Protein AF-A0A838QTW6-F1 (afdb_monomer_lite)

Radius of gyration: 23.63 Å; chains: 1; bounding box: 62×64×72 Å

Foldseek 3Di:
DVVLVVCVVVLVVCVVVVLDDPVLSVLLSLLVVLLVLLLVLVQVLLVPDPVVVPPPDDSPSVVVSVCCCVVVVVCCVVCVVVQLVPQLSVLVCLQNHVVLLVVVSVVSHSQVSWRFFQLDTHRSSPRNSVSSNVSSVLSVCLVVVCVVPVQAFSDALQRLLVVLLVVLLRLLRSLQNVLVVVQAQLLSLLVSLVVLLVSLLVSLNRLQTFQVSLLVLLVVLVPDDDDPVCCQRPNSHDQLSSLQSSLVSNLVSNVVRHQVVCVVPPDPSRDHDPPVSSVLSSLLSSLSSSLLSLQLNLQRNVDRPCSNVVSVVVLVCQQPVQLVVLVVVVVDPDDDDNLVSLLSNCSHSVSLSVVQSVQPPHPRSRCVVNSVVSNVSSVVSVVSSVVSSVVSSVVSVVVCVVVVND

Sequence (406 aa):
YFLMIASMPLAAICWGFGAASGSVIFWLYVNLTTFTLMWAAIGLINSLTPPTQAAGRSKSGGGAGVVIMFAVVPQMLIHGRNSLDTPGIGDVVQMLTPIGSLVHLWQDNAWNSRVSFWGVSVPSLLLAPLVQLSVAAWIVAAMSRRLKNPLDPLASKRCSYYTLAVVDLVIAGICYAQWLQGYDAAKLVYGYGLAHIVICLIMTFAAVPRRPAILAWIWRRDASSPRLGETLSADRAEMSGAAVAYGLIGLGVLAIGLVGPMALTATADRVMTPPRDLAEIGLATFVIVVALTLLQQLLVASSSRGGSLMFILFVVLANLLPPICAAALRASSTPVTEGFTESIAALSPVALFASNMQRVGSPNASAGLLIVAYAALAVICFALLRRVLRREGATVRGKLQAMAVT

pLDDT: mean 84.73, std 13.15, range [43.22, 98.06]

Structure (mmCIF, N/CA/C/O backbone):
data_AF-A0A838QTW6-F1
#
_entry.id   AF-A0A838QTW6-F1
#
loop_
_atom_site.group_PDB
_atom_site.id
_atom_site.type_symbol
_atom_site.label_atom_id
_atom_site.label_alt_id
_atom_site.label_comp_id
_atom_site.label_asym_id
_atom_site.label_entity_id
_atom_site.label_seq_id
_atom_site.pdbx_PDB_ins_code
_atom_site.Cartn_x
_atom_site.Cartn_y
_atom_site.Cartn_z
_atom_site.occupancy
_atom_site.B_iso_or_equiv
_atom_site.auth_seq_id
_atom_site.auth_comp_id
_atom_site.auth_asym_id
_atom_site.auth_atom_id
_atom_site.pdbx_PDB_model_num
ATOM 1 N N . TYR A 1 1 ? 8.933 -22.666 14.417 1.00 49.06 1 TYR A N 1
ATOM 2 C CA . TYR A 1 1 ? 9.105 -24.096 14.746 1.00 49.06 1 TYR A CA 1
ATOM 3 C C . TYR A 1 1 ? 9.398 -24.288 16.232 1.00 49.06 1 TYR A C 1
ATOM 5 O O . TYR A 1 1 ? 8.488 -24.686 16.941 1.00 49.06 1 TYR A O 1
ATOM 13 N N . PHE A 1 2 ? 10.574 -23.900 16.748 1.00 55.09 2 PHE A N 1
ATOM 14 C CA . PHE A 1 2 ? 10.900 -24.047 18.181 1.00 55.09 2 PHE A CA 1
ATOM 15 C C . PHE A 1 2 ? 9.894 -23.382 19.134 1.00 55.09 2 PHE A C 1
ATOM 17 O O . PHE A 1 2 ? 9.529 -23.973 20.138 1.00 55.09 2 PHE A O 1
ATOM 24 N N . LEU A 1 3 ? 9.369 -22.207 18.774 1.00 57.41 3 LEU A N 1
ATOM 25 C CA . LEU A 1 3 ? 8.370 -21.483 19.573 1.00 57.41 3 LEU A CA 1
ATOM 26 C C . LEU A 1 3 ? 7.009 -22.214 19.663 1.00 57.41 3 LEU A C 1
ATOM 28 O O . LEU A 1 3 ? 6.304 -22.116 20.662 1.00 57.41 3 LEU A O 1
ATOM 32 N N . MET A 1 4 ? 6.658 -23.003 18.642 1.00 61.56 4 MET A N 1
ATOM 33 C CA . MET A 1 4 ? 5.455 -23.844 18.653 1.00 61.56 4 MET A CA 1
ATOM 34 C C . MET A 1 4 ? 5.651 -25.084 19.531 1.00 61.56 4 MET A C 1
ATOM 36 O O . MET A 1 4 ? 4.779 -25.424 20.320 1.00 61.56 4 MET A O 1
ATOM 40 N N . ILE A 1 5 ? 6.813 -25.733 19.436 1.00 67.38 5 ILE A N 1
ATOM 41 C CA . ILE A 1 5 ? 7.136 -26.897 20.275 1.00 67.38 5 ILE A CA 1
ATOM 42 C C . ILE A 1 5 ? 7.213 -26.482 21.747 1.00 67.38 5 ILE A C 1
ATOM 44 O O . ILE A 1 5 ? 6.640 -27.143 22.607 1.00 67.38 5 ILE A O 1
ATOM 48 N N . ALA A 1 6 ? 7.851 -25.345 22.031 1.00 65.06 6 ALA A N 1
ATOM 49 C CA . ALA A 1 6 ? 7.993 -24.821 23.386 1.00 65.06 6 ALA A CA 1
ATOM 50 C C . ALA A 1 6 ? 6.659 -24.394 24.022 1.00 65.06 6 ALA A C 1
ATOM 52 O O . ALA A 1 6 ? 6.558 -24.365 25.244 1.00 65.06 6 ALA A O 1
ATOM 53 N N . SER A 1 7 ? 5.629 -24.084 23.225 1.00 68.50 7 SER A N 1
ATOM 54 C CA . SER A 1 7 ? 4.317 -23.700 23.761 1.00 68.50 7 SER A CA 1
ATOM 55 C C . SER A 1 7 ? 3.421 -24.897 24.097 1.00 68.50 7 SER A C 1
ATOM 57 O O . SER A 1 7 ? 2.490 -24.714 24.875 1.00 68.50 7 SER A O 1
ATOM 59 N N . MET A 1 8 ? 3.677 -26.108 23.568 1.00 69.94 8 MET A N 1
ATOM 60 C CA . MET A 1 8 ? 2.833 -27.305 23.811 1.00 69.94 8 MET A CA 1
ATOM 61 C C . MET A 1 8 ? 2.631 -27.660 25.288 1.00 69.94 8 MET A C 1
ATOM 63 O O . MET A 1 8 ? 1.480 -27.855 25.686 1.00 69.94 8 MET A O 1
ATOM 67 N N . PRO A 1 9 ? 3.678 -27.684 26.132 1.00 70.44 9 PRO A N 1
ATOM 68 C CA . PRO A 1 9 ? 3.502 -27.936 27.560 1.00 70.44 9 PRO A CA 1
ATOM 69 C C . PRO A 1 9 ? 2.653 -26.859 28.243 1.00 70.44 9 PRO A C 1
ATOM 71 O O . PRO A 1 9 ? 1.786 -27.181 29.049 1.00 70.44 9 PRO A O 1
ATOM 74 N N . LEU A 1 10 ? 2.852 -25.586 27.880 1.00 67.62 10 LEU A N 1
ATOM 75 C CA . LEU A 1 10 ? 2.088 -24.467 28.432 1.00 67.62 10 LEU A CA 1
ATOM 76 C C . LEU A 1 10 ? 0.599 -24.589 28.087 1.00 67.62 10 LEU A C 1
ATOM 78 O O . LEU A 1 10 ? -0.250 -24.420 28.955 1.00 67.62 10 LEU A O 1
ATOM 82 N N . ALA A 1 11 ? 0.276 -24.945 26.845 1.00 70.94 11 ALA A N 1
ATOM 83 C CA . ALA A 1 11 ? -1.107 -25.131 26.429 1.00 70.94 11 ALA A CA 1
ATOM 84 C C . ALA A 1 11 ? -1.782 -26.329 27.113 1.00 70.94 11 ALA A C 1
ATOM 86 O O . ALA A 1 11 ? -2.937 -26.219 27.518 1.00 70.94 11 ALA A O 1
ATOM 87 N N . ALA A 1 12 ? -1.069 -27.447 27.292 1.00 70.88 12 ALA A N 1
ATOM 88 C CA . ALA A 1 12 ? -1.579 -28.596 28.042 1.00 70.88 12 ALA A CA 1
ATOM 89 C C . ALA A 1 12 ? -1.866 -28.236 29.510 1.00 70.88 12 ALA A C 1
ATOM 91 O O . ALA A 1 12 ? -2.889 -28.644 30.057 1.00 70.88 12 ALA A O 1
ATOM 92 N N . ILE A 1 13 ? -1.008 -27.415 30.122 1.00 72.88 13 ILE A N 1
ATOM 93 C CA . ILE A 1 13 ? -1.203 -26.887 31.477 1.00 72.88 13 ILE A CA 1
ATOM 94 C C . ILE A 1 13 ? -2.430 -25.962 31.534 1.00 72.88 13 ILE A C 1
ATOM 96 O O . ILE A 1 13 ? -3.291 -26.143 32.394 1.00 72.88 13 ILE A O 1
ATOM 100 N N . CYS A 1 14 ? -2.565 -25.015 30.599 1.00 73.75 14 CYS A N 1
ATOM 101 C CA . CYS A 1 14 ? -3.736 -24.133 30.521 1.00 73.75 14 CYS A CA 1
ATOM 102 C C . CYS A 1 14 ? -5.043 -24.916 30.328 1.00 73.75 14 CYS A C 1
ATOM 104 O O . CYS A 1 14 ? -6.069 -24.543 30.895 1.00 73.75 14 CYS A O 1
ATOM 106 N N . TRP A 1 15 ? -5.011 -26.009 29.562 1.00 77.75 15 TRP A N 1
ATOM 107 C CA . TRP A 1 15 ? -6.162 -26.895 29.410 1.00 77.75 15 TRP A CA 1
ATOM 108 C C . TRP A 1 15 ? -6.499 -27.633 30.706 1.00 77.75 15 TRP A C 1
ATOM 110 O O . TRP A 1 15 ? -7.654 -27.635 31.125 1.00 77.75 15 TRP A O 1
ATOM 120 N N . GLY A 1 16 ? -5.492 -28.237 31.346 1.00 77.56 16 GLY A N 1
ATOM 121 C CA . GLY A 1 16 ? -5.661 -29.028 32.566 1.00 77.56 16 GLY A CA 1
ATOM 122 C C . GLY A 1 16 ? -6.200 -28.213 33.741 1.00 77.56 16 GLY A C 1
ATOM 123 O O . GLY A 1 16 ? -6.980 -28.729 34.534 1.00 77.56 16 GLY A O 1
ATOM 124 N N . PHE A 1 17 ? -5.857 -26.924 33.811 1.00 83.44 17 PHE A N 1
ATOM 125 C CA . PHE A 1 17 ? -6.407 -25.990 34.798 1.00 83.44 17 PHE A CA 1
ATOM 126 C C . PHE A 1 17 ? -7.763 -25.383 34.406 1.00 83.44 17 PHE A C 1
ATOM 128 O O . PHE A 1 17 ? -8.281 -24.538 35.130 1.00 83.44 17 PHE A O 1
ATOM 135 N N . GLY A 1 18 ? -8.344 -25.775 33.267 1.00 80.06 18 GLY A N 1
ATOM 136 C CA . GLY A 1 18 ? -9.614 -25.227 32.781 1.00 80.06 18 GLY A CA 1
ATOM 137 C C . GLY A 1 18 ? -9.539 -23.764 32.329 1.00 80.06 18 GLY A C 1
ATOM 138 O O . GLY A 1 18 ? -10.574 -23.169 32.044 1.00 80.06 18 GLY A O 1
ATOM 139 N N . ALA A 1 19 ? -8.337 -23.188 32.221 1.00 78.44 19 ALA A N 1
ATOM 140 C CA . ALA A 1 19 ? -8.126 -21.796 31.817 1.00 78.44 19 ALA A CA 1
ATOM 141 C C . ALA A 1 19 ? -8.436 -21.556 30.328 1.00 78.44 19 ALA A C 1
ATOM 143 O O . ALA A 1 19 ? -8.654 -20.424 29.906 1.00 78.44 19 ALA A O 1
ATOM 144 N N . ALA A 1 20 ? -8.449 -22.613 29.510 1.00 83.88 20 ALA A N 1
ATOM 145 C CA . ALA A 1 20 ? -8.811 -22.538 28.101 1.00 83.88 20 ALA A CA 1
ATOM 146 C C . ALA A 1 20 ? -9.536 -23.807 27.642 1.00 83.88 20 ALA A C 1
ATOM 148 O O . ALA A 1 20 ? -9.147 -24.925 27.982 1.00 83.88 20 ALA A O 1
ATOM 149 N N . SER A 1 21 ? -10.560 -23.646 26.801 1.00 89.56 21 SER A N 1
ATOM 150 C CA . SER A 1 21 ? -11.193 -24.788 26.133 1.00 89.56 21 SER A CA 1
ATOM 151 C C . SER A 1 21 ? -10.239 -25.437 25.122 1.00 89.56 21 SER A C 1
ATOM 153 O O . SER A 1 21 ? -9.439 -24.755 24.474 1.00 89.56 21 SER A O 1
ATOM 155 N N . GLY A 1 22 ? -10.366 -26.752 24.913 1.00 87.56 22 GLY A N 1
ATOM 156 C CA . GLY A 1 22 ? -9.555 -27.480 23.927 1.00 87.56 22 GLY A CA 1
ATOM 157 C C . GLY A 1 22 ? -9.664 -26.902 22.507 1.00 87.56 22 GLY A C 1
ATOM 158 O O . GLY A 1 22 ? -8.672 -26.852 21.782 1.00 87.56 22 GLY A O 1
ATOM 159 N N . SER A 1 23 ? -10.832 -26.365 22.133 1.00 91.31 23 SER A N 1
ATOM 160 C CA . SER A 1 23 ? -11.030 -25.670 20.854 1.00 91.31 23 SER A CA 1
ATOM 161 C C . SER A 1 23 ? -10.203 -24.390 20.728 1.00 91.31 23 SER A C 1
ATOM 163 O O . SER A 1 23 ? -9.648 -24.134 19.662 1.00 91.31 23 SER A O 1
ATOM 165 N N . VAL A 1 24 ? -10.095 -23.594 21.798 1.00 90.44 24 VAL A N 1
ATOM 166 C CA . VAL A 1 24 ? -9.276 -22.368 21.795 1.00 90.44 24 VAL A CA 1
ATOM 167 C C . VAL A 1 24 ? -7.812 -22.725 21.601 1.00 90.44 24 VAL A C 1
ATOM 169 O O . VAL A 1 24 ? -7.137 -22.121 20.772 1.00 90.44 24 VAL A O 1
ATOM 172 N N . ILE A 1 25 ? -7.340 -23.743 22.320 1.00 89.00 25 ILE A N 1
ATOM 173 C CA . ILE A 1 25 ? -5.959 -24.213 22.225 1.00 89.00 25 ILE A CA 1
ATOM 174 C C . ILE A 1 25 ? -5.651 -24.698 20.810 1.00 89.00 25 ILE A C 1
ATOM 176 O O . ILE A 1 25 ? -4.660 -24.266 20.223 1.00 89.00 25 ILE A O 1
ATOM 180 N N . PHE A 1 26 ? -6.515 -25.538 20.236 1.00 91.19 26 PHE A N 1
ATOM 181 C CA . PHE A 1 26 ? -6.358 -26.024 18.866 1.00 91.19 26 PHE A CA 1
ATOM 182 C C . PHE A 1 26 ? -6.220 -24.870 17.863 1.00 91.19 26 PHE A C 1
ATOM 184 O O . PHE A 1 26 ? -5.240 -24.812 17.118 1.00 91.19 26 PHE A O 1
ATOM 191 N N . TRP A 1 27 ? -7.151 -23.911 17.876 1.00 92.94 27 TRP A N 1
ATOM 192 C CA . TRP A 1 27 ? -7.116 -22.778 16.946 1.00 92.94 27 TRP A CA 1
ATOM 193 C C . TRP A 1 27 ? -5.931 -21.841 17.186 1.00 92.94 27 TRP A C 1
ATOM 195 O O . TRP A 1 27 ? -5.365 -21.313 16.228 1.00 92.94 27 TRP A O 1
ATOM 205 N N . LEU A 1 28 ? -5.493 -21.681 18.434 1.00 89.25 28 LEU A N 1
ATOM 206 C CA . LEU A 1 28 ? -4.287 -20.925 18.755 1.00 89.25 28 LEU A CA 1
ATOM 207 C C . LEU A 1 28 ? -3.033 -21.579 18.150 1.00 89.25 28 LEU A C 1
ATOM 209 O O . LEU A 1 28 ? -2.189 -20.876 17.592 1.00 89.25 28 LEU A O 1
ATOM 213 N N . TYR A 1 29 ? -2.928 -22.912 18.183 1.00 88.81 29 TYR A N 1
ATOM 214 C CA . TYR A 1 29 ? -1.846 -23.641 17.508 1.00 88.81 29 TYR A CA 1
ATOM 215 C C . TYR A 1 29 ? -1.886 -23.494 16.000 1.00 88.81 29 TYR A C 1
ATOM 217 O O . TYR A 1 29 ? -0.840 -23.282 15.380 1.00 88.81 29 TYR A O 1
ATOM 225 N N . VAL A 1 30 ? -3.077 -23.592 15.408 1.00 92.06 30 VAL A N 1
ATOM 226 C CA . VAL A 1 30 ? -3.256 -23.353 13.974 1.00 92.06 30 VAL A CA 1
ATOM 227 C C . VAL A 1 30 ? -2.742 -21.953 13.631 1.00 92.06 30 VAL A C 1
ATOM 229 O O . VAL A 1 30 ? -1.882 -21.835 12.764 1.00 92.06 30 VAL A O 1
ATOM 232 N N . ASN A 1 31 ? -3.146 -20.928 14.384 1.00 90.81 31 ASN A N 1
ATOM 233 C CA . ASN A 1 31 ? -2.719 -19.539 14.189 1.00 90.81 31 ASN A CA 1
ATOM 234 C C . ASN A 1 31 ? -1.193 -19.359 14.346 1.00 90.81 31 ASN A C 1
ATOM 236 O O . ASN A 1 31 ? -0.535 -18.775 13.488 1.00 90.81 31 ASN A O 1
ATOM 240 N N . LEU A 1 32 ? -0.575 -19.944 15.378 1.00 87.38 32 LEU A N 1
ATOM 241 C CA . LEU A 1 32 ? 0.888 -19.930 15.542 1.00 87.38 32 LEU A CA 1
ATOM 242 C C . LEU A 1 32 ? 1.619 -20.639 14.387 1.00 87.38 32 LEU A C 1
ATOM 244 O O . LEU A 1 32 ? 2.701 -20.205 13.969 1.00 87.38 32 LEU A O 1
ATOM 248 N N . THR A 1 33 ? 1.039 -21.719 13.859 1.00 89.00 33 THR A N 1
ATOM 249 C CA . THR A 1 33 ? 1.569 -22.469 12.710 1.00 89.00 33 THR A CA 1
ATOM 250 C C . THR A 1 33 ? 1.544 -21.625 11.452 1.00 89.00 33 THR A C 1
ATOM 252 O O . THR A 1 33 ? 2.582 -21.433 10.816 1.00 89.00 33 THR A O 1
ATOM 255 N N . THR A 1 34 ? 0.379 -21.089 11.107 1.00 92.62 34 THR A N 1
ATOM 256 C CA . THR A 1 34 ? 0.177 -20.285 9.902 1.00 92.62 34 THR A CA 1
ATOM 257 C C . THR A 1 34 ? 0.973 -18.986 9.961 1.00 92.62 34 THR A C 1
ATOM 259 O O . THR A 1 34 ? 1.596 -18.614 8.967 1.00 92.62 34 THR A O 1
ATOM 262 N N . PHE A 1 35 ? 1.090 -18.368 11.137 1.00 89.81 35 PHE A N 1
ATOM 263 C CA . PHE A 1 35 ? 1.955 -17.213 11.367 1.00 89.81 35 PHE A CA 1
ATOM 264 C C . PHE A 1 35 ? 3.429 -17.554 11.125 1.00 89.81 35 PHE A C 1
ATOM 266 O O . PHE A 1 35 ? 4.129 -16.842 10.404 1.00 89.81 35 PHE A O 1
ATOM 273 N N . THR A 1 36 ? 3.903 -18.681 11.667 1.00 86.56 36 THR A N 1
ATOM 274 C CA . THR A 1 36 ? 5.274 -19.163 11.433 1.00 86.56 36 THR A CA 1
ATOM 275 C C . THR A 1 36 ? 5.526 -19.420 9.946 1.00 86.56 36 THR A C 1
ATOM 277 O O . THR A 1 36 ? 6.583 -19.047 9.439 1.00 86.56 36 THR A O 1
ATOM 280 N N . LEU A 1 37 ? 4.573 -20.037 9.239 1.00 88.50 37 LEU A N 1
ATOM 281 C CA . LEU A 1 37 ? 4.668 -20.301 7.799 1.00 88.50 37 LEU A CA 1
ATOM 282 C C . LEU A 1 37 ? 4.715 -19.006 6.984 1.00 88.50 37 LEU A C 1
ATOM 284 O O . LEU A 1 37 ? 5.547 -18.885 6.085 1.00 88.50 37 LEU A O 1
ATOM 288 N N . MET A 1 38 ? 3.880 -18.023 7.323 1.00 90.56 38 MET A N 1
ATOM 289 C CA . MET A 1 38 ? 3.894 -16.700 6.700 1.00 90.56 38 MET A CA 1
ATOM 290 C C . MET A 1 38 ? 5.262 -16.028 6.859 1.00 90.56 38 MET A C 1
ATOM 292 O O . MET A 1 38 ? 5.852 -15.597 5.870 1.00 90.56 38 MET A O 1
ATOM 296 N N . TRP A 1 39 ? 5.821 -16.000 8.071 1.00 85.62 39 TRP A N 1
ATOM 297 C CA . TRP A 1 39 ? 7.152 -15.427 8.306 1.00 85.62 39 TRP A CA 1
ATOM 298 C C . TRP A 1 39 ? 8.278 -16.213 7.639 1.00 85.62 39 TRP A C 1
ATOM 300 O O . TRP A 1 39 ? 9.219 -15.607 7.123 1.00 85.62 39 TRP A O 1
ATOM 310 N N . ALA A 1 40 ? 8.180 -17.542 7.596 1.00 83.69 40 ALA A N 1
ATOM 311 C CA . ALA A 1 40 ? 9.115 -18.365 6.839 1.00 83.69 40 ALA A CA 1
ATOM 312 C C . ALA A 1 40 ? 9.081 -17.992 5.348 1.00 83.69 40 ALA A C 1
ATOM 314 O O . ALA A 1 40 ? 10.136 -17.771 4.754 1.00 83.69 40 ALA A O 1
ATOM 315 N N . ALA A 1 41 ? 7.888 -17.824 4.767 1.00 87.44 41 ALA A N 1
ATOM 316 C CA . ALA A 1 41 ? 7.727 -17.370 3.389 1.00 87.44 41 ALA A CA 1
ATOM 317 C C . ALA A 1 41 ? 8.341 -15.974 3.170 1.00 87.44 41 ALA A C 1
ATOM 319 O O . ALA A 1 41 ? 9.100 -15.789 2.218 1.00 87.44 41 ALA A O 1
ATOM 320 N N . ILE A 1 42 ? 8.105 -15.015 4.077 1.00 83.31 42 ILE A N 1
ATOM 321 C CA . ILE A 1 42 ? 8.735 -13.679 4.035 1.00 83.31 42 ILE A CA 1
ATOM 322 C C . ILE A 1 42 ? 10.267 -13.799 4.032 1.00 83.31 42 ILE A C 1
ATOM 324 O O . ILE A 1 42 ? 10.939 -13.170 3.212 1.00 83.31 42 ILE A O 1
ATOM 328 N N . GLY A 1 43 ? 10.832 -14.633 4.911 1.00 75.75 43 GLY A N 1
ATOM 329 C CA . GLY A 1 43 ? 12.277 -14.859 4.995 1.00 75.75 43 GLY A CA 1
ATOM 330 C C . GLY A 1 43 ? 12.879 -15.415 3.701 1.00 75.75 43 GLY A C 1
ATOM 331 O O . GLY A 1 43 ? 13.998 -15.052 3.322 1.00 75.75 43 GLY A O 1
ATOM 332 N N . LEU A 1 44 ? 12.122 -16.237 2.973 1.00 78.62 44 LEU A N 1
ATOM 333 C CA . LEU A 1 44 ? 12.569 -16.837 1.721 1.00 78.62 44 LEU A CA 1
ATOM 334 C C . LEU A 1 44 ? 12.677 -15.836 0.553 1.00 78.62 44 LEU A C 1
ATOM 336 O O . LEU A 1 44 ? 13.514 -16.044 -0.332 1.00 78.62 44 LEU A O 1
ATOM 340 N N . ILE A 1 45 ? 11.932 -14.721 0.564 1.00 74.56 45 ILE A N 1
ATOM 341 C CA . ILE A 1 45 ? 12.011 -13.668 -0.477 1.00 74.56 45 ILE A CA 1
ATOM 342 C C . ILE A 1 45 ? 13.458 -13.172 -0.657 1.00 74.56 45 ILE A C 1
ATOM 344 O O . ILE A 1 45 ? 13.898 -12.883 -1.778 1.00 74.56 45 ILE A O 1
ATOM 348 N N . ASN A 1 46 ? 14.221 -13.129 0.438 1.00 62.16 46 ASN A N 1
ATOM 349 C CA . ASN A 1 46 ? 15.591 -12.620 0.476 1.00 62.16 46 ASN A CA 1
ATOM 350 C C . ASN A 1 46 ? 16.663 -13.666 0.111 1.00 62.16 46 ASN A C 1
ATOM 352 O O . ASN A 1 46 ? 17.812 -13.293 -0.124 1.00 62.16 46 ASN A O 1
ATOM 356 N N . SER A 1 47 ? 16.312 -14.956 0.042 1.00 54.06 47 SER A N 1
ATOM 357 C CA . SER A 1 47 ? 17.272 -16.066 -0.102 1.00 54.06 47 SER A CA 1
ATOM 358 C C . SER A 1 47 ? 17.625 -16.416 -1.560 1.00 54.06 47 SER A C 1
ATOM 360 O O . SER A 1 47 ? 18.676 -16.993 -1.827 1.00 54.06 47 SER A O 1
ATOM 362 N N . LEU A 1 48 ? 16.810 -16.007 -2.539 1.00 56.38 48 LEU A N 1
ATOM 363 C CA . LEU A 1 48 ? 16.902 -16.461 -3.941 1.00 56.38 48 LEU A CA 1
ATOM 364 C C . LEU A 1 48 ? 18.027 -15.829 -4.796 1.00 56.38 48 LEU A C 1
ATOM 366 O O . LEU A 1 48 ? 17.870 -15.650 -6.005 1.00 56.38 48 LEU A O 1
ATOM 370 N N . THR A 1 49 ? 19.165 -15.453 -4.215 1.00 55.06 49 THR A N 1
ATOM 371 C CA . THR A 1 49 ? 20.363 -15.123 -5.012 1.00 55.06 49 THR A CA 1
ATOM 372 C C . THR A 1 49 ? 21.096 -16.410 -5.400 1.00 55.06 49 THR A C 1
ATOM 374 O O . THR A 1 49 ? 21.525 -17.127 -4.497 1.00 55.06 49 THR A O 1
ATOM 377 N N . PRO A 1 50 ? 21.269 -16.717 -6.703 1.00 52.72 50 PRO A N 1
ATOM 378 C CA . PRO A 1 50 ? 21.939 -17.942 -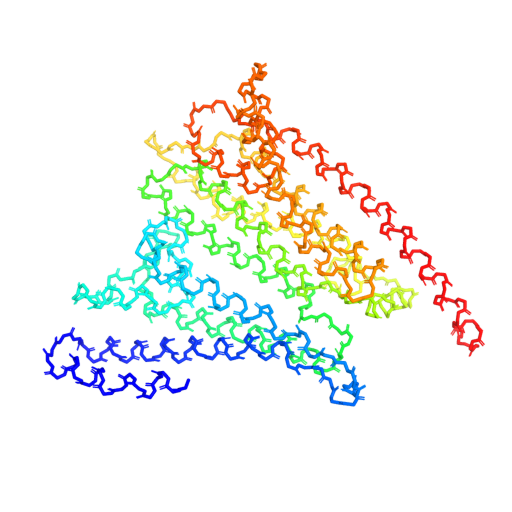7.126 1.00 52.72 50 PRO A CA 1
ATOM 379 C C . PRO A 1 50 ? 23.386 -17.977 -6.599 1.00 52.72 50 PRO A C 1
ATOM 381 O O . PRO A 1 50 ? 24.100 -16.974 -6.720 1.00 52.72 50 PRO A O 1
ATOM 384 N N . PRO A 1 51 ? 23.840 -19.111 -6.031 1.00 50.34 51 PRO A N 1
ATOM 385 C CA . PRO A 1 51 ? 25.149 -19.224 -5.382 1.00 50.34 51 PRO A CA 1
ATOM 386 C C . PRO A 1 51 ? 26.325 -18.956 -6.334 1.00 50.34 51 PRO A C 1
ATOM 388 O O . PRO A 1 51 ? 27.361 -18.458 -5.904 1.00 50.34 51 PRO A O 1
ATOM 391 N N . THR A 1 52 ? 26.149 -19.165 -7.639 1.00 50.50 52 THR A N 1
ATOM 392 C CA . THR A 1 52 ? 27.169 -18.895 -8.665 1.00 50.50 52 THR A CA 1
ATOM 393 C C . THR A 1 52 ? 27.438 -17.405 -8.910 1.00 50.50 52 THR A C 1
ATOM 395 O O . THR A 1 52 ? 28.475 -17.061 -9.464 1.00 50.50 52 THR A O 1
ATOM 398 N N . GLN A 1 53 ? 26.565 -16.492 -8.460 1.00 51.19 53 GLN A N 1
ATOM 399 C CA . GLN A 1 53 ? 26.801 -15.038 -8.521 1.00 51.19 53 GLN A CA 1
ATOM 400 C C . GLN A 1 53 ? 27.364 -14.450 -7.211 1.00 51.19 53 GLN A C 1
ATOM 402 O O . GLN A 1 53 ? 27.496 -13.226 -7.096 1.00 51.19 53 GLN A O 1
ATOM 407 N N . ALA A 1 54 ? 27.667 -15.297 -6.218 1.00 47.47 54 ALA A N 1
ATOM 408 C CA . ALA A 1 54 ? 27.964 -14.898 -4.841 1.00 47.47 54 ALA A CA 1
ATOM 409 C C . ALA A 1 54 ? 29.443 -15.023 -4.425 1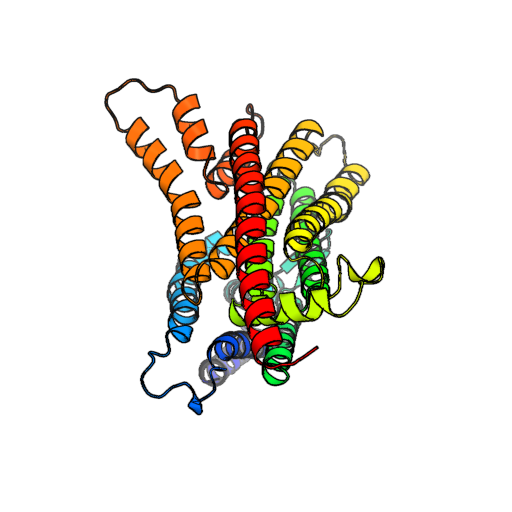.00 47.47 54 ALA A C 1
ATOM 411 O O . ALA A 1 54 ? 29.746 -14.846 -3.246 1.00 47.47 54 ALA A O 1
ATOM 412 N N . ALA A 1 55 ? 30.377 -15.267 -5.350 1.00 44.34 55 ALA A N 1
ATOM 413 C CA . ALA A 1 55 ? 31.802 -15.142 -5.042 1.00 44.34 55 ALA A CA 1
ATOM 414 C C . ALA A 1 55 ? 32.144 -13.650 -4.832 1.00 44.34 55 ALA A C 1
ATOM 416 O O . ALA A 1 55 ? 32.333 -12.898 -5.785 1.00 44.34 55 ALA A O 1
ATOM 417 N N . GLY A 1 56 ? 32.130 -13.193 -3.576 1.00 53.38 56 GLY A N 1
ATOM 418 C CA . GLY A 1 56 ? 32.634 -11.874 -3.170 1.00 53.38 56 GLY A CA 1
ATOM 419 C C . GLY A 1 56 ? 31.603 -10.761 -2.944 1.00 53.38 56 GLY A C 1
ATOM 420 O O . GLY A 1 56 ? 31.997 -9.612 -2.759 1.00 53.38 56 GLY A O 1
ATOM 421 N N . ARG A 1 57 ? 30.290 -11.036 -2.936 1.00 52.59 57 ARG A N 1
ATOM 422 C CA . ARG A 1 57 ? 29.275 -9.997 -2.662 1.00 52.59 57 ARG A CA 1
ATOM 423 C C . ARG A 1 57 ? 28.478 -10.280 -1.394 1.00 52.59 57 ARG A C 1
ATOM 425 O O . ARG A 1 57 ? 27.820 -11.309 -1.281 1.00 52.59 57 ARG A O 1
ATOM 432 N N . SER A 1 58 ? 28.529 -9.316 -0.471 1.00 45.72 58 SER A N 1
ATOM 433 C CA . SER A 1 58 ? 27.769 -9.301 0.780 1.00 45.72 58 SER A CA 1
ATOM 434 C C . SER A 1 58 ? 26.282 -9.572 0.513 1.00 45.72 58 SER A C 1
ATOM 436 O O . SER A 1 58 ? 25.642 -8.917 -0.317 1.00 45.72 58 SER A O 1
ATOM 438 N N . LYS A 1 59 ? 25.744 -10.584 1.205 1.00 50.12 59 LYS A N 1
ATOM 439 C CA . LYS A 1 59 ? 24.325 -10.953 1.209 1.00 50.12 59 LYS A CA 1
ATOM 440 C C . LYS A 1 59 ? 23.537 -9.883 1.978 1.00 50.12 59 LYS A C 1
ATOM 442 O O . LYS A 1 59 ? 23.096 -10.115 3.097 1.00 50.12 59 LYS A O 1
ATOM 447 N N . SER A 1 60 ? 23.349 -8.700 1.395 1.00 44.38 60 SER A N 1
ATOM 448 C CA . SER A 1 60 ? 22.638 -7.590 2.054 1.00 44.38 60 SER A CA 1
ATOM 449 C C . SER A 1 60 ? 21.113 -7.772 2.140 1.00 44.38 60 SER A C 1
ATOM 451 O O . SER A 1 60 ? 20.425 -6.933 2.714 1.00 44.38 60 SER A O 1
ATOM 453 N N . GLY A 1 61 ? 20.561 -8.873 1.612 1.00 44.44 61 GLY A N 1
ATOM 454 C CA . GLY A 1 61 ? 19.115 -9.124 1.584 1.00 44.44 61 GLY A CA 1
ATOM 455 C C . GLY A 1 61 ? 18.480 -9.425 2.947 1.00 44.44 61 GLY A C 1
ATOM 456 O O . GLY A 1 61 ? 17.290 -9.200 3.116 1.00 44.44 61 GLY A O 1
ATOM 457 N N . GLY A 1 62 ? 19.245 -9.897 3.938 1.00 43.78 62 GLY A N 1
ATOM 458 C CA . GLY A 1 62 ? 18.697 -10.256 5.256 1.00 43.78 62 GLY A CA 1
ATOM 459 C C . GLY A 1 62 ? 18.383 -9.062 6.167 1.00 43.78 62 GLY A C 1
ATOM 460 O O . GLY A 1 62 ? 17.529 -9.170 7.043 1.00 43.78 62 GLY A O 1
ATOM 461 N N . GLY A 1 63 ? 19.034 -7.913 5.950 1.00 43.22 63 GLY A N 1
ATOM 462 C CA . GLY A 1 63 ? 18.997 -6.785 6.886 1.00 43.22 63 GLY A CA 1
ATOM 463 C C . GLY A 1 63 ? 17.614 -6.156 7.046 1.00 43.22 63 GLY A C 1
ATOM 464 O O . GLY A 1 63 ? 17.207 -5.872 8.163 1.00 43.22 63 GLY A O 1
ATOM 465 N N . ALA A 1 64 ? 16.849 -6.002 5.962 1.00 46.50 64 ALA A N 1
ATOM 466 C CA . ALA A 1 64 ? 15.520 -5.390 6.033 1.00 46.50 64 ALA A CA 1
ATOM 467 C C . ALA A 1 64 ? 14.507 -6.271 6.784 1.00 46.50 64 ALA A C 1
ATOM 469 O O . ALA A 1 64 ? 13.724 -5.760 7.575 1.00 46.50 64 ALA A O 1
ATOM 470 N N . GLY A 1 65 ? 14.554 -7.595 6.587 1.00 46.47 65 GLY A N 1
ATOM 471 C CA . GLY A 1 65 ? 13.689 -8.533 7.310 1.00 46.47 65 GLY A CA 1
ATOM 472 C C . GLY A 1 65 ? 14.011 -8.583 8.803 1.00 46.47 65 GLY A C 1
ATOM 473 O O . GLY A 1 65 ? 13.100 -8.584 9.622 1.00 46.47 65 GLY A O 1
ATOM 474 N N . VAL A 1 66 ? 15.299 -8.541 9.156 1.00 46.72 66 VAL A N 1
ATOM 475 C CA . VAL A 1 66 ? 15.762 -8.479 10.550 1.00 46.72 66 VAL A CA 1
ATOM 476 C C . VAL A 1 66 ? 15.392 -7.136 11.184 1.00 46.72 66 VAL A C 1
ATOM 478 O O . VAL A 1 66 ? 14.824 -7.123 12.265 1.00 46.72 66 VAL A O 1
ATOM 481 N N . VAL A 1 67 ? 15.611 -6.004 10.510 1.00 46.41 67 VAL A N 1
ATOM 482 C CA . VAL A 1 67 ? 15.239 -4.679 11.039 1.00 46.41 67 VAL A CA 1
ATOM 483 C C . VAL A 1 67 ? 13.727 -4.558 11.223 1.00 46.41 67 VAL A C 1
ATOM 485 O O . VAL A 1 67 ? 13.292 -4.082 12.263 1.00 46.41 67 VAL A O 1
ATOM 488 N N . ILE A 1 68 ? 12.911 -5.045 10.282 1.00 51.12 68 ILE A N 1
ATOM 489 C CA . ILE A 1 68 ? 11.451 -5.078 10.454 1.00 51.12 68 ILE A CA 1
ATOM 490 C C . ILE A 1 68 ? 11.083 -5.979 11.639 1.00 51.12 68 ILE A C 1
ATOM 492 O O . ILE A 1 68 ? 10.293 -5.571 12.484 1.00 51.12 68 ILE A O 1
ATOM 496 N N . MET A 1 69 ? 11.688 -7.163 11.768 1.00 50.50 69 MET A N 1
ATOM 497 C CA . MET A 1 69 ? 11.363 -8.065 12.872 1.00 50.50 69 MET A CA 1
ATOM 498 C C . MET A 1 69 ? 11.807 -7.522 14.240 1.00 50.50 69 MET A C 1
ATOM 500 O O . MET A 1 69 ? 11.083 -7.694 15.207 1.00 50.50 69 MET A O 1
ATOM 504 N N . PHE A 1 70 ? 12.946 -6.834 14.338 1.00 45.25 70 PHE A N 1
ATOM 505 C CA . PHE A 1 70 ? 13.485 -6.325 15.608 1.00 45.25 70 PHE A CA 1
ATOM 506 C C . PHE A 1 70 ? 13.060 -4.891 15.948 1.00 45.25 70 PHE A C 1
ATOM 508 O O . PHE A 1 70 ? 13.135 -4.510 17.110 1.00 45.25 70 PHE A O 1
ATOM 515 N N . ALA A 1 71 ? 12.599 -4.092 14.987 1.00 45.38 71 ALA A N 1
ATOM 516 C CA . ALA A 1 71 ? 12.052 -2.765 15.265 1.00 45.38 71 ALA A CA 1
ATOM 517 C C . ALA A 1 71 ? 10.530 -2.812 15.423 1.00 45.38 71 ALA A C 1
ATOM 519 O O . ALA A 1 71 ? 9.997 -2.223 16.355 1.00 45.38 71 ALA A O 1
ATOM 520 N N . VAL A 1 72 ? 9.823 -3.536 14.549 1.00 52.53 72 VAL A N 1
ATOM 521 C CA . VAL A 1 72 ? 8.354 -3.533 14.541 1.00 52.53 72 VAL A CA 1
ATOM 522 C C . VAL A 1 72 ? 7.800 -4.489 15.590 1.00 52.53 72 VAL A C 1
ATOM 524 O O . VAL A 1 72 ? 6.948 -4.080 16.368 1.00 52.53 72 VAL A O 1
ATOM 527 N N . VAL A 1 73 ? 8.301 -5.728 15.692 1.00 52.06 73 VAL A N 1
ATOM 528 C CA . VAL A 1 73 ? 7.733 -6.705 16.645 1.00 52.06 73 VAL A CA 1
ATOM 529 C C . VAL A 1 73 ? 7.917 -6.261 18.102 1.00 52.06 73 VAL A C 1
ATOM 531 O O . VAL A 1 73 ? 6.931 -6.296 18.831 1.00 52.06 73 VAL A O 1
ATOM 534 N N . PRO A 1 74 ? 9.085 -5.761 18.557 1.00 47.19 74 PRO A N 1
ATOM 535 C CA . PRO A 1 74 ? 9.212 -5.249 19.920 1.00 47.19 74 PRO A CA 1
ATOM 536 C C . PRO A 1 74 ? 8.358 -4.012 20.179 1.00 47.19 74 PRO A C 1
ATOM 538 O O . PRO A 1 74 ? 7.740 -3.940 21.231 1.00 47.19 74 PRO A O 1
ATOM 541 N N . GLN A 1 75 ? 8.235 -3.082 19.225 1.00 51.38 75 GLN A N 1
ATOM 542 C CA . GLN A 1 75 ? 7.329 -1.932 19.366 1.00 51.38 75 GLN A CA 1
ATOM 543 C C . GLN A 1 75 ? 5.864 -2.383 19.469 1.00 51.38 75 GLN A C 1
ATOM 545 O O . GLN A 1 75 ? 5.118 -1.867 20.295 1.00 51.38 75 GLN A O 1
ATOM 550 N N . MET A 1 76 ? 5.472 -3.412 18.715 1.00 54.75 76 MET A N 1
ATOM 551 C CA . MET A 1 76 ? 4.149 -4.034 18.809 1.00 54.75 76 MET A CA 1
ATOM 552 C C . MET A 1 76 ? 3.949 -4.881 20.062 1.00 54.75 76 MET A C 1
ATOM 554 O O . MET A 1 76 ? 2.813 -5.103 20.443 1.00 54.75 76 MET A O 1
ATOM 558 N N . LEU A 1 77 ? 5.002 -5.376 20.711 1.00 54.84 77 LEU A N 1
ATOM 559 C CA . LEU A 1 77 ? 4.885 -6.066 21.997 1.00 54.84 77 LEU A CA 1
ATOM 560 C C . LEU A 1 77 ? 4.830 -5.057 23.153 1.00 54.84 77 LEU A C 1
ATOM 562 O O . LEU A 1 77 ? 4.001 -5.197 24.046 1.00 54.84 77 LEU A O 1
ATOM 566 N N . ILE A 1 78 ? 5.657 -4.010 23.101 1.00 55.25 78 ILE A N 1
ATOM 567 C CA . ILE A 1 78 ? 5.754 -2.953 24.120 1.00 55.25 78 ILE A CA 1
ATOM 568 C C . ILE A 1 78 ? 4.505 -2.064 24.109 1.00 55.25 78 ILE A C 1
ATOM 570 O O . ILE A 1 78 ? 3.957 -1.750 25.162 1.00 55.25 78 ILE A O 1
ATOM 574 N N . HIS A 1 79 ? 4.011 -1.698 22.925 1.00 60.47 79 HIS A N 1
ATOM 575 C CA . HIS A 1 79 ? 2.795 -0.898 22.752 1.00 60.47 79 HIS A CA 1
ATOM 576 C C . HIS A 1 79 ? 1.597 -1.737 22.310 1.00 60.47 79 HIS A C 1
ATOM 578 O O . HIS A 1 79 ? 0.611 -1.184 21.823 1.00 60.47 79 HIS A O 1
ATOM 584 N N . GLY A 1 80 ? 1.667 -3.064 22.449 1.00 57.09 80 GLY A N 1
ATOM 585 C CA . GLY A 1 80 ? 0.708 -3.990 21.847 1.00 57.09 80 GLY A CA 1
ATOM 586 C C . GLY A 1 80 ? -0.725 -3.753 22.258 1.00 57.09 80 GLY A C 1
ATOM 587 O O . GLY A 1 80 ? -1.599 -3.747 21.402 1.00 57.09 80 GLY A O 1
ATOM 588 N N . ARG A 1 81 ? -0.960 -3.450 23.536 1.00 68.62 81 ARG A N 1
ATOM 589 C CA . ARG A 1 81 ? -2.300 -3.104 24.015 1.00 68.62 81 ARG A CA 1
ATOM 590 C C . ARG A 1 81 ? -2.824 -1.837 23.336 1.00 68.62 81 ARG A C 1
ATOM 592 O O . ARG A 1 81 ? -3.831 -1.891 22.649 1.00 68.62 81 ARG A O 1
ATOM 599 N N . ASN A 1 82 ? -2.058 -0.750 23.391 1.00 73.94 82 ASN A N 1
ATOM 600 C CA . ASN A 1 82 ? -2.439 0.518 22.764 1.00 73.94 82 ASN A CA 1
ATOM 601 C C . ASN A 1 82 ? -2.604 0.390 21.236 1.00 73.94 82 ASN A C 1
ATOM 603 O O . ASN A 1 82 ? -3.435 1.064 20.636 1.00 73.94 82 ASN A O 1
ATOM 607 N N . SER A 1 83 ? -1.821 -0.487 20.601 1.00 68.50 83 SER A N 1
ATOM 608 C CA . SER A 1 83 ? -1.890 -0.752 19.159 1.00 68.50 83 SER A CA 1
ATOM 609 C C . SER A 1 83 ? -3.119 -1.584 18.783 1.00 68.50 83 SER A C 1
ATOM 611 O O . SER A 1 83 ? -3.700 -1.352 17.727 1.00 68.50 83 SER A O 1
ATOM 613 N N . LEU A 1 84 ? -3.524 -2.530 19.639 1.00 76.19 84 LEU A N 1
ATOM 614 C CA . LEU A 1 84 ? -4.754 -3.315 19.487 1.00 76.19 84 LEU A CA 1
ATOM 615 C C . LEU A 1 84 ? -6.008 -2.468 19.714 1.00 76.19 84 LEU A C 1
ATOM 617 O O . LEU A 1 84 ? -7.012 -2.698 19.046 1.00 76.19 84 LEU A O 1
ATOM 621 N N . ASP A 1 85 ? -5.918 -1.479 20.600 1.00 77.06 85 ASP A N 1
ATOM 622 C CA . ASP A 1 85 ? -7.004 -0.540 20.889 1.00 77.06 85 ASP A CA 1
ATOM 623 C C . ASP A 1 85 ? -7.108 0.573 19.828 1.00 77.06 85 ASP A C 1
ATOM 625 O O . ASP A 1 85 ? -8.099 1.302 19.775 1.00 77.06 85 ASP A O 1
ATOM 629 N N . THR A 1 86 ? -6.096 0.720 18.962 1.00 77.31 86 THR A N 1
ATOM 630 C CA . THR A 1 86 ? -6.126 1.711 17.884 1.00 77.31 86 THR A CA 1
ATOM 631 C C . THR A 1 86 ? -7.048 1.228 16.761 1.00 77.31 86 THR A C 1
ATOM 633 O O . THR A 1 86 ? -6.760 0.188 16.154 1.00 77.31 86 THR A O 1
ATOM 636 N N . PRO A 1 87 ? -8.109 1.983 16.417 1.00 74.12 87 PRO A N 1
ATOM 637 C CA . PRO A 1 87 ? -9.040 1.602 15.363 1.00 74.12 87 PRO A CA 1
ATOM 638 C C . PRO A 1 87 ? -8.303 1.325 14.049 1.00 74.12 87 PRO A C 1
ATOM 640 O O . PRO A 1 87 ? -7.517 2.137 13.561 1.00 74.12 87 PRO A O 1
ATOM 643 N N . GLY A 1 88 ? -8.521 0.137 13.495 1.00 80.38 88 GLY A N 1
ATOM 644 C CA . GLY A 1 88 ? -8.080 -0.269 12.161 1.00 80.38 88 GLY A CA 1
ATOM 645 C C . GLY A 1 88 ? -6.712 -0.917 12.184 1.00 80.38 88 GLY A C 1
ATOM 646 O O . GLY A 1 88 ? -6.538 -2.003 11.635 1.00 80.38 88 GLY A O 1
ATOM 647 N N . ILE A 1 89 ? -5.767 -0.313 12.904 1.00 79.88 89 ILE A N 1
ATOM 648 C CA . ILE A 1 89 ? -4.465 -0.936 13.155 1.00 79.88 89 ILE A CA 1
ATOM 649 C C . ILE A 1 89 ? -4.668 -2.220 13.961 1.00 79.88 89 ILE A C 1
ATOM 651 O O . ILE A 1 89 ? -4.171 -3.267 13.552 1.00 79.88 89 ILE A O 1
ATOM 655 N N . GLY A 1 90 ? -5.454 -2.174 15.039 1.00 85.56 90 GLY A N 1
ATOM 656 C CA . GLY A 1 90 ? -5.744 -3.345 15.860 1.00 85.56 90 GLY A CA 1
ATOM 657 C C . GLY A 1 90 ? -6.343 -4.498 15.058 1.00 85.56 90 GLY A C 1
ATOM 658 O O . GLY A 1 90 ? -5.876 -5.629 15.178 1.00 85.56 90 GLY A O 1
ATOM 659 N N . ASP A 1 91 ? -7.298 -4.212 14.172 1.00 89.69 91 ASP A N 1
ATOM 660 C CA . ASP A 1 91 ? -7.935 -5.203 13.297 1.00 89.69 91 ASP A CA 1
ATOM 661 C C . ASP A 1 91 ? -6.922 -5.876 12.356 1.00 89.69 91 ASP A C 1
ATOM 663 O O . ASP A 1 91 ? -6.845 -7.105 12.292 1.00 89.69 91 ASP A O 1
ATOM 667 N N . VAL A 1 92 ? -6.079 -5.093 11.674 1.00 87.19 92 VAL A N 1
ATOM 668 C CA . VAL A 1 92 ? -5.035 -5.621 10.773 1.00 87.19 92 VAL A CA 1
ATOM 669 C C . VAL A 1 92 ? -4.019 -6.470 11.541 1.00 87.19 92 VAL A C 1
ATOM 671 O O . VAL A 1 92 ? -3.613 -7.540 11.080 1.00 87.19 92 VAL A O 1
ATOM 674 N N . VAL A 1 93 ? -3.628 -6.034 12.737 1.00 87.75 93 VAL A N 1
ATOM 675 C CA . VAL A 1 93 ? -2.701 -6.774 13.603 1.00 87.75 93 VAL A CA 1
ATOM 676 C C . VAL A 1 93 ? -3.301 -8.099 14.051 1.00 87.75 93 VAL A C 1
ATOM 678 O O . VAL A 1 93 ? -2.607 -9.117 14.038 1.00 87.75 93 VAL A O 1
ATOM 681 N N . GLN A 1 94 ? -4.585 -8.111 14.394 1.00 90.19 94 GLN A N 1
ATOM 682 C CA . GLN A 1 94 ? -5.315 -9.324 14.752 1.00 90.19 94 GLN A CA 1
ATOM 683 C C . GLN A 1 94 ? -5.476 -10.287 13.569 1.00 90.19 94 GLN A C 1
ATOM 685 O O . GLN A 1 94 ? -5.487 -11.495 13.782 1.00 90.19 94 GLN A O 1
ATOM 690 N N . MET A 1 95 ? -5.559 -9.791 12.330 1.00 92.38 95 MET A N 1
ATOM 691 C CA . MET A 1 95 ? -5.574 -1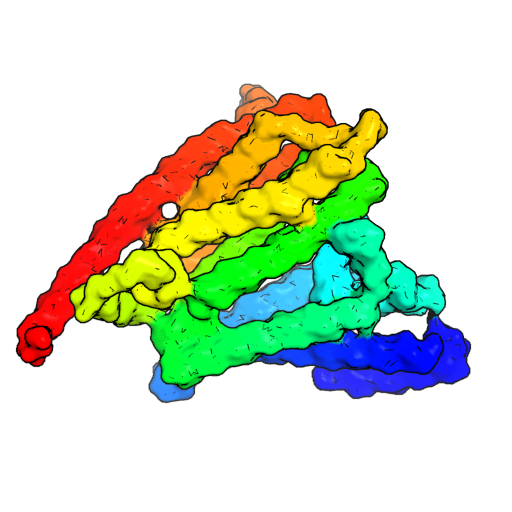0.642 11.131 1.00 92.38 95 MET A CA 1
ATOM 692 C C . MET A 1 95 ? -4.196 -11.244 10.815 1.00 92.38 95 MET A C 1
ATOM 694 O O . MET A 1 95 ? -4.100 -12.378 10.348 1.00 92.38 95 MET A O 1
ATOM 698 N N . LEU A 1 96 ? -3.118 -10.489 11.036 1.00 90.31 96 LEU A N 1
ATOM 699 C CA . LEU A 1 96 ? -1.764 -10.891 10.638 1.00 90.31 96 LEU A CA 1
ATOM 700 C C . LEU A 1 96 ? -0.982 -11.600 11.741 1.00 90.31 96 LEU A C 1
ATOM 702 O O . LEU A 1 96 ? 0.051 -12.202 11.454 1.00 90.31 96 LEU A O 1
ATOM 706 N N . THR A 1 97 ? -1.439 -11.546 12.990 1.00 88.62 97 THR A N 1
ATOM 707 C CA . THR A 1 97 ? -0.694 -12.058 14.143 1.00 88.62 97 THR A CA 1
ATOM 708 C C . THR A 1 97 ? -1.622 -12.743 15.152 1.00 88.62 97 THR A C 1
ATOM 710 O O . THR A 1 97 ? -2.791 -12.378 15.263 1.00 88.62 97 THR A O 1
ATOM 713 N N . PRO A 1 98 ? -1.113 -13.691 15.957 1.00 87.75 98 PRO A N 1
ATOM 714 C CA . PRO A 1 98 ? -1.894 -14.319 17.023 1.00 87.75 98 PRO A CA 1
ATOM 715 C C . PRO A 1 98 ? -2.048 -13.435 18.277 1.00 87.75 98 PRO A C 1
ATOM 717 O O . PRO A 1 98 ? -2.631 -13.883 19.265 1.00 87.75 98 PRO A O 1
ATOM 720 N N . ILE A 1 99 ? -1.512 -12.204 18.293 1.00 85.12 99 ILE A N 1
ATOM 721 C CA . ILE A 1 99 ? -1.373 -11.419 19.530 1.00 85.12 99 ILE A CA 1
ATOM 722 C C . ILE A 1 99 ? -2.722 -11.053 20.156 1.00 85.12 99 ILE A C 1
ATOM 724 O O . ILE A 1 99 ? -2.860 -11.127 21.372 1.00 85.12 99 ILE A O 1
ATOM 728 N N . GLY A 1 100 ? -3.738 -10.729 19.350 1.00 86.69 100 GLY A N 1
ATOM 729 C CA . GLY A 1 100 ? -5.059 -10.370 19.870 1.00 86.69 100 GLY A CA 1
ATOM 730 C C . GLY A 1 100 ? -5.726 -11.520 20.613 1.00 86.69 100 GLY A C 1
ATOM 731 O O . GLY A 1 100 ? -6.239 -11.325 21.715 1.00 86.69 100 GLY A O 1
ATOM 732 N N . SER A 1 101 ? -5.658 -12.729 20.048 1.00 89.19 101 SER A N 1
ATOM 733 C CA . SER A 1 101 ? -6.187 -13.934 20.687 1.00 89.19 101 SER A CA 1
ATOM 734 C C . SER A 1 101 ? -5.418 -14.277 21.964 1.00 89.19 101 SER A C 1
ATOM 736 O O . SER A 1 101 ? -6.036 -14.682 22.940 1.00 89.19 101 SER A O 1
ATOM 738 N N . LEU A 1 102 ? -4.093 -14.080 21.984 1.00 85.44 102 LEU A N 1
ATOM 739 C CA . LEU A 1 102 ? -3.261 -14.289 23.177 1.00 85.44 102 LEU A CA 1
ATOM 740 C C . LEU A 1 102 ? -3.592 -13.298 24.300 1.00 85.44 102 LEU A C 1
ATOM 742 O O . LEU A 1 102 ? -3.715 -13.702 25.452 1.00 85.44 102 LEU A O 1
ATOM 746 N N . VAL A 1 103 ? -3.774 -12.016 23.971 1.00 84.62 103 VAL A N 1
ATOM 747 C CA . VAL A 1 103 ? -4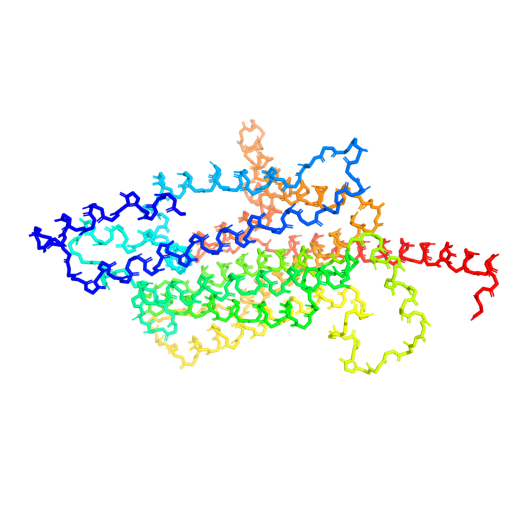.155 -10.987 24.952 1.00 84.62 103 VAL A CA 1
ATOM 748 C C . VAL A 1 103 ? -5.529 -11.291 25.551 1.00 84.62 103 VAL A C 1
ATOM 750 O O . VAL A 1 103 ? -5.680 -11.238 26.767 1.00 84.62 103 VAL A O 1
ATOM 753 N N . HIS A 1 104 ? -6.510 -11.673 24.731 1.00 87.25 104 HIS A N 1
ATOM 754 C CA . HIS A 1 104 ? -7.853 -12.007 25.218 1.00 87.25 104 HIS A CA 1
ATOM 755 C C . HIS A 1 104 ? -7.922 -13.362 25.930 1.00 87.25 104 HIS A C 1
ATOM 757 O O . HIS A 1 104 ? -8.767 -13.549 26.799 1.00 87.25 104 HIS A O 1
ATOM 763 N N . LEU A 1 105 ? -7.026 -14.301 25.610 1.00 85.62 105 LEU A N 1
ATOM 764 C CA . LEU A 1 105 ? -6.860 -15.532 26.383 1.00 85.62 105 LEU A CA 1
ATOM 765 C C . LEU A 1 105 ? -6.410 -15.229 27.816 1.00 85.62 105 LEU A C 1
ATOM 767 O O . LEU A 1 105 ? -6.862 -15.880 28.749 1.00 85.62 105 LEU A O 1
ATOM 771 N N . TRP A 1 106 ? -5.547 -14.225 27.989 1.00 82.62 106 TRP A N 1
ATOM 772 C CA . TRP A 1 106 ? -5.133 -13.766 29.315 1.00 82.62 106 TRP A CA 1
ATOM 773 C C . TRP A 1 106 ? -6.248 -13.021 30.072 1.00 82.62 106 TRP A C 1
ATOM 775 O O . TRP A 1 106 ? -6.171 -12.878 31.285 1.00 82.62 106 TRP A O 1
ATOM 785 N N . GLN A 1 107 ? -7.292 -12.582 29.363 1.00 84.50 107 GLN A N 1
ATOM 786 C CA . GLN A 1 107 ? -8.508 -11.952 29.896 1.00 84.50 107 GLN A CA 1
ATOM 787 C C . GLN A 1 107 ? -9.697 -12.933 29.905 1.00 84.50 107 GLN A C 1
ATOM 789 O O . GLN A 1 107 ? -10.835 -12.548 29.648 1.00 84.50 107 GLN A O 1
ATOM 794 N N . ASP A 1 108 ? -9.416 -14.216 30.131 1.00 83.50 108 ASP A N 1
ATOM 795 C CA . ASP A 1 108 ? -10.377 -15.315 30.307 1.00 83.50 108 ASP A CA 1
ATOM 796 C C . ASP A 1 108 ? -11.131 -15.805 29.054 1.00 83.50 108 ASP A C 1
ATOM 798 O O . ASP A 1 108 ? -11.715 -16.891 29.085 1.00 83.50 108 ASP A O 1
ATOM 802 N N . ASN A 1 109 ? -11.124 -15.090 27.919 1.00 89.06 109 ASN A N 1
ATOM 803 C CA . ASN A 1 109 ? -11.837 -15.550 26.719 1.00 89.06 109 ASN A CA 1
ATOM 804 C C . ASN A 1 109 ? -11.207 -15.112 25.388 1.00 89.06 109 ASN A C 1
ATOM 806 O O . ASN A 1 109 ? -11.502 -14.048 24.844 1.00 89.06 109 ASN A O 1
ATOM 810 N N . ALA A 1 110 ? -10.448 -16.016 24.767 1.00 88.88 110 ALA A N 1
ATOM 811 C CA . ALA A 1 110 ? -9.803 -15.785 23.473 1.00 88.88 110 ALA A CA 1
ATOM 812 C C . ALA A 1 110 ? -10.775 -15.518 22.299 1.00 88.88 110 ALA A C 1
ATOM 814 O O . ALA A 1 110 ? -10.377 -14.895 21.312 1.00 88.88 110 ALA A O 1
ATOM 815 N N . TRP A 1 111 ? -12.044 -15.942 22.390 1.00 93.69 111 TRP A N 1
ATOM 816 C CA . TRP A 1 111 ? -13.064 -15.689 21.357 1.00 93.69 111 TRP A CA 1
ATOM 817 C C . TRP A 1 111 ? -13.542 -14.232 21.314 1.00 93.69 111 TRP A C 1
ATOM 819 O O . TRP A 1 111 ? -14.211 -13.829 20.357 1.00 93.69 111 TRP A O 1
ATOM 829 N N . ASN A 1 112 ? -13.205 -13.440 22.335 1.00 93.38 112 ASN A N 1
ATOM 830 C CA . ASN A 1 112 ? -13.525 -12.017 22.378 1.00 93.38 112 ASN A CA 1
ATOM 831 C C . ASN A 1 112 ? -12.618 -11.182 21.469 1.00 93.38 112 ASN A C 1
ATOM 833 O O . ASN A 1 112 ? -13.019 -10.094 21.066 1.00 93.38 112 ASN A O 1
ATOM 837 N N . SER A 1 113 ? -11.452 -11.703 21.068 1.00 91.88 113 SER A N 1
ATOM 838 C CA . SER A 1 113 ? -10.656 -11.072 20.017 1.00 91.88 113 SER A CA 1
ATOM 839 C C . SER A 1 113 ? -11.394 -11.217 18.690 1.00 91.88 113 SER A C 1
ATOM 841 O O . SER A 1 113 ? -11.445 -12.299 18.098 1.00 91.88 113 SER A O 1
ATOM 843 N N . ARG A 1 114 ? -11.998 -10.123 18.236 1.00 94.00 114 ARG A N 1
ATOM 844 C CA . ARG A 1 114 ? -12.808 -10.071 17.023 1.00 94.00 114 ARG A CA 1
ATOM 845 C C . ARG A 1 114 ? -12.273 -9.006 16.094 1.00 94.00 114 ARG A C 1
ATOM 847 O O . ARG A 1 114 ? -11.904 -7.924 16.530 1.00 94.00 114 ARG A O 1
ATOM 854 N N . VAL A 1 115 ? -12.312 -9.327 14.812 1.00 93.50 115 VAL A N 1
ATOM 855 C CA . VAL A 1 115 ? -12.018 -8.396 13.738 1.00 93.50 115 VAL A CA 1
ATOM 856 C C . VAL A 1 115 ? -13.331 -8.011 13.088 1.00 93.50 115 VAL A C 1
ATOM 858 O O . VAL A 1 115 ? -14.093 -8.886 12.664 1.00 93.50 115 VAL A O 1
ATOM 861 N N . SER A 1 116 ? -13.612 -6.714 13.045 1.00 92.88 116 SER A N 1
ATOM 862 C CA . SER A 1 116 ? -14.863 -6.210 12.481 1.00 92.88 116 SER A CA 1
ATOM 863 C C . SER A 1 116 ? -14.630 -5.666 11.080 1.00 92.88 116 SER A C 1
ATOM 865 O O . SER A 1 116 ? -13.826 -4.763 10.880 1.00 92.88 116 SER A O 1
ATOM 867 N N . PHE A 1 117 ? -15.354 -6.201 10.102 1.00 91.12 117 PHE A N 1
ATOM 868 C CA . PHE A 1 117 ? -15.383 -5.675 8.743 1.00 91.12 117 PHE A CA 1
ATOM 869 C C . PHE A 1 117 ? -16.819 -5.698 8.237 1.00 91.12 117 PHE A C 1
ATOM 871 O O . PHE A 1 117 ? -17.546 -6.665 8.453 1.00 91.12 117 PHE A O 1
ATOM 878 N N . TRP A 1 118 ? -17.252 -4.629 7.573 1.00 91.44 118 TRP A N 1
ATOM 879 C CA . TRP A 1 118 ? -18.588 -4.569 6.973 1.00 91.44 118 TRP A CA 1
ATOM 880 C C . TRP A 1 118 ? -19.750 -4.772 7.968 1.00 91.44 118 TRP A C 1
ATOM 882 O O . TRP A 1 118 ? -20.795 -5.306 7.615 1.00 91.44 118 TRP A O 1
ATOM 892 N N . GLY A 1 119 ? -19.559 -4.375 9.233 1.00 88.94 119 GLY A N 1
ATOM 893 C CA . GLY A 1 119 ? -20.529 -4.596 10.316 1.00 88.94 119 GLY A CA 1
ATOM 894 C C . GLY A 1 119 ? -20.588 -6.037 10.841 1.00 88.94 119 GLY A C 1
ATOM 895 O O . GLY A 1 119 ? -21.323 -6.310 11.788 1.00 88.94 119 GLY A O 1
ATOM 896 N N . VAL A 1 120 ? -19.799 -6.953 10.274 1.00 94.00 120 VAL A N 1
ATOM 897 C CA . VAL A 1 120 ? -19.674 -8.340 10.729 1.00 94.00 120 VAL A CA 1
ATOM 898 C C . VAL A 1 120 ? -18.418 -8.474 11.582 1.00 94.00 120 VAL A C 1
ATOM 900 O O . VAL A 1 120 ? -17.318 -8.136 11.149 1.00 94.00 120 VAL A O 1
ATOM 903 N N . SER A 1 121 ? -18.569 -8.996 12.798 1.00 95.19 121 SER A N 1
ATOM 904 C CA . SER A 1 121 ? -17.445 -9.269 13.699 1.00 95.19 121 SER A CA 1
ATOM 905 C C . SER A 1 121 ? -17.091 -10.752 13.675 1.00 95.19 121 SER A C 1
ATOM 907 O O . SER A 1 121 ? -17.849 -11.586 14.174 1.00 95.19 121 SER A O 1
ATOM 909 N N . VAL A 1 122 ? -15.921 -11.080 13.130 1.00 95.94 122 VAL A N 1
ATOM 910 C CA . VAL A 1 122 ? -15.419 -12.456 13.019 1.00 95.94 122 VAL A CA 1
ATOM 911 C C . VAL A 1 122 ? -14.334 -12.697 14.072 1.00 95.94 122 VAL A C 1
ATOM 913 O O . VAL A 1 122 ? -13.432 -11.868 14.204 1.00 95.94 122 VAL A O 1
ATOM 916 N N . PRO A 1 123 ? -14.360 -13.813 14.823 1.00 96.25 123 PRO A N 1
ATOM 917 C CA . PRO A 1 123 ? -13.285 -14.142 15.755 1.00 96.25 123 PRO A CA 1
ATOM 918 C C . PRO A 1 123 ? -11.920 -14.226 15.054 1.00 96.25 123 PRO A C 1
ATOM 920 O O . PRO A 1 123 ? -11.756 -14.957 14.071 1.00 96.25 123 PRO A O 1
ATOM 923 N N . SER A 1 124 ? -10.922 -13.516 15.585 1.00 94.69 124 SER A N 1
ATOM 924 C CA . SER A 1 124 ? -9.564 -13.463 15.022 1.00 94.69 124 SER A CA 1
ATOM 925 C C . SER A 1 124 ? -8.901 -14.841 14.984 1.00 94.69 124 SER A C 1
ATOM 927 O O . SER A 1 124 ? -8.187 -15.151 14.034 1.00 94.69 124 SER A O 1
ATOM 929 N N . LEU A 1 125 ? -9.213 -15.708 15.957 1.00 93.75 125 LEU A N 1
ATOM 930 C CA . LEU A 1 125 ? -8.763 -17.103 16.014 1.00 93.75 125 LEU A CA 1
ATOM 931 C C . LEU A 1 125 ? -9.088 -17.899 14.742 1.00 93.75 125 LEU A C 1
ATOM 933 O O . LEU A 1 125 ? -8.315 -18.779 14.371 1.00 93.75 125 LEU A O 1
ATOM 937 N N . LEU A 1 126 ? -10.211 -17.591 14.084 1.00 95.88 126 LEU A N 1
ATOM 938 C CA . LEU A 1 126 ? -10.648 -18.258 12.854 1.00 95.88 126 LEU A CA 1
ATOM 939 C C . LEU A 1 126 ? -10.141 -17.534 11.606 1.00 95.88 126 LEU A C 1
ATOM 941 O O . LEU A 1 126 ? -9.735 -18.170 10.635 1.00 95.88 126 LEU A O 1
ATOM 945 N N . LEU A 1 127 ? -10.163 -16.201 11.628 1.00 95.19 127 LEU A N 1
ATOM 946 C CA . LEU A 1 127 ? -9.823 -15.384 10.467 1.00 95.19 127 LEU A CA 1
ATOM 947 C C . LEU A 1 127 ? -8.313 -15.325 10.205 1.00 95.19 127 LEU A C 1
ATOM 949 O O . LEU A 1 127 ? -7.878 -15.443 9.058 1.00 95.19 127 LEU A O 1
ATOM 953 N N . ALA A 1 128 ? -7.506 -15.154 11.253 1.00 93.62 128 ALA A N 1
ATOM 954 C CA . ALA A 1 128 ? -6.072 -14.924 11.118 1.00 93.62 128 ALA A CA 1
ATOM 955 C C . ALA A 1 128 ? -5.334 -16.069 10.400 1.00 93.62 128 ALA A C 1
ATOM 957 O O . ALA A 1 128 ? -4.551 -15.769 9.499 1.00 93.62 128 ALA A O 1
ATOM 958 N N . PRO A 1 129 ? -5.606 -17.366 10.669 1.00 95.06 129 PRO A N 1
ATOM 959 C CA . PRO A 1 129 ? -4.985 -18.448 9.909 1.00 95.06 129 PRO A CA 1
ATOM 960 C C . PRO A 1 129 ? -5.232 -18.371 8.401 1.00 95.06 129 PRO A C 1
ATOM 962 O O . PRO A 1 129 ? -4.314 -18.602 7.613 1.00 95.06 129 PRO A O 1
ATOM 965 N N . LEU A 1 130 ? -6.452 -18.009 7.989 1.00 96.06 130 LEU A N 1
ATOM 966 C CA . LEU A 1 130 ? -6.814 -17.882 6.576 1.00 96.06 130 LEU A CA 1
ATOM 967 C C . LEU A 1 130 ? -6.055 -16.731 5.914 1.00 96.06 130 LEU A C 1
ATOM 969 O O . LEU A 1 130 ? -5.508 -16.897 4.820 1.00 96.06 130 LEU A O 1
ATOM 973 N N . VAL A 1 131 ? -5.973 -15.583 6.590 1.00 94.56 131 VAL A N 1
ATOM 974 C CA . VAL A 1 131 ? -5.231 -14.416 6.094 1.00 94.56 131 VAL A CA 1
ATOM 975 C C . VAL A 1 131 ? -3.736 -14.727 6.016 1.00 94.56 131 VAL A C 1
ATOM 977 O O . VAL A 1 131 ? -3.118 -14.512 4.975 1.00 94.56 131 VAL A O 1
ATOM 980 N N . GLN A 1 132 ? -3.156 -15.304 7.067 1.00 94.00 132 GLN A N 1
ATOM 981 C CA . GLN A 1 132 ? -1.735 -15.659 7.122 1.00 94.00 132 GLN A CA 1
ATOM 982 C C . GLN A 1 132 ? -1.352 -16.683 6.045 1.00 94.00 132 GLN A C 1
ATOM 984 O O . GLN A 1 132 ? -0.330 -16.511 5.379 1.00 94.00 132 GLN A O 1
ATOM 989 N N . LEU A 1 133 ? -2.175 -17.715 5.820 1.00 95.00 133 LEU A N 1
ATOM 990 C CA . LEU A 1 133 ? -1.968 -18.675 4.729 1.00 95.00 133 LEU A CA 1
ATOM 991 C C . LEU A 1 133 ? -2.111 -18.024 3.355 1.00 95.00 133 LEU A C 1
ATOM 993 O O . LEU A 1 133 ? -1.326 -18.334 2.463 1.00 95.00 133 LEU A O 1
ATOM 997 N N . SER A 1 134 ? -3.060 -17.103 3.183 1.00 94.56 134 SER A N 1
ATOM 998 C CA . SER A 1 134 ? -3.235 -16.364 1.926 1.00 94.56 134 SER A CA 1
ATOM 999 C C . SER A 1 134 ? -2.012 -15.500 1.613 1.00 94.56 134 SER A C 1
ATOM 1001 O O . SER A 1 134 ? -1.508 -15.526 0.489 1.00 94.56 134 SER A O 1
ATOM 1003 N N . VAL A 1 135 ? -1.472 -14.798 2.615 1.00 91.75 135 VAL A N 1
ATOM 1004 C CA . VAL A 1 135 ? -0.225 -14.026 2.489 1.00 91.75 135 VAL A CA 1
ATOM 1005 C C . VAL A 1 135 ? 0.955 -14.954 2.195 1.00 91.75 135 VAL A C 1
ATOM 1007 O O . VAL A 1 135 ? 1.728 -14.689 1.275 1.00 91.75 135 VAL A O 1
ATOM 1010 N N . ALA A 1 136 ? 1.082 -16.073 2.913 1.00 92.12 136 ALA A N 1
ATOM 1011 C CA . ALA A 1 136 ? 2.137 -17.056 2.670 1.00 92.12 136 ALA A CA 1
ATOM 1012 C C . ALA A 1 136 ? 2.074 -17.616 1.238 1.00 92.12 136 ALA A C 1
ATOM 1014 O O . ALA A 1 136 ? 3.086 -17.641 0.535 1.00 92.12 136 ALA A O 1
ATOM 1015 N N . ALA A 1 137 ? 0.884 -18.006 0.778 1.00 93.75 137 ALA A N 1
ATOM 1016 C CA . ALA A 1 137 ? 0.649 -18.513 -0.569 1.00 93.75 137 ALA A CA 1
ATOM 1017 C C . ALA A 1 137 ? 0.974 -17.459 -1.635 1.00 93.75 137 ALA A C 1
ATOM 1019 O O . ALA A 1 137 ? 1.629 -17.778 -2.628 1.00 93.75 137 ALA A O 1
ATOM 1020 N N . TRP A 1 138 ? 0.591 -16.199 -1.409 1.00 93.69 138 TRP A N 1
ATOM 1021 C CA . TRP A 1 138 ? 0.943 -15.085 -2.289 1.00 93.69 138 TRP A CA 1
ATOM 1022 C C . TRP A 1 138 ? 2.463 -14.906 -2.402 1.00 93.69 138 TRP A C 1
ATOM 1024 O O . TRP A 1 138 ? 2.991 -14.793 -3.511 1.00 93.69 138 TRP A O 1
ATOM 1034 N N . ILE A 1 139 ? 3.188 -14.965 -1.281 1.00 90.06 139 ILE A N 1
ATOM 1035 C CA . ILE A 1 139 ? 4.654 -14.866 -1.266 1.00 90.06 139 ILE A CA 1
ATOM 1036 C C . ILE A 1 139 ? 5.298 -16.039 -2.013 1.00 90.06 139 ILE A C 1
ATOM 1038 O O . ILE A 1 139 ? 6.193 -15.833 -2.837 1.00 90.06 139 ILE A O 1
ATOM 1042 N N . VAL A 1 140 ? 4.839 -17.267 -1.767 1.00 90.44 140 VAL A N 1
ATOM 1043 C CA . VAL A 1 140 ? 5.345 -18.466 -2.453 1.00 90.44 140 VAL A CA 1
ATOM 1044 C C . VAL A 1 140 ? 5.071 -18.385 -3.956 1.00 90.44 140 VAL A C 1
ATOM 1046 O O . VAL A 1 140 ? 5.962 -18.671 -4.760 1.00 90.44 140 VAL A O 1
ATOM 1049 N N . ALA A 1 141 ? 3.885 -17.927 -4.364 1.00 91.00 141 ALA A N 1
ATOM 1050 C CA . ALA A 1 141 ? 3.559 -17.699 -5.768 1.00 91.00 141 ALA A CA 1
ATOM 1051 C C . ALA A 1 141 ? 4.496 -16.654 -6.397 1.00 91.00 141 ALA A C 1
ATOM 1053 O O . ALA A 1 141 ? 5.063 -16.900 -7.469 1.00 91.00 141 ALA A O 1
ATOM 1054 N N . ALA A 1 142 ? 4.739 -15.540 -5.703 1.00 88.25 142 ALA A N 1
ATOM 1055 C CA . ALA A 1 142 ? 5.659 -14.496 -6.145 1.00 88.25 142 ALA A CA 1
ATOM 1056 C C . ALA A 1 142 ? 7.107 -15.003 -6.289 1.00 88.25 142 ALA A C 1
ATOM 1058 O O . ALA A 1 142 ? 7.815 -14.686 -7.250 1.00 88.25 142 ALA A O 1
ATOM 1059 N N . MET A 1 143 ? 7.552 -15.856 -5.368 1.00 87.19 143 MET A N 1
ATOM 1060 C CA . MET A 1 143 ? 8.851 -16.519 -5.450 1.00 87.19 143 MET A CA 1
ATOM 1061 C C . MET A 1 143 ? 8.938 -17.515 -6.607 1.00 87.19 143 MET A C 1
ATOM 1063 O O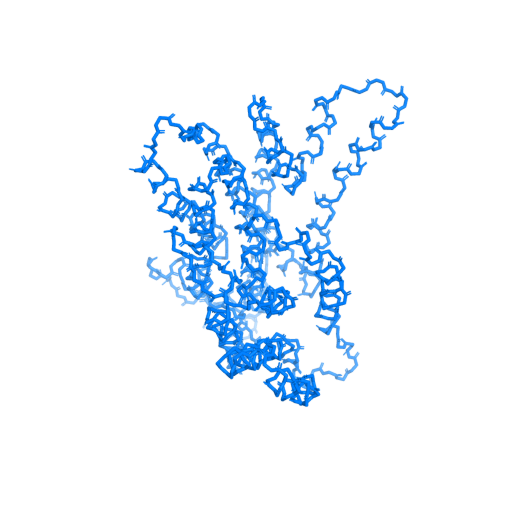 . MET A 1 143 ? 9.937 -17.525 -7.329 1.00 87.19 143 MET A O 1
ATOM 1067 N N . SER A 1 144 ? 7.901 -18.331 -6.811 1.00 91.31 144 SER A N 1
ATOM 1068 C CA . SER A 1 144 ? 7.860 -19.335 -7.883 1.00 91.31 144 SER A CA 1
ATOM 1069 C C . SER A 1 144 ? 8.048 -18.697 -9.262 1.00 91.31 144 SER A C 1
ATOM 1071 O O . SER A 1 144 ? 8.717 -19.251 -10.134 1.00 91.31 144 SER A O 1
ATOM 1073 N N . ARG A 1 145 ? 7.534 -17.476 -9.439 1.00 88.31 145 ARG A N 1
ATOM 1074 C CA . ARG A 1 145 ? 7.714 -16.678 -10.650 1.00 88.31 145 ARG A CA 1
ATOM 1075 C C . ARG A 1 145 ? 9.181 -16.314 -10.880 1.00 88.31 145 ARG A C 1
ATOM 1077 O O . ARG A 1 145 ? 9.683 -16.498 -11.985 1.00 88.31 145 ARG A O 1
ATOM 1084 N N . ARG A 1 146 ? 9.897 -15.891 -9.834 1.00 83.44 146 ARG A N 1
ATOM 1085 C CA . ARG A 1 146 ? 11.338 -15.589 -9.918 1.00 83.44 146 ARG A CA 1
ATOM 1086 C C . ARG A 1 146 ? 12.211 -16.825 -10.110 1.00 83.44 146 ARG A C 1
ATOM 1088 O O . ARG A 1 146 ? 13.288 -16.707 -10.686 1.00 83.44 146 ARG A O 1
ATOM 1095 N N . LEU A 1 147 ? 11.763 -17.990 -9.643 1.00 86.06 147 LEU A N 1
ATOM 1096 C CA . LEU A 1 147 ? 12.433 -19.264 -9.917 1.00 86.06 147 LEU A CA 1
ATOM 1097 C C . LEU A 1 147 ? 12.308 -19.662 -11.393 1.00 86.06 147 LEU A C 1
ATOM 1099 O O . LEU A 1 147 ? 13.275 -20.156 -11.963 1.00 86.06 147 LEU A O 1
ATOM 1103 N N . LYS A 1 148 ? 11.154 -19.404 -12.024 1.00 89.00 148 LYS A N 1
ATOM 1104 C CA . LYS A 1 148 ? 10.955 -19.634 -13.466 1.00 89.00 148 LYS A CA 1
ATOM 1105 C C . LYS A 1 148 ? 11.778 -18.672 -14.319 1.00 89.00 148 LYS A C 1
ATOM 1107 O O . LYS A 1 148 ? 12.380 -19.086 -15.303 1.00 89.00 148 LYS A O 1
ATOM 1112 N N . ASN A 1 149 ? 11.804 -17.394 -13.948 1.00 84.56 149 ASN A N 1
ATOM 1113 C CA . ASN A 1 149 ? 12.610 -16.389 -14.623 1.00 84.56 149 ASN A CA 1
ATOM 1114 C C . ASN A 1 149 ? 13.148 -15.370 -13.605 1.00 84.56 149 ASN A C 1
ATOM 1116 O O . ASN A 1 149 ? 12.377 -14.570 -13.068 1.00 84.56 149 ASN A O 1
ATOM 1120 N N . PRO A 1 150 ? 14.471 -15.324 -13.364 1.00 83.25 150 PRO A N 1
ATOM 1121 C CA . PRO A 1 150 ? 15.056 -14.439 -12.358 1.00 83.25 150 PRO A CA 1
ATOM 1122 C C . PRO A 1 150 ? 14.909 -12.948 -12.695 1.00 83.25 150 PRO A C 1
ATOM 1124 O O . PRO A 1 150 ? 15.109 -12.106 -11.811 1.00 83.25 150 PRO A O 1
ATOM 1127 N N . LEU A 1 151 ? 14.584 -12.620 -13.951 1.00 84.06 151 LEU A N 1
ATOM 1128 C CA . LEU A 1 151 ? 14.325 -11.260 -14.418 1.00 84.06 151 LEU A CA 1
ATOM 1129 C C . LEU A 1 151 ? 12.869 -10.828 -14.225 1.00 84.06 151 LEU A C 1
ATOM 1131 O O . LEU A 1 151 ? 12.581 -9.640 -14.342 1.00 84.06 151 LEU A O 1
ATOM 1135 N N . ASP A 1 152 ? 11.942 -11.735 -13.928 1.00 85.75 152 ASP A N 1
ATOM 1136 C CA . ASP A 1 152 ? 10.562 -11.320 -13.712 1.00 85.75 152 ASP A CA 1
ATOM 1137 C C . ASP A 1 152 ? 10.405 -10.617 -12.348 1.00 85.75 152 ASP A C 1
ATOM 1139 O O . ASP A 1 152 ? 11.089 -10.961 -11.374 1.00 85.75 152 ASP A O 1
ATOM 1143 N N . PRO A 1 153 ? 9.521 -9.604 -12.252 1.00 88.12 153 PRO A N 1
ATOM 1144 C CA . PRO A 1 153 ? 9.155 -9.021 -10.965 1.00 88.12 153 PRO A CA 1
ATOM 1145 C C . PRO A 1 153 ? 8.491 -10.076 -10.067 1.00 88.12 153 PRO A C 1
ATOM 1147 O O . PRO A 1 153 ? 7.985 -11.090 -10.559 1.00 88.12 153 PRO A O 1
ATOM 1150 N N . LEU A 1 154 ? 8.483 -9.822 -8.752 1.00 87.38 154 LEU A N 1
ATOM 1151 C CA . LEU A 1 154 ? 7.872 -10.717 -7.759 1.00 87.38 154 LEU A CA 1
ATOM 1152 C C . LEU A 1 154 ? 6.393 -10.946 -8.080 1.00 87.38 154 LEU A C 1
ATOM 1154 O O . LEU A 1 154 ? 5.941 -12.084 -8.131 1.00 87.38 154 LEU A O 1
ATOM 1158 N N . ALA A 1 155 ? 5.659 -9.873 -8.366 1.00 90.06 155 ALA A N 1
ATOM 1159 C CA . ALA A 1 155 ? 4.263 -9.942 -8.766 1.00 90.06 155 ALA A CA 1
ATOM 1160 C C . ALA A 1 155 ? 4.096 -9.524 -10.232 1.00 90.06 155 ALA A C 1
ATOM 1162 O O . ALA A 1 155 ? 4.679 -8.540 -10.687 1.00 90.06 155 ALA A O 1
ATOM 1163 N N . SER A 1 156 ? 3.257 -10.257 -10.970 1.00 91.69 156 SER A N 1
ATOM 1164 C CA . SER A 1 156 ? 2.703 -9.749 -12.235 1.00 91.69 156 SER A CA 1
ATOM 1165 C C . SER A 1 156 ? 1.838 -8.518 -11.973 1.00 91.69 156 SER A C 1
ATOM 1167 O O . SER A 1 156 ? 1.248 -8.420 -10.893 1.00 91.69 156 SER A O 1
ATOM 1169 N N . LYS A 1 157 ? 1.658 -7.647 -12.971 1.00 91.44 157 LYS A N 1
ATOM 1170 C CA . LYS A 1 157 ? 0.783 -6.467 -12.818 1.00 91.44 157 LYS A CA 1
ATOM 1171 C C . LYS A 1 157 ? -0.662 -6.838 -12.486 1.00 91.44 157 LYS A C 1
ATOM 1173 O O . LYS A 1 157 ? -1.273 -6.236 -11.618 1.00 91.44 157 LYS A O 1
ATOM 1178 N N . ARG A 1 158 ? -1.206 -7.878 -13.129 1.00 93.38 158 ARG A N 1
ATOM 1179 C CA . ARG A 1 158 ? -2.556 -8.384 -12.813 1.00 93.38 158 ARG A CA 1
ATOM 1180 C C . ARG A 1 158 ? -2.659 -8.818 -11.359 1.00 93.38 158 ARG A C 1
ATOM 1182 O O . ARG A 1 158 ? -3.567 -8.399 -10.657 1.00 93.38 158 ARG A O 1
ATOM 1189 N N . CYS A 1 159 ? -1.710 -9.639 -10.915 1.00 94.31 159 CYS A N 1
ATOM 1190 C CA . CYS A 1 159 ? -1.667 -10.099 -9.532 1.00 94.31 159 CYS A CA 1
ATOM 1191 C C . CYS A 1 159 ? -1.554 -8.919 -8.559 1.00 94.31 159 CYS A C 1
ATOM 1193 O O . CYS A 1 159 ? -2.278 -8.911 -7.570 1.00 94.31 159 CYS A O 1
ATOM 1195 N N . SER A 1 160 ? -0.727 -7.907 -8.846 1.00 94.19 160 SER A N 1
ATOM 1196 C CA . SER A 1 160 ? -0.614 -6.736 -7.971 1.00 94.19 160 SER A CA 1
ATOM 1197 C C . SER A 1 160 ? -1.887 -5.888 -7.950 1.00 94.19 160 SER A C 1
ATOM 1199 O O . SER A 1 160 ? -2.292 -5.482 -6.868 1.00 94.19 160 SER A O 1
ATOM 1201 N N . TYR A 1 161 ? -2.573 -5.689 -9.083 1.00 95.62 161 TYR A N 1
ATOM 1202 C CA . TYR A 1 161 ? -3.870 -4.996 -9.126 1.00 95.62 161 TYR A CA 1
ATOM 1203 C C . TYR A 1 161 ? -4.946 -5.724 -8.325 1.00 95.62 161 TYR A C 1
ATOM 1205 O O . TYR A 1 161 ? -5.634 -5.098 -7.525 1.00 95.62 161 TYR A O 1
ATOM 1213 N N . TYR A 1 162 ? -5.066 -7.044 -8.493 1.00 95.94 162 TYR A N 1
ATOM 1214 C CA . TYR A 1 162 ? -6.027 -7.834 -7.723 1.00 95.94 162 TYR A CA 1
ATOM 1215 C C . TYR A 1 162 ? -5.690 -7.852 -6.235 1.00 95.94 162 TYR A C 1
ATOM 1217 O O . TYR A 1 162 ? -6.580 -7.682 -5.411 1.00 95.94 162 TYR A O 1
ATOM 1225 N N . THR A 1 163 ? -4.411 -8.018 -5.887 1.00 94.81 163 THR A N 1
ATOM 1226 C CA . THR A 1 163 ? -3.970 -8.003 -4.485 1.00 94.81 163 THR A CA 1
ATOM 1227 C C . THR A 1 163 ? -4.281 -6.651 -3.850 1.00 94.81 163 THR A C 1
ATOM 1229 O O . THR A 1 163 ? -4.856 -6.615 -2.770 1.00 94.81 163 THR A O 1
ATOM 1232 N N . LEU A 1 164 ? -3.969 -5.550 -4.541 1.00 96.19 164 LEU A N 1
ATOM 1233 C CA . LEU A 1 164 ? -4.287 -4.197 -4.089 1.00 96.19 164 LEU A CA 1
ATOM 1234 C C . LEU A 1 164 ? -5.793 -4.022 -3.873 1.00 96.19 164 LEU A C 1
ATOM 1236 O O . LEU A 1 164 ? -6.196 -3.656 -2.780 1.00 96.19 164 LEU A O 1
ATOM 1240 N N . ALA A 1 165 ? -6.619 -4.365 -4.866 1.00 97.38 165 ALA A N 1
ATOM 1241 C CA . ALA A 1 165 ? -8.070 -4.226 -4.769 1.00 97.38 165 ALA A CA 1
ATOM 1242 C C . ALA A 1 165 ? -8.669 -5.042 -3.611 1.00 97.38 165 ALA A C 1
ATOM 1244 O O . ALA A 1 165 ? -9.546 -4.552 -2.906 1.00 97.38 165 ALA A O 1
ATOM 1245 N N . VAL A 1 166 ? -8.192 -6.274 -3.394 1.00 96.38 166 VAL A N 1
ATOM 1246 C CA . VAL A 1 166 ? -8.654 -7.129 -2.288 1.00 96.38 166 VAL A CA 1
ATOM 1247 C C . VAL A 1 166 ? -8.250 -6.544 -0.937 1.00 96.38 166 VAL A C 1
ATOM 1249 O O . VAL A 1 166 ? -9.086 -6.465 -0.041 1.00 96.38 166 VAL A O 1
ATOM 1252 N N . VAL A 1 167 ? -6.993 -6.124 -0.777 1.00 94.88 167 VAL A N 1
ATOM 1253 C CA . VAL A 1 167 ? -6.513 -5.564 0.496 1.00 94.88 167 VAL A CA 1
ATOM 1254 C C . VAL A 1 167 ? -7.200 -4.229 0.792 1.00 94.88 167 VAL A C 1
ATOM 1256 O O . VAL A 1 167 ? -7.671 -4.032 1.910 1.00 94.88 167 VAL A O 1
ATOM 1259 N N . ASP A 1 168 ? -7.332 -3.353 -0.204 1.00 97.00 168 ASP A N 1
ATOM 1260 C CA . ASP A 1 168 ? -8.067 -2.094 -0.069 1.00 97.00 168 ASP A CA 1
ATOM 1261 C C . ASP A 1 168 ? -9.530 -2.350 0.313 1.00 97.00 168 ASP A C 1
ATOM 1263 O O . ASP A 1 168 ? -10.065 -1.658 1.171 1.00 97.00 168 ASP A O 1
ATOM 1267 N N . LEU A 1 169 ? -10.180 -3.371 -0.260 1.00 97.06 169 LEU A N 1
ATOM 1268 C CA . LEU A 1 169 ? -11.575 -3.692 0.054 1.00 97.06 169 LEU A CA 1
ATOM 1269 C C . LEU A 1 169 ? -11.735 -4.189 1.496 1.00 97.06 169 LEU A C 1
ATOM 1271 O O . LEU A 1 169 ? -12.727 -3.872 2.156 1.00 97.06 169 LEU A O 1
ATOM 1275 N N . VAL A 1 170 ? -10.757 -4.945 2.001 1.00 95.19 170 VAL A N 1
ATOM 1276 C CA . VAL A 1 170 ? -10.713 -5.355 3.411 1.00 95.19 170 VAL A CA 1
ATOM 1277 C C . VAL A 1 170 ? -10.565 -4.131 4.315 1.00 95.19 170 VAL A C 1
ATOM 1279 O O . VAL A 1 170 ? -11.321 -3.999 5.275 1.00 95.19 170 VAL A O 1
ATOM 1282 N N . ILE A 1 171 ? -9.655 -3.208 3.993 1.00 95.38 171 ILE A N 1
ATOM 1283 C CA . ILE A 1 171 ? -9.447 -1.980 4.779 1.00 95.38 171 ILE A CA 1
ATOM 1284 C C . ILE A 1 171 ? -10.682 -1.088 4.735 1.00 95.38 171 ILE A C 1
ATOM 1286 O O . ILE A 1 171 ? -11.115 -0.607 5.777 1.00 95.38 171 ILE A O 1
ATOM 1290 N N . ALA A 1 172 ? -11.287 -0.912 3.563 1.00 96.69 172 ALA A N 1
ATOM 1291 C CA . ALA A 1 172 ? -12.535 -0.178 3.407 1.00 96.69 172 ALA A CA 1
ATOM 1292 C C . ALA A 1 172 ? -13.643 -0.790 4.281 1.00 96.69 172 ALA A C 1
ATOM 1294 O O . ALA A 1 172 ? -14.331 -0.069 4.998 1.00 96.69 172 ALA A O 1
ATOM 1295 N N . GLY A 1 173 ? -13.731 -2.122 4.331 1.00 96.38 173 GLY A N 1
ATOM 1296 C CA . GLY A 1 173 ? -14.641 -2.837 5.223 1.00 96.38 173 GLY A CA 1
ATOM 1297 C C . GLY A 1 173 ? -14.388 -2.606 6.710 1.00 96.38 173 GLY A C 1
ATOM 1298 O O . GLY A 1 173 ? -15.347 -2.443 7.468 1.00 96.38 173 GLY A O 1
ATOM 1299 N N . ILE A 1 174 ? -13.123 -2.578 7.133 1.00 95.31 174 ILE A N 1
ATOM 1300 C CA . ILE A 1 174 ? -12.725 -2.257 8.513 1.00 95.31 174 ILE A CA 1
ATOM 1301 C C . ILE A 1 174 ? -13.116 -0.811 8.849 1.00 95.31 174 ILE A C 1
ATOM 1303 O O . ILE A 1 174 ? -13.778 -0.563 9.858 1.00 95.31 174 ILE A O 1
ATOM 1307 N N . CYS A 1 175 ? -12.781 0.140 7.973 1.00 95.56 175 CYS A N 1
ATOM 1308 C CA . CYS A 1 175 ? -13.151 1.545 8.127 1.00 95.56 175 CYS A CA 1
ATOM 1309 C C . CYS A 1 175 ? -14.674 1.717 8.206 1.00 95.56 175 CYS A C 1
ATOM 1311 O O . CYS A 1 175 ? -15.170 2.440 9.066 1.00 95.56 175 CYS A O 1
ATOM 1313 N N . TYR A 1 176 ? -15.434 1.015 7.365 1.00 96.19 176 TYR A N 1
ATOM 1314 C CA . TYR A 1 176 ? -16.893 1.054 7.402 1.00 96.19 176 TYR A CA 1
ATOM 1315 C C . TYR A 1 176 ? -17.445 0.504 8.724 1.00 96.19 176 TYR A C 1
ATOM 1317 O O . TYR A 1 176 ? -18.318 1.121 9.331 1.00 96.19 176 TYR A O 1
ATOM 1325 N N . ALA A 1 177 ? -16.912 -0.619 9.217 1.00 95.31 177 ALA A N 1
ATOM 1326 C CA . ALA A 1 177 ? -17.322 -1.181 10.504 1.00 95.31 177 ALA A CA 1
ATOM 1327 C C . ALA A 1 177 ? -17.065 -0.213 11.672 1.00 95.31 177 ALA A C 1
ATOM 1329 O O . ALA A 1 177 ? -17.895 -0.108 12.572 1.00 95.31 177 ALA A O 1
ATOM 1330 N N . GLN A 1 178 ? -15.963 0.534 11.641 1.00 93.50 178 GLN A N 1
ATOM 1331 C CA . GLN A 1 178 ? -15.671 1.560 12.646 1.00 93.50 178 GLN A CA 1
ATOM 1332 C C . GLN A 1 178 ? -16.603 2.757 12.527 1.00 93.50 178 GLN A C 1
ATOM 1334 O O . GLN A 1 178 ? -17.119 3.248 13.525 1.00 93.50 178 GLN A O 1
ATOM 1339 N N . TRP A 1 179 ? -16.913 3.201 11.316 1.00 95.06 179 TRP A N 1
ATOM 1340 C CA . TRP A 1 179 ? -17.910 4.251 11.151 1.00 95.06 179 TRP A CA 1
ATOM 1341 C C . TRP A 1 179 ? -19.271 3.852 11.743 1.00 95.06 179 TRP A C 1
ATOM 1343 O O . TRP A 1 179 ? -19.905 4.650 12.433 1.00 95.06 179 TRP A O 1
ATOM 1353 N N . LEU A 1 180 ? -19.685 2.586 11.589 1.00 94.06 180 LEU A N 1
ATOM 1354 C CA . LEU A 1 180 ? -20.895 2.070 12.245 1.00 94.06 180 LEU A CA 1
ATOM 1355 C C . LEU A 1 180 ? -20.827 2.143 13.781 1.00 94.06 180 LEU A C 1
ATOM 1357 O O . LEU A 1 180 ? -21.867 2.314 14.420 1.00 94.06 180 LEU A O 1
ATOM 1361 N N . GLN A 1 181 ? -19.629 2.050 14.361 1.00 93.12 181 GLN A N 1
ATOM 1362 C CA . GLN A 1 181 ? -19.363 2.202 15.799 1.00 93.12 181 GLN A CA 1
ATOM 1363 C C . GLN A 1 181 ? -19.290 3.674 16.252 1.00 93.12 181 GLN A C 1
ATOM 1365 O O . GLN A 1 181 ? -19.021 3.937 17.421 1.00 93.12 181 GLN A O 1
ATOM 1370 N N . GLY A 1 182 ? -19.542 4.635 15.357 1.00 92.62 182 GLY A N 1
ATOM 1371 C CA . GLY A 1 182 ? -19.574 6.064 15.675 1.00 92.62 182 GLY A CA 1
ATOM 1372 C C . GLY A 1 182 ? -18.236 6.782 15.505 1.00 92.62 182 GLY A C 1
ATOM 1373 O O . GLY A 1 182 ? -18.106 7.929 15.931 1.00 92.62 182 GLY A O 1
ATOM 1374 N N . TYR A 1 183 ? -17.239 6.145 14.883 1.00 91.81 183 TYR A N 1
ATOM 1375 C CA . TYR A 1 183 ? -16.006 6.840 14.520 1.00 91.81 183 TYR A CA 1
ATOM 1376 C C . TYR A 1 183 ? -16.252 7.849 13.395 1.00 91.81 183 TYR A C 1
ATOM 1378 O O . TYR A 1 183 ? -17.032 7.614 12.471 1.00 91.81 183 TYR A O 1
ATOM 1386 N N . ASP A 1 184 ? -15.540 8.973 13.466 1.00 92.19 184 ASP A N 1
ATOM 1387 C CA . ASP A 1 184 ? -15.665 10.048 12.490 1.00 92.19 184 ASP A CA 1
ATOM 1388 C C . ASP A 1 184 ? -15.276 9.597 11.069 1.00 92.19 184 ASP A C 1
ATOM 1390 O O . ASP A 1 184 ? -14.196 9.040 10.846 1.00 92.19 184 ASP A O 1
ATOM 1394 N N . ALA A 1 185 ? -16.151 9.880 10.100 1.00 92.75 185 ALA A N 1
ATOM 1395 C CA . ALA A 1 185 ? -15.983 9.451 8.716 1.00 92.75 185 ALA A CA 1
ATOM 1396 C C . ALA A 1 185 ? -14.726 10.046 8.061 1.00 92.75 185 ALA A C 1
ATOM 1398 O O . ALA A 1 185 ? -14.011 9.334 7.355 1.00 92.75 185 ALA A O 1
ATOM 1399 N N . ALA A 1 186 ? -14.408 11.321 8.318 1.00 91.38 186 ALA A N 1
ATOM 1400 C CA . ALA A 1 186 ? -13.243 11.962 7.713 1.00 91.38 186 ALA A CA 1
ATOM 1401 C C . ALA A 1 186 ? -11.945 11.302 8.197 1.00 91.38 186 ALA A C 1
ATOM 1403 O O . ALA A 1 186 ? -11.092 10.966 7.370 1.00 91.38 186 ALA A O 1
ATOM 1404 N N . LYS A 1 187 ? -11.818 11.016 9.503 1.00 91.38 187 LYS A N 1
ATOM 1405 C CA . LYS A 1 187 ? -10.645 10.295 10.044 1.00 91.38 187 LYS A CA 1
ATOM 1406 C C . LYS A 1 187 ? -10.437 8.955 9.357 1.00 91.38 187 LYS A C 1
ATOM 1408 O O . LYS A 1 187 ? -9.308 8.607 9.020 1.00 91.38 187 LYS A O 1
ATOM 1413 N N . LEU A 1 188 ? -11.521 8.219 9.135 1.00 93.00 188 LEU A N 1
ATOM 1414 C CA . LEU A 1 188 ? -11.479 6.900 8.513 1.00 93.00 188 LEU A CA 1
ATOM 1415 C C . LEU A 1 188 ? -11.081 6.976 7.038 1.00 93.00 188 LEU A C 1
ATOM 1417 O O . LEU A 1 188 ? -10.290 6.152 6.586 1.00 93.00 188 LEU A O 1
ATOM 1421 N N . VAL A 1 189 ? -11.551 7.986 6.302 1.00 94.12 189 VAL A N 1
ATOM 1422 C CA . VAL A 1 189 ? -11.155 8.206 4.902 1.00 94.12 189 VAL A CA 1
ATOM 1423 C C . VAL A 1 189 ? -9.676 8.602 4.795 1.00 94.12 189 VAL A C 1
ATOM 1425 O O . VAL A 1 189 ? -8.970 8.084 3.927 1.00 94.12 189 VAL A O 1
ATOM 1428 N N . TYR A 1 190 ? -9.162 9.444 5.700 1.00 92.50 190 TYR A N 1
ATOM 1429 C CA . TYR A 1 190 ? -7.720 9.709 5.789 1.00 92.50 190 TYR A CA 1
ATOM 1430 C C . TYR A 1 190 ? -6.938 8.435 6.151 1.00 92.50 190 TYR A C 1
ATOM 1432 O O . TYR A 1 190 ? -5.956 8.105 5.486 1.00 92.50 190 TYR A O 1
ATOM 1440 N N . GLY A 1 191 ? -7.384 7.676 7.154 1.00 91.19 191 GLY A N 1
ATOM 1441 C CA . GLY A 1 191 ? -6.761 6.407 7.540 1.00 91.19 191 GLY A CA 1
ATOM 1442 C C . GLY A 1 191 ? -6.681 5.418 6.373 1.00 91.19 191 GLY A C 1
ATOM 1443 O O . GLY A 1 191 ? -5.614 4.859 6.109 1.00 91.19 191 GLY A O 1
ATOM 1444 N N . TYR A 1 192 ? -7.772 5.280 5.615 1.00 95.00 192 TYR A N 1
ATOM 1445 C CA . TYR A 1 192 ? -7.819 4.492 4.385 1.00 95.00 192 TYR A CA 1
ATOM 1446 C C . TYR A 1 192 ? -6.806 4.994 3.350 1.00 95.00 192 TYR A C 1
ATOM 1448 O O . TYR A 1 192 ? -6.012 4.205 2.842 1.00 95.00 192 TYR A O 1
ATOM 1456 N N . GLY A 1 193 ? -6.793 6.299 3.051 1.00 94.69 193 GLY A N 1
ATOM 1457 C CA . GLY A 1 193 ? -5.885 6.866 2.049 1.00 94.69 193 GLY A CA 1
ATOM 1458 C C . GLY A 1 193 ? -4.412 6.641 2.402 1.00 94.69 193 GLY A C 1
ATOM 1459 O O . GLY A 1 193 ? -3.615 6.257 1.543 1.00 94.69 193 GLY A O 1
ATOM 1460 N N . LEU A 1 194 ? -4.058 6.775 3.684 1.00 91.75 194 LEU A N 1
ATOM 1461 C CA . LEU A 1 194 ? -2.714 6.476 4.173 1.00 91.75 194 LEU A CA 1
ATOM 1462 C C . LEU A 1 194 ? -2.366 4.988 4.019 1.00 91.75 194 LEU A C 1
ATOM 1464 O O . LEU A 1 194 ? -1.284 4.656 3.528 1.00 91.75 194 LEU A O 1
ATOM 1468 N N . ALA A 1 195 ? -3.276 4.089 4.400 1.00 91.06 195 ALA A N 1
ATOM 1469 C CA . ALA A 1 195 ? -3.069 2.650 4.259 1.00 91.06 195 ALA A CA 1
ATOM 1470 C C . ALA A 1 195 ? -2.913 2.240 2.783 1.00 91.06 195 ALA A C 1
ATOM 1472 O O . ALA A 1 195 ? -1.986 1.500 2.442 1.00 91.06 195 ALA A O 1
ATOM 1473 N N . HIS A 1 196 ? -3.740 2.795 1.895 1.00 95.69 196 HIS A N 1
ATOM 1474 C CA . HIS A 1 196 ? -3.659 2.584 0.452 1.00 95.69 196 HIS A CA 1
ATOM 1475 C C . HIS A 1 196 ? -2.302 3.023 -0.121 1.00 95.69 196 HIS A C 1
ATOM 1477 O O . HIS A 1 196 ? -1.692 2.283 -0.897 1.00 95.69 196 HIS A O 1
ATOM 1483 N N . ILE A 1 197 ? -1.771 4.183 0.297 1.00 92.25 197 ILE A N 1
ATOM 1484 C CA . ILE A 1 197 ? -0.423 4.631 -0.097 1.00 92.25 197 ILE A CA 1
ATOM 1485 C C . ILE A 1 197 ? 0.624 3.587 0.305 1.00 92.25 197 ILE A C 1
ATOM 1487 O O . ILE A 1 197 ? 1.449 3.197 -0.523 1.00 92.25 197 ILE A O 1
ATOM 1491 N N . VAL A 1 198 ? 0.583 3.093 1.546 1.00 89.88 198 VAL A N 1
ATOM 1492 C CA . VAL A 1 198 ? 1.535 2.082 2.037 1.00 89.88 198 VAL A CA 1
ATOM 1493 C C . VAL A 1 198 ? 1.458 0.796 1.210 1.00 89.88 198 VAL A C 1
ATOM 1495 O O . VAL A 1 198 ? 2.493 0.269 0.791 1.00 89.88 198 VAL A O 1
ATOM 1498 N N . ILE A 1 199 ? 0.256 0.308 0.908 1.00 91.62 199 ILE A N 1
ATOM 1499 C CA . ILE A 1 199 ? 0.073 -0.911 0.106 1.00 91.62 199 ILE A CA 1
ATOM 1500 C C . ILE A 1 199 ? 0.550 -0.693 -1.327 1.00 91.62 199 ILE A C 1
ATOM 1502 O O . ILE A 1 199 ? 1.247 -1.550 -1.874 1.00 91.62 199 ILE A O 1
ATOM 1506 N N . CYS A 1 200 ? 0.260 0.464 -1.922 1.00 94.62 200 CYS A N 1
ATOM 1507 C CA . CYS A 1 200 ? 0.769 0.830 -3.241 1.00 94.62 200 CYS A CA 1
ATOM 1508 C C . CYS A 1 200 ? 2.296 0.828 -3.281 1.00 94.62 200 CYS A C 1
ATOM 1510 O O . CYS A 1 200 ? 2.877 0.333 -4.248 1.00 94.62 200 CYS A O 1
ATOM 1512 N N . LEU A 1 201 ? 2.967 1.317 -2.235 1.00 89.38 201 LEU A N 1
ATOM 1513 C CA . LEU A 1 201 ? 4.426 1.251 -2.138 1.00 89.38 201 LEU A CA 1
ATOM 1514 C C . LEU A 1 201 ? 4.911 -0.203 -2.121 1.00 89.38 201 LEU A C 1
ATOM 1516 O O . LEU A 1 201 ? 5.770 -0.566 -2.928 1.00 89.38 201 LEU A O 1
ATOM 1520 N N . ILE A 1 202 ? 4.320 -1.061 -1.282 1.00 89.12 202 ILE A N 1
ATOM 1521 C CA . ILE A 1 202 ? 4.652 -2.497 -1.216 1.00 89.12 202 ILE A CA 1
ATOM 1522 C C . ILE A 1 202 ? 4.452 -3.163 -2.586 1.00 89.12 202 ILE A C 1
ATOM 1524 O O . ILE A 1 202 ? 5.354 -3.839 -3.093 1.00 89.12 202 ILE A O 1
ATOM 1528 N N . MET A 1 203 ? 3.304 -2.931 -3.225 1.00 92.50 203 MET A N 1
ATOM 1529 C CA . MET A 1 203 ? 2.990 -3.475 -4.548 1.00 92.50 203 MET A CA 1
ATOM 1530 C C . MET A 1 203 ? 3.907 -2.917 -5.633 1.00 92.50 203 MET A C 1
ATOM 1532 O O . MET A 1 203 ? 4.239 -3.627 -6.583 1.00 92.50 203 MET A O 1
ATOM 1536 N N . THR A 1 204 ? 4.383 -1.681 -5.497 1.00 90.38 204 THR A N 1
ATOM 1537 C CA . THR A 1 204 ? 5.364 -1.107 -6.420 1.00 90.38 204 THR A CA 1
ATOM 1538 C C . THR A 1 204 ? 6.713 -1.808 -6.285 1.00 90.38 204 THR A C 1
ATOM 1540 O O . THR A 1 204 ? 7.295 -2.188 -7.299 1.00 90.38 204 THR A O 1
ATOM 1543 N N . PHE A 1 205 ? 7.194 -2.097 -5.072 1.00 88.50 205 PHE A N 1
ATOM 1544 C CA . PHE A 1 205 ? 8.391 -2.934 -4.893 1.00 88.50 205 PHE A CA 1
ATOM 1545 C C . PHE A 1 205 ? 8.222 -4.357 -5.431 1.00 88.50 205 PHE A C 1
ATOM 1547 O O . PHE A 1 205 ? 9.179 -4.920 -5.967 1.00 88.50 205 PHE A O 1
ATOM 1554 N N . ALA A 1 206 ? 7.027 -4.936 -5.314 1.00 88.94 206 ALA A N 1
ATOM 1555 C CA . ALA A 1 206 ? 6.756 -6.277 -5.818 1.00 88.94 206 ALA A CA 1
ATOM 1556 C C . ALA A 1 206 ? 6.660 -6.328 -7.354 1.00 88.94 206 ALA A C 1
ATOM 1558 O O . ALA A 1 206 ? 7.128 -7.288 -7.970 1.00 88.94 206 ALA A O 1
ATOM 1559 N N . ALA A 1 207 ? 6.068 -5.309 -7.978 1.00 89.62 207 ALA A N 1
ATOM 1560 C CA . ALA A 1 207 ? 5.744 -5.311 -9.404 1.00 89.62 207 ALA A CA 1
ATOM 1561 C C . ALA A 1 207 ? 6.768 -4.581 -10.287 1.00 89.62 207 ALA A C 1
ATOM 1563 O O . ALA A 1 207 ? 6.826 -4.855 -11.487 1.00 89.62 207 ALA A O 1
ATOM 1564 N N . VAL A 1 208 ? 7.573 -3.654 -9.748 1.00 85.44 208 VAL A N 1
ATOM 1565 C CA . VAL A 1 208 ? 8.562 -2.915 -10.548 1.00 85.44 208 VAL A CA 1
ATOM 1566 C C . VAL A 1 208 ? 9.791 -3.795 -10.813 1.00 85.44 208 VAL A C 1
ATOM 1568 O O . VAL A 1 208 ? 10.517 -4.143 -9.879 1.00 85.44 208 VAL A O 1
ATOM 1571 N N . PRO A 1 209 ? 10.076 -4.155 -12.080 1.00 83.50 209 PRO A N 1
ATOM 1572 C CA . PRO A 1 209 ? 11.279 -4.889 -12.435 1.00 83.50 209 PRO A CA 1
ATOM 1573 C C . PRO A 1 209 ? 12.551 -4.114 -12.084 1.00 83.50 209 PRO A C 1
ATOM 1575 O O . PRO A 1 209 ? 12.629 -2.891 -12.187 1.00 83.50 209 PRO A O 1
ATOM 1578 N N . ARG A 1 210 ? 13.595 -4.866 -11.729 1.00 85.81 210 ARG A N 1
ATOM 1579 C CA . ARG A 1 210 ? 14.954 -4.338 -11.538 1.00 85.81 210 ARG A CA 1
ATOM 1580 C C . ARG A 1 210 ? 15.517 -3.824 -12.866 1.00 85.81 210 ARG A C 1
ATOM 1582 O O . ARG A 1 210 ? 15.096 -4.282 -13.924 1.00 85.81 210 ARG A O 1
ATOM 1589 N N . ARG A 1 211 ? 16.550 -2.974 -12.839 1.00 83.56 211 ARG A N 1
ATOM 1590 C CA . ARG A 1 211 ? 17.177 -2.421 -14.061 1.00 83.56 211 ARG A CA 1
ATOM 1591 C C . ARG A 1 211 ? 17.455 -3.449 -15.178 1.00 83.56 211 ARG A C 1
ATOM 1593 O O . ARG A 1 211 ? 17.079 -3.169 -16.313 1.00 83.56 211 ARG A O 1
ATOM 1600 N N . PRO A 1 212 ? 18.023 -4.647 -14.918 1.00 81.12 212 PRO A N 1
ATOM 1601 C CA . PRO A 1 212 ? 18.229 -5.645 -15.978 1.00 81.12 212 PRO A CA 1
ATOM 1602 C C . PRO A 1 212 ? 16.921 -6.102 -16.638 1.00 81.12 212 PRO A C 1
ATOM 1604 O O . PRO A 1 212 ? 16.858 -6.315 -17.845 1.00 81.12 212 PRO A O 1
ATOM 1607 N N . ALA A 1 213 ? 15.859 -6.206 -15.846 1.00 81.50 213 ALA A N 1
ATOM 1608 C CA . ALA A 1 213 ? 14.537 -6.574 -16.311 1.00 81.50 213 ALA A CA 1
ATOM 1609 C C . ALA A 1 213 ? 13.826 -5.425 -17.040 1.00 81.50 213 ALA A C 1
ATOM 1611 O O . ALA A 1 213 ? 13.052 -5.692 -17.953 1.00 81.50 213 ALA A O 1
ATOM 1612 N N . ILE A 1 214 ? 14.141 -4.163 -16.717 1.00 84.19 214 ILE A N 1
ATOM 1613 C CA . ILE A 1 214 ? 13.718 -2.995 -17.507 1.00 84.19 214 ILE A CA 1
ATOM 1614 C C . ILE A 1 214 ? 14.332 -3.058 -18.911 1.00 84.19 214 ILE A C 1
ATOM 1616 O O . ILE A 1 214 ? 13.614 -2.880 -19.888 1.00 84.19 214 ILE A O 1
ATOM 1620 N N . LEU A 1 215 ? 15.624 -3.375 -19.040 1.00 84.06 215 LEU A N 1
ATOM 1621 C CA . LEU A 1 215 ? 16.266 -3.524 -20.356 1.00 84.06 215 LEU A CA 1
ATOM 1622 C C . LEU A 1 215 ? 15.636 -4.663 -21.171 1.00 84.06 215 LEU A C 1
ATOM 1624 O O . LEU A 1 215 ? 15.293 -4.477 -22.337 1.00 84.06 215 LEU A O 1
ATOM 1628 N N . ALA A 1 216 ? 15.406 -5.815 -20.534 1.00 80.25 216 ALA A N 1
ATOM 1629 C CA . ALA A 1 216 ? 14.702 -6.936 -21.158 1.00 80.25 216 ALA A CA 1
ATOM 1630 C C . ALA A 1 216 ? 13.243 -6.594 -21.516 1.00 80.25 216 ALA A C 1
ATOM 1632 O O . ALA A 1 216 ? 12.689 -7.115 -22.484 1.00 80.25 216 ALA A O 1
ATOM 1633 N N . TRP A 1 217 ? 12.595 -5.730 -20.735 1.00 84.88 217 TRP A N 1
ATOM 1634 C CA . TRP A 1 217 ? 11.255 -5.224 -21.017 1.00 84.88 217 TRP A CA 1
ATOM 1635 C C . TRP A 1 217 ? 11.240 -4.288 -22.230 1.00 84.88 217 TRP A C 1
ATOM 1637 O O . TRP A 1 217 ? 10.383 -4.473 -23.091 1.00 84.88 217 TRP A O 1
ATOM 1647 N N . ILE A 1 218 ? 12.193 -3.351 -22.344 1.00 84.12 218 ILE A N 1
ATOM 1648 C CA . ILE A 1 218 ? 12.309 -2.447 -23.505 1.00 84.12 218 ILE A CA 1
ATOM 1649 C C . ILE A 1 218 ? 12.406 -3.269 -24.793 1.00 84.12 218 ILE A C 1
ATOM 1651 O O . ILE A 1 218 ? 11.679 -3.008 -25.745 1.00 84.12 218 ILE A O 1
ATOM 1655 N N . TRP A 1 219 ? 13.236 -4.313 -24.790 1.00 79.62 219 TRP A N 1
ATOM 1656 C CA . TRP A 1 219 ? 13.366 -5.208 -25.938 1.00 79.62 219 TRP A CA 1
ATOM 1657 C C . TRP A 1 219 ? 12.047 -5.916 -26.294 1.00 79.62 219 TRP A C 1
ATOM 1659 O O . TRP A 1 219 ? 11.611 -5.881 -27.441 1.00 79.62 219 TRP A O 1
ATOM 1669 N N . ARG A 1 220 ? 11.355 -6.500 -25.303 1.00 75.88 220 ARG A N 1
ATOM 1670 C CA . ARG A 1 220 ? 10.066 -7.188 -25.519 1.00 75.88 220 ARG A CA 1
ATOM 1671 C C . ARG A 1 220 ? 8.946 -6.254 -25.978 1.00 75.88 220 ARG A C 1
ATOM 1673 O O . ARG A 1 220 ? 8.041 -6.698 -26.682 1.00 75.88 220 ARG A O 1
ATOM 1680 N N . ARG A 1 221 ? 8.979 -4.989 -25.556 1.00 78.19 221 ARG A N 1
ATOM 1681 C CA . ARG A 1 221 ? 8.020 -3.963 -25.974 1.00 78.19 221 ARG A CA 1
ATOM 1682 C C . ARG A 1 221 ? 8.159 -3.646 -27.462 1.00 78.19 221 ARG A C 1
ATOM 1684 O O . ARG A 1 221 ? 7.140 -3.526 -28.132 1.00 78.19 221 ARG A O 1
ATOM 1691 N N . ASP A 1 222 ? 9.388 -3.531 -27.959 1.00 75.56 222 ASP A N 1
ATOM 1692 C CA . ASP A 1 222 ? 9.652 -3.182 -29.360 1.00 75.56 222 ASP A CA 1
ATOM 1693 C C . ASP A 1 222 ? 9.313 -4.345 -30.325 1.00 75.56 222 ASP A C 1
ATOM 1695 O O . ASP A 1 222 ? 9.077 -4.113 -31.505 1.00 75.56 222 ASP A O 1
ATOM 1699 N N . ALA A 1 223 ? 9.215 -5.586 -29.828 1.00 74.19 223 ALA A N 1
ATOM 1700 C CA . ALA A 1 223 ? 8.998 -6.781 -30.650 1.00 74.19 223 ALA A CA 1
ATOM 1701 C C . ALA A 1 223 ? 7.543 -7.024 -31.114 1.00 74.19 223 ALA A C 1
ATOM 1703 O O . ALA A 1 223 ? 7.326 -7.801 -32.039 1.00 74.19 223 ALA A O 1
ATOM 1704 N N . SER A 1 224 ? 6.517 -6.439 -30.480 1.00 73.25 224 SER A N 1
ATOM 1705 C CA . SER A 1 224 ? 5.128 -6.575 -30.966 1.00 73.25 224 SER A CA 1
ATOM 1706 C C . SER A 1 224 ? 4.190 -5.510 -30.403 1.00 73.25 224 SER A C 1
ATOM 1708 O O . SER A 1 224 ? 4.184 -5.245 -29.199 1.00 73.25 224 SER A O 1
ATOM 1710 N N . SER A 1 225 ? 3.337 -4.947 -31.266 1.00 73.62 225 SER A N 1
ATOM 1711 C CA . SER A 1 225 ? 2.289 -4.015 -30.848 1.00 73.62 225 SER A CA 1
ATOM 1712 C C . SER A 1 225 ? 1.331 -4.704 -29.868 1.00 73.62 225 SER A C 1
ATOM 1714 O O . SER A 1 225 ? 0.755 -5.742 -30.209 1.00 73.62 225 SER A O 1
ATOM 1716 N N . PRO A 1 226 ? 1.147 -4.173 -28.647 1.00 70.62 226 PRO A N 1
ATOM 1717 C CA . PRO A 1 226 ? 0.244 -4.770 -27.673 1.00 70.62 226 PRO A CA 1
ATOM 1718 C C . PRO A 1 226 ? -1.214 -4.619 -28.120 1.00 70.62 226 PRO A C 1
ATOM 1720 O O . PRO A 1 226 ? -1.608 -3.576 -28.645 1.00 70.62 226 PRO A O 1
ATOM 1723 N N . ARG A 1 227 ? -2.045 -5.633 -27.854 1.00 80.88 227 ARG A N 1
ATOM 1724 C CA . ARG A 1 227 ? -3.506 -5.485 -27.968 1.00 80.88 227 ARG A CA 1
ATOM 1725 C C . ARG A 1 227 ? -3.987 -4.488 -26.907 1.00 80.88 227 ARG A C 1
ATOM 1727 O O . ARG A 1 227 ? -3.411 -4.429 -25.823 1.00 80.88 227 ARG A O 1
ATOM 1734 N N . LEU A 1 228 ? -5.069 -3.748 -27.163 1.00 76.31 228 LEU A N 1
ATOM 1735 C CA . LEU A 1 228 ? -5.611 -2.735 -26.234 1.00 76.31 228 LEU A CA 1
ATOM 1736 C C . LEU A 1 228 ? -5.759 -3.248 -24.785 1.00 76.31 228 LEU A C 1
ATOM 1738 O O . LEU A 1 228 ? -5.297 -2.586 -23.861 1.00 76.31 228 LEU A O 1
ATOM 1742 N N . GLY A 1 229 ? -6.279 -4.462 -24.568 1.00 73.75 229 GLY A N 1
ATOM 1743 C CA . GLY A 1 229 ? -6.415 -5.053 -23.221 1.00 73.75 229 GLY A CA 1
ATOM 1744 C C . GLY A 1 229 ? -5.095 -5.435 -22.524 1.00 73.75 229 GLY A C 1
ATOM 1745 O O . GLY A 1 229 ? -5.039 -5.631 -21.306 1.00 73.75 229 GLY A O 1
ATOM 1746 N N . GLU A 1 230 ? -4.000 -5.520 -23.275 1.00 81.06 230 GLU A N 1
ATOM 1747 C CA . GLU A 1 230 ? -2.661 -5.813 -22.758 1.00 81.06 230 GLU A CA 1
ATOM 1748 C C . GLU A 1 230 ? -1.896 -4.544 -22.381 1.00 81.06 230 GLU A C 1
ATOM 1750 O O . GLU A 1 230 ? -0.903 -4.631 -21.662 1.00 81.06 230 GLU A O 1
ATOM 1755 N N . THR A 1 231 ? -2.364 -3.371 -22.816 1.00 81.69 231 THR A N 1
ATOM 1756 C CA . THR A 1 231 ? -1.680 -2.087 -22.590 1.00 81.69 231 THR A CA 1
ATOM 1757 C C . THR A 1 231 ? -1.579 -1.697 -21.121 1.00 81.69 231 THR A C 1
ATOM 1759 O O . THR A 1 231 ? -0.645 -0.983 -20.765 1.00 81.69 231 THR A O 1
ATOM 1762 N N . LEU A 1 232 ? -2.488 -2.187 -20.271 1.00 84.94 232 LEU A N 1
ATOM 1763 C CA . LEU A 1 232 ? -2.482 -1.929 -18.829 1.00 84.94 232 LEU A CA 1
ATOM 1764 C C . LEU A 1 232 ? -2.050 -3.161 -18.023 1.00 84.94 232 LEU A C 1
ATOM 1766 O O . LEU A 1 232 ? -1.239 -3.070 -17.105 1.00 84.94 232 LEU A O 1
ATOM 1770 N N . SER A 1 233 ? -2.587 -4.330 -18.379 1.00 86.75 233 SER A N 1
ATOM 1771 C CA . SER A 1 233 ? -2.511 -5.529 -17.539 1.00 86.75 233 SER A CA 1
ATOM 1772 C C . SER A 1 233 ? -1.328 -6.446 -17.845 1.00 86.75 233 SER A C 1
ATOM 1774 O O . SER A 1 233 ? -0.948 -7.250 -16.994 1.00 86.75 233 SER A O 1
ATOM 1776 N N . ALA A 1 234 ? -0.747 -6.374 -19.045 1.00 83.88 234 ALA A N 1
ATOM 1777 C CA . ALA A 1 234 ? 0.338 -7.276 -19.402 1.00 83.88 234 ALA A CA 1
ATOM 1778 C C . ALA A 1 234 ? 1.645 -6.855 -18.725 1.00 83.88 234 ALA A C 1
ATOM 1780 O O . ALA A 1 234 ? 1.921 -5.671 -18.547 1.00 83.88 234 ALA A O 1
ATOM 1781 N N . ASP A 1 235 ? 2.523 -7.811 -18.440 1.00 83.94 235 ASP A N 1
ATOM 1782 C CA . ASP A 1 235 ? 3.839 -7.502 -17.865 1.00 83.94 235 ASP A CA 1
ATOM 1783 C C . ASP A 1 235 ? 4.695 -6.623 -18.802 1.00 83.94 235 ASP A C 1
ATOM 1785 O O . ASP A 1 235 ? 5.574 -5.891 -18.351 1.00 83.94 235 ASP A O 1
ATOM 1789 N N . ARG A 1 236 ? 4.373 -6.624 -20.105 1.00 80.38 236 ARG A N 1
ATOM 1790 C CA . ARG A 1 236 ? 4.953 -5.741 -21.129 1.00 80.38 236 ARG A CA 1
ATOM 1791 C C . ARG A 1 236 ? 4.344 -4.337 -21.211 1.00 80.38 236 ARG A C 1
ATOM 1793 O O . ARG A 1 236 ? 4.892 -3.499 -21.917 1.00 80.38 236 ARG A O 1
ATOM 1800 N N . ALA A 1 237 ? 3.249 -4.054 -20.506 1.00 84.88 237 ALA A N 1
ATOM 1801 C CA . ALA A 1 237 ? 2.637 -2.725 -20.484 1.00 84.88 237 ALA A CA 1
ATOM 1802 C C . ALA A 1 237 ? 3.624 -1.646 -20.007 1.00 84.88 237 ALA A C 1
ATOM 1804 O O . ALA A 1 237 ? 4.591 -1.953 -19.298 1.00 84.88 237 ALA A O 1
ATOM 1805 N N . GLU A 1 238 ? 3.352 -0.376 -20.313 1.00 85.75 238 GLU A N 1
ATOM 1806 C CA . GLU A 1 238 ? 4.133 0.731 -19.752 1.00 85.75 238 GLU A CA 1
ATOM 1807 C C . GLU A 1 238 ? 4.108 0.693 -18.218 1.00 85.75 238 GLU A C 1
ATOM 1809 O O . GLU A 1 238 ? 3.096 0.384 -17.583 1.00 85.75 238 GLU A O 1
ATOM 1814 N N . MET A 1 239 ? 5.261 0.950 -17.605 1.00 85.50 239 MET A N 1
ATOM 1815 C CA . MET A 1 239 ? 5.419 0.888 -16.149 1.00 85.50 239 MET A CA 1
ATOM 1816 C C . MET A 1 239 ? 4.652 2.024 -15.464 1.00 85.50 239 MET A C 1
ATOM 1818 O O . MET A 1 239 ? 4.022 1.811 -14.430 1.00 85.50 239 MET A O 1
ATOM 1822 N N . SER A 1 240 ? 4.622 3.203 -16.089 1.00 90.44 240 SER A N 1
ATOM 1823 C CA . SER A 1 240 ? 3.869 4.373 -15.629 1.00 90.44 240 SER A CA 1
ATOM 1824 C C . SER A 1 240 ? 2.359 4.136 -15.591 1.00 90.44 240 SER A C 1
ATOM 1826 O O . SER A 1 240 ? 1.685 4.676 -14.721 1.00 90.44 240 SER A O 1
ATOM 1828 N N . GLY A 1 241 ? 1.825 3.281 -16.473 1.00 91.31 241 GLY A N 1
ATOM 1829 C CA . GLY A 1 241 ? 0.409 2.904 -16.451 1.00 91.31 241 GLY A CA 1
ATOM 1830 C C . GLY A 1 241 ? 0.004 2.204 -15.151 1.00 91.31 241 GLY A C 1
ATOM 1831 O O . GLY A 1 241 ? -1.116 2.380 -14.683 1.00 91.31 241 GLY A O 1
ATOM 1832 N N . ALA A 1 242 ? 0.934 1.483 -14.510 1.00 91.44 242 ALA A N 1
ATOM 1833 C CA . ALA A 1 242 ? 0.672 0.856 -13.218 1.00 91.44 242 ALA A CA 1
ATOM 1834 C C . ALA A 1 242 ? 0.507 1.872 -12.083 1.00 91.44 242 ALA A C 1
ATOM 1836 O O . ALA A 1 242 ? -0.313 1.639 -11.206 1.00 91.44 242 ALA A O 1
ATOM 1837 N N . ALA A 1 243 ? 1.218 3.003 -12.130 1.00 93.81 243 ALA A N 1
ATOM 1838 C CA . ALA A 1 243 ? 1.079 4.073 -11.142 1.00 93.81 243 ALA A CA 1
ATOM 1839 C C . ALA A 1 243 ? -0.344 4.650 -11.141 1.00 93.81 243 ALA A C 1
ATOM 1841 O O . ALA A 1 243 ? -0.962 4.803 -10.092 1.00 93.81 243 ALA A O 1
ATOM 1842 N N . VAL A 1 244 ? -0.878 4.907 -12.340 1.00 95.62 244 VAL A N 1
ATOM 1843 C CA . VAL A 1 244 ? -2.251 5.392 -12.525 1.00 95.62 244 VAL A CA 1
ATOM 1844 C C . VAL A 1 244 ? -3.259 4.322 -12.117 1.00 95.62 244 VAL A C 1
ATOM 1846 O O . VAL A 1 244 ? -4.202 4.623 -11.396 1.00 95.62 244 VAL A O 1
ATOM 1849 N N . ALA A 1 245 ? -3.047 3.068 -12.530 1.00 95.75 245 ALA A N 1
ATOM 1850 C CA . ALA A 1 245 ? -3.934 1.964 -12.176 1.00 95.75 245 ALA A CA 1
ATOM 1851 C C . ALA A 1 245 ? -4.039 1.766 -10.657 1.00 95.75 245 ALA A C 1
ATOM 1853 O O . ALA A 1 245 ? -5.146 1.608 -10.157 1.00 95.75 245 ALA A O 1
ATOM 1854 N N . TYR A 1 246 ? -2.923 1.827 -9.922 1.00 96.44 246 TYR A N 1
ATOM 1855 C CA . TYR A 1 246 ? -2.932 1.741 -8.460 1.00 96.44 246 TYR A CA 1
ATOM 1856 C C . TYR A 1 246 ? -3.779 2.846 -7.827 1.00 96.44 246 TYR A C 1
ATOM 1858 O O . TYR A 1 246 ? -4.680 2.539 -7.052 1.00 96.44 246 TYR A O 1
ATOM 1866 N N . GLY A 1 247 ? -3.575 4.102 -8.240 1.00 96.56 247 GLY A N 1
ATOM 1867 C CA . GLY A 1 247 ? -4.388 5.215 -7.749 1.00 96.56 247 GLY A CA 1
ATOM 1868 C C . GLY A 1 247 ? -5.877 5.074 -8.094 1.00 96.56 247 GLY A C 1
ATOM 1869 O O . GLY A 1 247 ? -6.728 5.318 -7.245 1.00 96.56 247 GLY A O 1
ATOM 1870 N N . LEU A 1 248 ? -6.215 4.648 -9.317 1.00 97.56 248 LEU A N 1
ATOM 1871 C CA . LEU A 1 248 ? -7.612 4.457 -9.733 1.00 97.56 248 LEU A CA 1
ATOM 1872 C C . LEU A 1 248 ? -8.299 3.307 -8.990 1.00 97.56 248 LEU A C 1
ATOM 1874 O O . LEU A 1 248 ? -9.473 3.429 -8.651 1.00 97.56 248 LEU A O 1
ATOM 1878 N N . ILE A 1 249 ? -7.584 2.210 -8.724 1.00 97.81 249 ILE A N 1
ATOM 1879 C CA . ILE A 1 249 ? -8.101 1.094 -7.921 1.00 97.81 249 ILE A CA 1
ATOM 1880 C C . ILE A 1 249 ? -8.438 1.589 -6.515 1.00 97.81 249 ILE A C 1
ATOM 1882 O O . ILE A 1 249 ? -9.559 1.370 -6.065 1.00 97.81 249 ILE A O 1
ATOM 1886 N N . GLY A 1 250 ? -7.530 2.326 -5.869 1.00 96.94 250 GLY A N 1
ATOM 1887 C CA . GLY A 1 250 ? -7.767 2.875 -4.534 1.00 96.94 250 GLY A CA 1
ATOM 1888 C C . GLY A 1 250 ? -8.977 3.796 -4.464 1.00 96.94 250 GLY A C 1
ATOM 1889 O O . GLY A 1 250 ? -9.779 3.678 -3.540 1.00 96.94 250 GLY A O 1
ATOM 1890 N N . LEU A 1 251 ? -9.146 4.676 -5.456 1.00 97.62 251 LEU A N 1
ATOM 1891 C CA . LEU A 1 251 ? -10.314 5.557 -5.556 1.00 97.62 251 LEU A CA 1
ATOM 1892 C C . LEU A 1 251 ? -11.611 4.783 -5.811 1.00 97.62 251 LEU A C 1
ATOM 1894 O O . LEU A 1 251 ? -12.631 5.071 -5.189 1.00 97.62 251 LEU A O 1
ATOM 1898 N N . GLY A 1 252 ? -11.577 3.795 -6.706 1.00 98.06 252 GLY A N 1
ATOM 1899 C CA . GLY A 1 252 ? -12.733 2.949 -6.997 1.00 98.06 252 GLY A CA 1
ATOM 1900 C C . GLY A 1 252 ? -13.172 2.146 -5.774 1.00 98.06 252 GLY A C 1
ATOM 1901 O O . GLY A 1 252 ? -14.359 2.111 -5.451 1.00 98.06 252 GLY A O 1
ATOM 1902 N N . VAL A 1 253 ? -12.217 1.557 -5.051 1.00 98.00 253 VAL A N 1
ATOM 1903 C CA . VAL A 1 253 ? -12.489 0.816 -3.815 1.00 98.00 253 VAL A CA 1
ATOM 1904 C C . VAL A 1 253 ? -12.913 1.749 -2.683 1.00 98.00 253 VAL A C 1
ATOM 1906 O O . VAL A 1 253 ? -13.821 1.394 -1.948 1.00 98.00 253 VAL A O 1
ATOM 1909 N N . LEU A 1 254 ? -12.375 2.965 -2.571 1.00 97.00 254 LEU A N 1
ATOM 1910 C CA . LEU A 1 254 ? -12.874 3.958 -1.612 1.00 97.00 254 LEU A CA 1
ATOM 1911 C C . LEU A 1 254 ? -14.347 4.297 -1.881 1.00 97.00 254 LEU A C 1
ATOM 1913 O O . LEU A 1 254 ? -15.169 4.320 -0.963 1.00 97.00 254 LEU A O 1
ATOM 1917 N N . ALA A 1 255 ? -14.687 4.539 -3.149 1.00 97.25 255 ALA A N 1
ATOM 1918 C CA . ALA A 1 255 ? -16.037 4.901 -3.559 1.00 97.25 255 ALA A CA 1
ATOM 1919 C C . ALA A 1 255 ? -17.038 3.761 -3.319 1.00 97.25 255 ALA A C 1
ATOM 1921 O O . ALA A 1 255 ? -18.083 3.984 -2.716 1.00 97.25 255 ALA A O 1
ATOM 1922 N N . ILE A 1 256 ? -16.721 2.541 -3.757 1.00 97.50 256 ILE A N 1
ATOM 1923 C CA . ILE A 1 256 ? -17.629 1.381 -3.675 1.00 97.50 256 ILE A CA 1
ATOM 1924 C C . ILE A 1 256 ? -17.587 0.728 -2.286 1.00 97.50 256 ILE A C 1
ATOM 1926 O O . ILE A 1 256 ? -18.598 0.242 -1.790 1.00 97.50 256 ILE A O 1
ATOM 1930 N N . GLY A 1 257 ? -16.408 0.696 -1.674 1.00 96.19 257 GLY A N 1
ATOM 1931 C CA . GLY A 1 257 ? -16.085 -0.046 -0.460 1.00 96.19 257 GLY A CA 1
ATOM 1932 C C . GLY A 1 257 ? -16.265 0.737 0.844 1.00 96.19 257 GLY A C 1
ATOM 1933 O O . GLY A 1 257 ? -16.228 0.149 1.915 1.00 96.19 257 GLY A O 1
ATOM 1934 N N . LEU A 1 258 ? -16.419 2.059 0.795 1.00 96.25 258 LEU A N 1
ATOM 1935 C CA . LEU A 1 258 ? -16.562 2.864 2.010 1.00 96.25 258 LEU A CA 1
ATOM 1936 C C . LEU A 1 258 ? -17.615 3.950 1.829 1.00 96.25 258 LEU A C 1
ATOM 1938 O O . LEU A 1 258 ? -18.656 3.913 2.480 1.00 96.25 258 LEU A O 1
ATOM 1942 N N . VAL A 1 259 ? -17.386 4.875 0.895 1.00 96.38 259 VAL A N 1
ATOM 1943 C CA . VAL A 1 259 ? -18.224 6.072 0.726 1.00 96.38 259 VAL A CA 1
ATOM 1944 C C . VAL A 1 259 ? -19.644 5.720 0.285 1.00 96.38 259 VAL A C 1
ATOM 1946 O O . VAL A 1 259 ? -20.600 6.229 0.859 1.00 96.38 259 VAL A O 1
ATOM 1949 N N . GLY A 1 260 ? -19.802 4.844 -0.707 1.00 96.56 260 GLY A N 1
ATOM 1950 C CA . GLY A 1 260 ? -21.107 4.399 -1.200 1.00 96.56 260 GLY A CA 1
ATOM 1951 C C . GLY A 1 260 ? -21.949 3.737 -0.104 1.00 96.56 260 GLY A C 1
ATOM 1952 O O . GLY A 1 260 ? -23.048 4.210 0.169 1.00 96.56 260 GLY A O 1
ATOM 1953 N N . PRO A 1 261 ? -21.444 2.696 0.579 1.00 96.38 261 PRO A N 1
ATOM 1954 C CA . PRO A 1 261 ? -22.122 2.072 1.712 1.00 96.38 261 PRO A CA 1
ATOM 1955 C C . PRO A 1 261 ? -22.458 3.054 2.835 1.00 96.38 261 PRO A C 1
ATOM 1957 O O . PRO A 1 261 ? -23.575 3.018 3.349 1.00 96.38 261 PRO A O 1
ATOM 1960 N N . MET A 1 262 ? -21.535 3.955 3.196 1.00 95.69 262 MET A N 1
ATOM 1961 C CA . MET A 1 262 ? -21.808 5.014 4.172 1.00 95.69 262 MET A CA 1
ATOM 1962 C C . MET A 1 262 ? -22.970 5.900 3.711 1.00 95.69 262 MET A C 1
ATOM 1964 O O . MET A 1 262 ? -23.913 6.093 4.467 1.00 95.69 262 MET A O 1
ATOM 1968 N N . ALA A 1 263 ? -22.966 6.357 2.456 1.00 94.81 263 ALA A N 1
ATOM 1969 C CA . ALA A 1 263 ? -24.036 7.181 1.897 1.00 94.81 263 ALA A CA 1
ATOM 1970 C C . ALA A 1 263 ? -25.392 6.453 1.859 1.00 94.81 263 ALA A C 1
ATOM 1972 O O . ALA A 1 263 ? -26.422 7.066 2.127 1.00 94.81 263 ALA A O 1
ATOM 1973 N N . LEU A 1 264 ? -25.400 5.148 1.569 1.00 95.50 264 LEU A N 1
ATOM 1974 C CA . LEU A 1 264 ? -26.614 4.322 1.542 1.00 95.50 264 LEU A CA 1
ATOM 1975 C C . LEU A 1 264 ? -27.174 4.016 2.938 1.00 95.50 264 LEU A C 1
ATOM 1977 O O . LEU A 1 264 ? -28.360 3.726 3.067 1.00 95.50 264 LEU A O 1
ATOM 1981 N N . THR A 1 265 ? -26.331 4.044 3.973 1.00 94.75 265 THR A N 1
ATOM 1982 C CA . THR A 1 265 ? -26.696 3.680 5.356 1.00 94.75 265 THR A CA 1
ATOM 1983 C C . THR A 1 265 ? -26.585 4.850 6.336 1.00 94.75 265 THR A C 1
ATOM 1985 O O . THR A 1 265 ? -26.637 4.653 7.553 1.00 94.75 265 THR A O 1
ATOM 1988 N N . ALA A 1 266 ? -26.426 6.070 5.817 1.00 91.56 266 ALA A N 1
ATOM 1989 C CA . ALA A 1 266 ? -26.339 7.285 6.608 1.00 91.56 266 ALA A CA 1
ATOM 1990 C C . ALA A 1 266 ? -27.678 7.567 7.300 1.00 91.56 266 ALA A C 1
ATOM 1992 O O . ALA A 1 266 ? -28.748 7.492 6.697 1.00 91.56 266 ALA A O 1
ATOM 1993 N N . THR A 1 267 ? -27.602 7.913 8.580 1.00 91.38 267 THR A N 1
ATOM 1994 C CA . THR A 1 267 ? -28.731 8.371 9.397 1.00 91.38 267 THR A CA 1
ATOM 1995 C C . THR A 1 267 ? -28.489 9.820 9.815 1.00 91.38 267 THR A C 1
ATOM 1997 O O . THR A 1 267 ? -27.374 10.320 9.680 1.00 91.38 267 THR A O 1
ATOM 2000 N N . ALA A 1 268 ? -29.511 10.503 10.344 1.00 88.44 268 ALA A N 1
ATOM 2001 C CA . ALA A 1 268 ? -29.381 11.892 10.804 1.00 88.44 268 ALA A CA 1
ATOM 2002 C C . ALA A 1 268 ? -28.250 12.085 11.837 1.00 88.44 268 ALA A C 1
ATOM 2004 O O . ALA A 1 268 ? -27.602 13.127 11.850 1.00 88.44 268 ALA A O 1
ATOM 2005 N N . ASP A 1 269 ? -27.971 11.054 12.639 1.00 86.25 269 ASP A N 1
ATOM 2006 C CA . ASP A 1 269 ? -26.955 11.081 13.697 1.00 86.25 269 ASP A CA 1
ATOM 2007 C C . ASP A 1 269 ? -25.541 10.718 13.210 1.00 86.25 269 ASP A C 1
ATOM 2009 O O . ASP A 1 269 ? -24.575 10.823 13.967 1.00 86.25 269 ASP A O 1
ATOM 2013 N N . ARG A 1 270 ? -25.386 10.266 11.958 1.00 85.75 270 ARG A N 1
ATOM 2014 C CA . ARG A 1 270 ? -24.092 9.851 11.397 1.00 85.75 270 ARG A CA 1
ATOM 2015 C C . ARG A 1 270 ? -23.625 10.835 10.341 1.00 85.75 270 ARG A C 1
ATOM 2017 O O . ARG A 1 270 ? -24.054 10.799 9.190 1.00 85.75 270 ARG A O 1
ATOM 2024 N N . VAL A 1 271 ? -22.690 11.691 10.742 1.00 86.00 271 VAL A N 1
ATOM 2025 C CA . VAL A 1 271 ? -22.104 12.702 9.863 1.00 86.00 271 VAL A CA 1
ATOM 2026 C C . VAL A 1 271 ? -21.288 12.032 8.756 1.00 86.00 271 VAL A C 1
ATOM 2028 O O . VAL A 1 271 ? -20.388 11.227 9.006 1.00 86.00 271 VAL A O 1
ATOM 2031 N N . MET A 1 272 ? -21.615 12.388 7.517 1.00 90.19 272 MET A N 1
ATOM 2032 C CA . MET A 1 272 ? -20.842 12.034 6.335 1.00 90.19 272 MET A CA 1
ATOM 2033 C C . MET A 1 272 ? -19.707 13.026 6.115 1.00 90.19 272 MET A C 1
ATOM 2035 O O . MET A 1 272 ? -19.861 14.225 6.347 1.00 90.19 272 MET A O 1
ATOM 2039 N N . THR A 1 273 ? -18.586 12.544 5.582 1.00 86.94 273 THR A N 1
ATOM 2040 C CA . THR A 1 273 ? -17.532 13.433 5.092 1.00 86.94 273 THR A CA 1
ATOM 2041 C C . THR A 1 273 ? -18.074 14.292 3.942 1.00 86.94 273 THR A C 1
ATOM 2043 O O . THR A 1 273 ? -18.645 13.738 2.995 1.00 86.94 273 THR A O 1
ATOM 2046 N N . PRO A 1 274 ? -17.897 15.625 3.977 1.00 91.12 274 PRO A N 1
ATOM 2047 C CA . PRO A 1 274 ? -18.318 16.496 2.888 1.00 91.12 274 PRO A CA 1
ATOM 2048 C C . PRO A 1 274 ? -17.707 16.065 1.539 1.00 91.12 274 PRO A C 1
ATOM 2050 O O . PRO A 1 274 ? -16.525 15.716 1.490 1.00 91.12 274 PRO A O 1
ATOM 2053 N N . PRO A 1 275 ? -18.445 16.142 0.411 1.00 91.62 275 PRO A N 1
ATOM 2054 C CA . PRO A 1 275 ? -17.936 15.723 -0.902 1.00 91.62 275 PRO A CA 1
ATOM 2055 C C . PRO A 1 275 ? -16.654 16.438 -1.338 1.00 91.62 275 PRO A C 1
ATOM 2057 O O . PRO A 1 275 ? -15.809 15.851 -2.010 1.00 91.62 275 PRO A O 1
ATOM 2060 N N . ARG A 1 276 ? -16.496 17.706 -0.937 1.00 91.06 276 ARG A N 1
ATOM 2061 C CA . ARG A 1 276 ? -15.281 18.491 -1.184 1.00 91.06 276 ARG A CA 1
ATOM 2062 C C . ARG A 1 276 ? -14.061 17.857 -0.516 1.00 91.06 276 ARG A C 1
ATOM 2064 O O . ARG A 1 276 ? -13.039 17.693 -1.175 1.00 91.06 276 ARG A O 1
ATOM 2071 N N . ASP A 1 277 ? -14.190 17.474 0.749 1.00 89.94 277 ASP A N 1
ATOM 2072 C CA . ASP A 1 277 ? -13.100 16.877 1.521 1.00 89.94 277 ASP A CA 1
ATOM 2073 C C . ASP A 1 277 ? -12.776 15.479 0.986 1.00 89.94 277 ASP A C 1
ATOM 2075 O O . ASP A 1 277 ? -11.611 15.140 0.804 1.00 89.94 277 ASP A O 1
ATOM 2079 N N . LEU A 1 278 ? -13.798 14.694 0.619 1.00 92.62 278 LEU A N 1
ATOM 2080 C CA . LEU A 1 278 ? -13.606 13.409 -0.063 1.00 92.62 278 LEU A CA 1
ATOM 2081 C C . LEU A 1 278 ? -12.807 13.563 -1.365 1.00 92.62 278 LEU A C 1
ATOM 2083 O O . LEU A 1 278 ? -11.883 12.787 -1.618 1.00 92.62 278 LEU A O 1
ATOM 2087 N N . ALA A 1 279 ? -13.139 14.567 -2.182 1.00 92.69 279 ALA A N 1
ATOM 2088 C CA . ALA A 1 279 ? -12.425 14.849 -3.422 1.00 92.69 279 ALA A CA 1
ATOM 2089 C C . ALA A 1 279 ? -10.976 15.289 -3.160 1.00 92.69 279 ALA A C 1
ATOM 2091 O O . ALA A 1 279 ? -10.070 14.840 -3.861 1.00 92.69 279 ALA A O 1
ATOM 2092 N N . GLU A 1 280 ? -10.743 16.119 -2.142 1.00 92.00 280 GLU A N 1
ATOM 2093 C CA . GLU A 1 280 ? -9.405 16.567 -1.748 1.00 92.00 280 GLU A CA 1
ATOM 2094 C C . GLU A 1 280 ? -8.537 15.399 -1.255 1.00 92.00 280 GLU A C 1
ATOM 2096 O O . GLU A 1 280 ? -7.414 15.228 -1.737 1.00 92.00 280 GLU A O 1
ATOM 2101 N N . ILE A 1 281 ? -9.066 14.541 -0.374 1.00 92.88 281 ILE A N 1
ATOM 2102 C CA . ILE A 1 281 ? -8.357 13.356 0.140 1.00 92.88 281 ILE A CA 1
ATOM 2103 C C . ILE A 1 281 ? -8.075 12.365 -0.989 1.00 92.88 281 ILE A C 1
ATOM 2105 O O . ILE A 1 281 ? -6.953 11.859 -1.110 1.00 92.88 281 ILE A O 1
ATOM 2109 N N . GLY A 1 282 ? -9.071 12.102 -1.838 1.00 95.50 282 GLY A N 1
ATOM 2110 C CA . GLY A 1 282 ? -8.925 11.224 -2.994 1.00 95.50 282 GLY A CA 1
ATOM 2111 C C . GLY A 1 282 ? -7.853 11.733 -3.958 1.00 95.50 282 GLY A C 1
ATOM 2112 O O . GLY A 1 282 ? -6.957 10.979 -4.344 1.00 95.50 282 GLY A O 1
ATOM 2113 N N . LEU A 1 283 ? -7.884 13.025 -4.293 1.00 96.00 283 LEU A N 1
ATOM 2114 C CA . LEU A 1 283 ? -6.903 13.644 -5.181 1.00 96.00 283 LEU A CA 1
ATOM 2115 C C . LEU A 1 283 ? -5.492 13.625 -4.579 1.00 96.00 283 LEU A C 1
ATOM 2117 O O . LEU A 1 283 ? -4.547 13.251 -5.275 1.00 96.00 283 LEU A O 1
ATOM 2121 N N . ALA A 1 284 ? -5.342 13.970 -3.298 1.00 94.75 284 ALA A N 1
ATOM 2122 C CA . ALA A 1 284 ? -4.059 13.904 -2.600 1.00 94.75 284 ALA A CA 1
ATOM 2123 C C . ALA A 1 284 ? -3.489 12.480 -2.618 1.00 94.75 284 ALA A C 1
ATOM 2125 O O . ALA A 1 284 ? -2.346 12.278 -3.032 1.00 94.75 284 ALA A O 1
ATOM 2126 N N . THR A 1 285 ? -4.306 11.489 -2.254 1.00 96.19 285 THR A N 1
ATOM 2127 C CA . THR A 1 285 ? -3.927 10.069 -2.261 1.00 96.19 285 THR A CA 1
ATOM 2128 C C . THR A 1 285 ? -3.477 9.627 -3.654 1.00 96.19 285 THR A C 1
ATOM 2130 O O . THR A 1 285 ? -2.383 9.082 -3.810 1.00 96.19 285 THR A O 1
ATOM 2133 N N . PHE A 1 286 ? -4.274 9.922 -4.686 1.00 97.56 286 PHE A N 1
ATOM 2134 C CA . PHE A 1 286 ? -3.972 9.573 -6.075 1.00 97.56 286 PHE A CA 1
ATOM 2135 C C . PHE A 1 286 ? -2.648 10.182 -6.548 1.00 97.56 286 PHE A C 1
ATOM 2137 O O . PHE A 1 286 ? -1.781 9.476 -7.070 1.00 97.56 286 PHE A O 1
ATOM 2144 N N . VAL A 1 287 ? -2.466 11.488 -6.342 1.00 97.44 287 VAL A N 1
ATOM 2145 C CA . VAL A 1 287 ? -1.272 12.211 -6.791 1.00 97.44 287 VAL A CA 1
ATOM 2146 C C . VAL A 1 287 ? -0.022 11.721 -6.058 1.00 97.44 287 VAL A C 1
ATOM 2148 O O . VAL A 1 287 ? 1.004 11.508 -6.708 1.00 97.44 287 VAL A O 1
ATOM 2151 N N . ILE A 1 288 ? -0.100 11.465 -4.746 1.00 95.50 288 ILE A N 1
ATOM 2152 C CA . ILE A 1 288 ? 1.012 10.892 -3.971 1.00 95.50 288 ILE A CA 1
ATOM 2153 C C . ILE A 1 288 ? 1.388 9.508 -4.511 1.00 95.50 288 ILE A C 1
ATOM 2155 O O . ILE A 1 288 ? 2.567 9.264 -4.783 1.00 95.50 288 ILE A O 1
ATOM 2159 N N . VAL A 1 289 ? 0.414 8.609 -4.702 1.00 96.81 289 VAL A N 1
ATOM 2160 C CA . VAL A 1 289 ? 0.663 7.253 -5.225 1.00 96.81 289 VAL A CA 1
ATOM 2161 C C . VAL A 1 289 ? 1.344 7.317 -6.589 1.00 96.81 289 VAL A C 1
ATOM 2163 O O . VAL A 1 289 ? 2.359 6.646 -6.807 1.00 96.81 289 VAL A O 1
ATOM 2166 N N . VAL A 1 290 ? 0.837 8.156 -7.496 1.00 97.06 290 VAL A N 1
ATOM 2167 C CA . VAL A 1 290 ? 1.410 8.321 -8.837 1.00 97.06 290 VAL A CA 1
ATOM 2168 C C . VAL A 1 290 ? 2.838 8.861 -8.759 1.00 97.06 290 VAL A C 1
ATOM 2170 O O . VAL A 1 290 ? 3.747 8.286 -9.364 1.00 97.06 290 VAL A O 1
ATOM 2173 N N . ALA A 1 291 ? 3.061 9.925 -7.988 1.00 96.88 291 ALA A N 1
ATOM 2174 C CA . ALA A 1 291 ? 4.365 10.560 -7.839 1.00 96.88 291 ALA A CA 1
ATOM 2175 C C . ALA A 1 291 ? 5.413 9.610 -7.246 1.00 96.88 291 ALA A C 1
ATOM 2177 O O . ALA A 1 291 ? 6.494 9.457 -7.818 1.00 96.88 291 ALA A O 1
ATOM 2178 N N . LEU A 1 292 ? 5.092 8.929 -6.141 1.00 95.25 292 LEU A N 1
ATOM 2179 C CA . LEU A 1 292 ? 6.010 8.005 -5.473 1.00 95.25 292 LEU A CA 1
ATOM 2180 C C . LEU A 1 292 ? 6.320 6.784 -6.345 1.00 95.25 292 LEU A C 1
ATOM 2182 O O . LEU A 1 292 ? 7.477 6.374 -6.441 1.00 95.25 292 LEU A O 1
ATOM 2186 N N . THR A 1 293 ? 5.321 6.248 -7.049 1.00 95.31 293 THR A N 1
ATOM 2187 C CA . THR A 1 293 ? 5.522 5.122 -7.971 1.00 95.31 293 THR A CA 1
ATOM 2188 C C . THR A 1 293 ? 6.439 5.510 -9.134 1.00 95.31 293 THR A C 1
ATOM 2190 O O . THR A 1 293 ? 7.373 4.775 -9.465 1.00 95.31 293 THR A O 1
ATOM 2193 N N . LEU A 1 294 ? 6.213 6.675 -9.751 1.00 96.19 294 LEU A N 1
ATOM 2194 C CA . LEU A 1 294 ? 7.054 7.179 -10.841 1.00 96.19 294 LEU A CA 1
ATOM 2195 C C . LEU A 1 294 ? 8.474 7.495 -10.369 1.00 96.19 294 LEU A C 1
ATOM 2197 O O . LEU A 1 294 ? 9.432 7.192 -11.083 1.00 96.19 294 LEU A O 1
ATOM 2201 N N . LEU A 1 295 ? 8.622 8.055 -9.168 1.00 96.12 295 LEU A N 1
ATOM 2202 C CA . LEU A 1 295 ? 9.923 8.314 -8.563 1.00 96.12 295 LEU A CA 1
ATOM 2203 C C . LEU A 1 295 ? 10.693 7.011 -8.327 1.00 96.12 295 LEU A C 1
ATOM 2205 O O . LEU A 1 295 ? 11.861 6.916 -8.706 1.00 96.12 295 LEU A O 1
ATOM 2209 N N . GLN A 1 296 ? 10.050 5.980 -7.772 1.00 93.69 296 GLN A N 1
ATOM 2210 C CA . GLN A 1 296 ? 10.680 4.671 -7.602 1.00 93.69 296 GLN A CA 1
ATOM 2211 C C . GLN A 1 296 ? 11.133 4.095 -8.947 1.00 93.69 296 GLN A C 1
ATOM 2213 O O . GLN A 1 296 ? 12.265 3.626 -9.068 1.00 93.69 296 GLN A O 1
ATOM 2218 N N . GLN A 1 297 ? 10.273 4.141 -9.968 1.00 93.31 297 GLN A N 1
ATOM 2219 C CA . GLN A 1 297 ? 10.611 3.662 -11.310 1.00 93.31 297 GLN A CA 1
ATOM 2220 C C . GLN A 1 297 ? 11.796 4.431 -11.901 1.00 93.31 297 GLN A C 1
ATOM 2222 O O . GLN A 1 297 ? 12.707 3.811 -12.449 1.00 93.31 297 GLN A O 1
ATOM 2227 N N . LEU A 1 298 ? 11.822 5.758 -11.751 1.00 95.19 298 LEU A N 1
ATOM 2228 C CA . LEU A 1 298 ? 12.935 6.602 -12.180 1.00 95.19 298 LEU A CA 1
ATOM 2229 C C . LEU A 1 298 ? 14.237 6.216 -11.476 1.00 95.19 298 LEU A C 1
ATOM 2231 O O . LEU A 1 298 ? 15.247 6.021 -12.150 1.00 95.19 298 LEU A O 1
ATOM 2235 N N . LEU A 1 299 ? 14.219 6.076 -10.150 1.00 93.94 299 LEU A N 1
ATOM 2236 C CA . LEU A 1 299 ? 15.403 5.736 -9.360 1.00 93.94 299 LEU A CA 1
ATOM 2237 C C . LEU A 1 299 ? 15.925 4.332 -9.685 1.00 93.94 299 LEU A C 1
ATOM 2239 O O . LEU A 1 299 ? 17.135 4.138 -9.801 1.00 93.94 299 LEU A O 1
ATOM 2243 N N . VAL A 1 300 ? 15.041 3.352 -9.881 1.00 90.69 300 VAL A N 1
ATOM 2244 C CA . VAL A 1 300 ? 15.422 1.986 -10.284 1.00 90.69 300 VAL A CA 1
ATOM 2245 C C . VAL A 1 300 ? 15.927 1.939 -11.730 1.00 90.69 300 VAL A C 1
ATOM 2247 O O . VAL A 1 300 ? 16.833 1.167 -12.041 1.00 90.69 300 VAL A O 1
ATOM 2250 N N . ALA A 1 301 ? 15.377 2.758 -12.626 1.00 91.12 301 ALA A N 1
ATOM 2251 C CA . ALA A 1 301 ? 15.859 2.849 -14.001 1.00 91.12 301 ALA A CA 1
ATOM 2252 C C . ALA A 1 301 ? 17.235 3.531 -14.077 1.00 91.12 301 ALA A C 1
ATOM 2254 O O . ALA A 1 301 ? 18.112 3.063 -14.804 1.00 91.12 301 ALA A O 1
ATOM 2255 N N . SER A 1 302 ? 17.441 4.607 -13.312 1.00 92.38 302 SER A N 1
ATOM 2256 C CA . SER A 1 302 ? 18.682 5.389 -13.318 1.00 92.38 302 SER A CA 1
ATOM 2257 C C . SER A 1 302 ? 19.825 4.703 -12.570 1.00 92.38 302 SER A C 1
ATOM 2259 O O . SER A 1 302 ? 20.985 4.827 -12.967 1.00 92.38 302 SER A O 1
ATOM 2261 N N . SER A 1 303 ? 19.523 3.937 -11.519 1.00 86.88 303 SER A N 1
ATOM 2262 C CA . SER A 1 303 ? 20.530 3.299 -10.672 1.00 86.88 303 SER A CA 1
ATOM 2263 C C . SER A 1 303 ? 20.303 1.790 -10.569 1.00 86.88 303 SER A C 1
ATOM 2265 O O . SER A 1 303 ? 19.208 1.303 -10.318 1.00 86.88 303 SER A O 1
ATOM 2267 N N . SER A 1 304 ? 21.360 1.005 -10.795 1.00 75.38 304 SER A N 1
ATOM 2268 C CA . SER A 1 304 ? 21.243 -0.448 -10.997 1.00 75.38 304 SER A CA 1
ATOM 2269 C C . SER A 1 304 ? 20.687 -1.203 -9.782 1.00 75.38 304 SER A C 1
ATOM 2271 O O . SER A 1 304 ? 19.675 -1.890 -9.894 1.00 75.38 304 SER A O 1
ATOM 2273 N N . ARG A 1 305 ? 21.373 -1.117 -8.636 1.00 70.75 305 ARG A N 1
ATOM 2274 C CA . ARG A 1 305 ? 21.020 -1.815 -7.383 1.00 70.75 305 ARG A CA 1
ATOM 2275 C C . ARG A 1 305 ? 20.644 -0.863 -6.248 1.00 70.75 305 ARG A C 1
ATOM 2277 O O . ARG A 1 305 ? 19.949 -1.278 -5.331 1.00 70.75 305 ARG A O 1
ATOM 2284 N N . GLY A 1 306 ? 21.086 0.394 -6.321 1.00 81.69 306 GLY A N 1
ATOM 2285 C CA . GLY A 1 306 ? 20.854 1.402 -5.285 1.00 81.69 306 GLY A CA 1
ATOM 2286 C C . GLY A 1 306 ? 19.479 2.067 -5.341 1.00 81.69 306 GLY A C 1
ATOM 2287 O O . GLY A 1 306 ? 19.067 2.647 -4.346 1.00 81.69 306 GLY A O 1
ATOM 2288 N N . GLY A 1 307 ? 18.747 1.961 -6.454 1.00 85.75 307 GLY A N 1
ATOM 2289 C CA . GLY A 1 307 ? 17.545 2.772 -6.686 1.00 85.75 307 GLY A CA 1
ATOM 2290 C C . GLY A 1 307 ? 16.431 2.530 -5.689 1.00 85.75 307 GLY A C 1
ATOM 2291 O O . GLY A 1 307 ? 15.848 3.478 -5.177 1.00 85.75 307 GLY A O 1
ATOM 2292 N N . SER A 1 308 ? 16.189 1.267 -5.340 1.00 85.31 308 SER A N 1
ATOM 2293 C CA . SER A 1 308 ? 15.221 0.912 -4.302 1.00 85.31 308 SER A CA 1
ATOM 2294 C C . SER A 1 308 ? 15.632 1.441 -2.926 1.00 85.31 308 SER A C 1
ATOM 2296 O O . SER A 1 308 ? 14.779 1.928 -2.198 1.00 85.31 308 SER A O 1
ATOM 2298 N N . LEU A 1 309 ? 16.925 1.399 -2.580 1.00 82.50 309 LEU A N 1
ATOM 2299 C CA . LEU A 1 309 ? 17.425 1.934 -1.309 1.00 82.50 309 LEU A CA 1
ATOM 2300 C C . LEU A 1 309 ? 17.329 3.465 -1.269 1.00 82.50 309 LEU A C 1
ATOM 2302 O O . LEU A 1 309 ? 16.877 4.019 -0.274 1.00 82.50 309 LEU A O 1
ATOM 2306 N N . MET A 1 310 ? 17.703 4.138 -2.360 1.00 86.44 310 MET A N 1
ATOM 2307 C CA . MET A 1 310 ? 17.554 5.588 -2.509 1.00 86.44 310 MET A CA 1
ATOM 2308 C C . MET A 1 310 ? 16.091 6.013 -2.412 1.00 86.44 310 MET A C 1
ATOM 2310 O O . MET A 1 310 ? 15.796 7.022 -1.785 1.00 86.44 310 MET A O 1
ATOM 2314 N N . PHE A 1 311 ? 15.175 5.231 -2.983 1.00 88.69 311 PHE A N 1
ATOM 2315 C CA . PHE A 1 311 ? 13.746 5.486 -2.864 1.00 88.69 311 PHE A CA 1
ATOM 2316 C C . PHE A 1 311 ? 13.252 5.322 -1.421 1.00 88.69 311 PHE A C 1
ATOM 2318 O O . PHE A 1 311 ? 12.546 6.196 -0.932 1.00 88.69 311 PHE A O 1
ATOM 2325 N N . ILE A 1 312 ? 13.666 4.266 -0.710 1.00 84.50 312 ILE A N 1
ATOM 2326 C CA . ILE A 1 312 ? 13.341 4.096 0.719 1.00 84.50 312 ILE A CA 1
ATOM 2327 C C . ILE A 1 312 ? 13.865 5.287 1.526 1.00 84.50 312 ILE A C 1
ATOM 2329 O O . ILE A 1 312 ? 13.114 5.876 2.298 1.00 84.50 312 ILE A O 1
ATOM 2333 N N . LEU A 1 313 ? 15.126 5.679 1.316 1.00 80.50 313 LEU A N 1
ATOM 2334 C CA . LEU A 1 313 ? 15.721 6.835 1.985 1.00 80.50 313 LEU A CA 1
ATOM 2335 C C . LEU A 1 313 ? 14.947 8.121 1.672 1.00 80.50 313 LEU A C 1
ATOM 2337 O O . LEU A 1 313 ? 14.671 8.896 2.580 1.00 80.50 313 LEU A O 1
ATOM 2341 N N . PHE A 1 314 ? 14.555 8.325 0.412 1.00 88.88 314 PHE A N 1
ATOM 2342 C CA . PHE A 1 314 ? 13.729 9.458 0.012 1.00 88.88 314 PHE A CA 1
ATOM 2343 C C . PHE A 1 314 ? 12.385 9.456 0.740 1.00 88.88 314 PHE A C 1
ATOM 2345 O O . PHE A 1 314 ? 12.013 10.482 1.290 1.00 88.88 314 PHE A O 1
ATOM 2352 N N . VAL A 1 315 ? 11.672 8.327 0.789 1.00 82.56 315 VAL A N 1
ATOM 2353 C CA . VAL A 1 315 ? 10.384 8.226 1.495 1.00 82.56 315 VAL A CA 1
ATOM 2354 C C . VAL A 1 315 ? 10.562 8.520 2.985 1.00 82.56 315 VAL A C 1
ATOM 2356 O O . VAL A 1 315 ? 9.769 9.266 3.554 1.00 82.56 315 VAL A O 1
ATOM 2359 N N . VAL A 1 316 ? 11.616 7.998 3.617 1.00 78.19 316 VAL A N 1
ATOM 2360 C CA . VAL A 1 316 ? 11.929 8.284 5.026 1.00 78.19 316 VAL A CA 1
ATOM 2361 C C . VAL A 1 316 ? 12.186 9.779 5.231 1.00 78.19 316 VAL A C 1
ATOM 2363 O O . VAL A 1 316 ? 11.560 10.394 6.090 1.00 78.19 316 VAL A O 1
ATOM 2366 N N . LEU A 1 317 ? 13.043 10.392 4.413 1.00 80.06 317 LEU A N 1
ATOM 2367 C CA . LEU A 1 317 ? 13.358 11.819 4.514 1.00 80.06 317 LEU A CA 1
ATOM 2368 C C . LEU A 1 317 ? 12.148 12.705 4.202 1.00 80.06 317 LEU A C 1
ATOM 2370 O O . LEU A 1 317 ? 11.904 13.660 4.929 1.00 80.06 317 LEU A O 1
ATOM 2374 N N . ALA A 1 318 ? 11.355 12.376 3.184 1.00 84.44 318 ALA A N 1
ATOM 2375 C CA . ALA A 1 318 ? 10.143 13.108 2.826 1.00 84.44 318 ALA A CA 1
ATOM 2376 C C . ALA A 1 318 ? 9.095 13.082 3.948 1.00 84.44 318 ALA A C 1
ATOM 2378 O O . ALA A 1 318 ? 8.323 14.026 4.079 1.00 84.44 318 ALA A O 1
ATOM 2379 N N . ASN A 1 319 ? 9.082 12.031 4.777 1.00 80.00 319 ASN A N 1
ATOM 2380 C CA . ASN A 1 319 ? 8.164 11.939 5.908 1.00 80.00 319 ASN A CA 1
ATOM 2381 C C . ASN A 1 319 ? 8.721 12.533 7.211 1.00 80.00 319 ASN A C 1
ATOM 2383 O O . ASN A 1 319 ? 7.930 13.039 8.006 1.00 80.00 319 ASN A O 1
ATOM 2387 N N . LEU A 1 320 ? 10.041 12.494 7.435 1.00 76.94 320 LEU A N 1
ATOM 2388 C CA . LEU A 1 320 ? 10.677 12.968 8.674 1.00 76.94 320 LEU A CA 1
ATOM 2389 C C . LEU A 1 320 ? 11.144 14.425 8.610 1.00 76.94 320 LEU A C 1
ATOM 2391 O O . LEU A 1 320 ? 10.992 15.160 9.584 1.00 76.94 320 LEU A O 1
ATOM 2395 N N . LEU A 1 321 ? 11.719 14.851 7.484 1.00 85.38 321 LEU A N 1
ATOM 2396 C CA . LEU A 1 321 ? 12.356 16.160 7.370 1.00 85.38 321 LEU A CA 1
ATOM 2397 C C . LEU A 1 321 ? 11.350 17.312 7.516 1.00 85.38 321 LEU A C 1
ATOM 2399 O O . LEU A 1 321 ? 11.636 18.208 8.308 1.00 85.38 321 LEU A O 1
ATOM 2403 N N . PRO A 1 322 ? 10.166 17.305 6.863 1.00 89.56 322 PRO A N 1
ATOM 2404 C CA . PRO A 1 322 ? 9.234 18.422 7.012 1.00 89.56 322 PRO A CA 1
ATOM 2405 C C . PRO A 1 322 ? 8.730 18.617 8.456 1.00 89.56 322 PRO A C 1
ATOM 2407 O O . PRO A 1 322 ? 8.793 19.749 8.938 1.00 89.56 322 PRO A O 1
ATOM 2410 N N . PRO A 1 323 ? 8.324 17.568 9.207 1.00 82.12 323 PRO A N 1
ATOM 2411 C CA . PRO A 1 323 ? 7.989 17.710 10.626 1.00 82.12 323 PRO A CA 1
ATOM 2412 C C . PRO A 1 323 ? 9.145 18.214 11.498 1.00 82.12 323 PRO A C 1
ATOM 2414 O O . PRO A 1 323 ? 8.919 19.051 12.369 1.00 82.12 323 PRO A O 1
ATOM 2417 N N . ILE A 1 324 ? 10.381 17.756 11.256 1.00 82.25 324 ILE A N 1
ATOM 2418 C CA . ILE A 1 324 ? 11.566 18.229 11.995 1.00 82.25 324 ILE A CA 1
ATOM 2419 C C . ILE A 1 324 ? 11.817 19.715 11.713 1.00 82.25 324 ILE A C 1
ATOM 2421 O O . ILE A 1 324 ? 12.024 20.488 12.647 1.00 82.25 324 ILE A O 1
ATOM 2425 N N . CYS A 1 325 ? 11.750 20.138 10.448 1.00 90.31 325 CYS A N 1
ATOM 2426 C CA . CYS A 1 325 ? 11.886 21.544 10.069 1.00 90.31 325 CYS A CA 1
ATOM 2427 C C . CYS A 1 325 ? 10.783 22.406 10.696 1.00 90.31 325 CYS A C 1
ATOM 2429 O O . CYS A 1 325 ? 11.076 23.474 11.228 1.00 90.31 325 CYS A O 1
ATOM 2431 N N . ALA A 1 326 ? 9.533 21.937 10.690 1.00 87.56 326 ALA A N 1
ATOM 2432 C CA . ALA A 1 326 ? 8.425 22.633 11.337 1.00 87.56 326 ALA A CA 1
ATOM 2433 C C . ALA A 1 326 ? 8.642 22.774 12.854 1.00 87.56 326 ALA A C 1
ATOM 2435 O O . ALA A 1 326 ? 8.432 23.855 13.403 1.00 87.56 326 ALA A O 1
ATOM 2436 N N . ALA A 1 327 ? 9.110 21.720 13.529 1.00 88.06 327 ALA A N 1
ATOM 2437 C CA . ALA A 1 327 ? 9.430 21.760 14.955 1.00 88.06 327 ALA A CA 1
ATOM 2438 C C . ALA A 1 327 ? 10.593 22.718 15.264 1.00 88.06 327 ALA A C 1
ATOM 2440 O O . ALA A 1 327 ? 10.508 23.498 16.210 1.00 88.06 327 ALA A O 1
ATOM 2441 N N . ALA A 1 328 ? 11.645 22.715 14.440 1.00 91.75 328 ALA A N 1
ATOM 2442 C CA . ALA A 1 328 ? 12.779 23.625 14.585 1.00 91.75 328 ALA A CA 1
ATOM 2443 C C . ALA A 1 328 ? 12.372 25.095 14.389 1.00 91.75 328 ALA A C 1
ATOM 2445 O O . ALA A 1 328 ? 12.798 25.955 15.155 1.00 91.75 328 ALA A O 1
ATOM 2446 N N . LEU A 1 329 ? 11.504 25.382 13.412 1.00 92.19 329 LEU A N 1
ATOM 2447 C CA . LEU A 1 329 ? 10.953 26.725 13.205 1.00 92.19 329 LEU A CA 1
ATOM 2448 C C . LEU A 1 329 ? 10.102 27.182 14.394 1.00 92.19 329 LEU A C 1
ATOM 2450 O O . LEU A 1 329 ? 10.228 28.329 14.809 1.00 92.19 329 LEU A O 1
ATOM 2454 N N . ARG A 1 330 ? 9.296 26.295 14.993 1.00 89.94 330 ARG A N 1
ATOM 2455 C CA . ARG A 1 330 ? 8.540 26.614 16.221 1.00 89.94 330 ARG A CA 1
ATOM 2456 C C . ARG A 1 330 ? 9.442 26.881 17.424 1.00 89.94 330 ARG A C 1
ATOM 2458 O O . ARG A 1 330 ? 9.087 27.686 18.273 1.00 89.94 330 ARG A O 1
ATOM 2465 N N . ALA A 1 331 ? 10.582 26.199 17.506 1.00 91.50 331 ALA A N 1
ATOM 2466 C CA . ALA A 1 331 ? 11.559 26.396 18.575 1.00 91.50 331 ALA A CA 1
ATOM 2467 C C . ALA A 1 331 ? 12.431 27.649 18.374 1.00 91.50 331 ALA A C 1
ATOM 2469 O O . ALA A 1 331 ? 13.110 28.081 19.305 1.00 91.50 331 ALA A O 1
ATOM 2470 N N . SER A 1 332 ? 12.449 28.221 17.167 1.00 93.50 332 SER A N 1
ATOM 2471 C CA . SER A 1 332 ? 13.214 29.431 16.874 1.00 93.50 332 SER A CA 1
ATOM 2472 C C . SER A 1 332 ? 12.568 30.669 17.510 1.00 93.50 332 SER A C 1
ATOM 2474 O O . SER A 1 332 ? 11.349 30.771 17.599 1.00 93.50 332 SER A O 1
ATOM 2476 N N . SER A 1 333 ? 13.382 31.641 17.930 1.00 86.19 333 SER A N 1
ATOM 2477 C CA . SER A 1 333 ? 12.912 32.910 18.513 1.00 86.19 333 SER A CA 1
ATOM 2478 C C . SER A 1 333 ? 12.245 33.851 17.501 1.00 86.19 333 SER A C 1
ATOM 2480 O O . SER A 1 333 ? 11.728 34.902 17.881 1.00 86.19 333 SER A O 1
ATOM 2482 N N . THR A 1 334 ? 12.264 33.506 16.211 1.00 86.50 334 THR A N 1
ATOM 2483 C CA . THR A 1 334 ? 11.595 34.287 15.172 1.00 86.50 334 THR A CA 1
ATOM 2484 C C . THR A 1 334 ? 10.089 34.021 15.192 1.00 86.50 334 THR A C 1
ATOM 2486 O O . THR A 1 334 ? 9.693 32.855 15.165 1.00 86.50 334 THR A O 1
ATOM 2489 N N . PRO A 1 335 ? 9.231 35.058 15.190 1.00 88.75 335 PRO A N 1
ATOM 2490 C CA . PRO A 1 335 ? 7.786 34.876 15.136 1.00 88.75 335 PRO A CA 1
ATOM 2491 C C . PRO A 1 335 ? 7.382 34.315 13.765 1.00 88.75 335 PRO A C 1
ATOM 2493 O O . PRO A 1 335 ? 7.302 35.039 12.774 1.00 88.75 335 PRO A O 1
ATOM 2496 N N . VAL A 1 336 ? 7.144 33.006 13.706 1.00 89.88 336 VAL A N 1
ATOM 2497 C CA . VAL A 1 336 ? 6.610 32.309 12.531 1.00 89.88 336 VAL A CA 1
ATOM 2498 C C . VAL A 1 336 ? 5.129 32.032 12.771 1.00 89.88 336 VAL A C 1
ATOM 2500 O O . VAL A 1 336 ? 4.750 31.566 13.843 1.00 89.88 336 VAL A O 1
ATOM 2503 N N . THR A 1 337 ? 4.274 32.305 11.783 1.00 90.50 337 THR A N 1
ATOM 2504 C CA . THR A 1 337 ? 2.838 32.021 11.903 1.00 90.50 337 THR A CA 1
ATOM 2505 C C . THR A 1 337 ? 2.591 30.514 12.008 1.00 90.50 337 THR A C 1
ATOM 2507 O O . THR A 1 337 ? 3.197 29.716 11.285 1.00 90.50 337 THR A O 1
ATOM 2510 N N . GLU A 1 338 ? 1.670 30.104 12.884 1.00 85.88 338 GLU A N 1
ATOM 2511 C CA . GLU A 1 338 ? 1.350 28.685 13.102 1.00 85.88 338 GLU A CA 1
ATOM 2512 C C . GLU A 1 338 ? 0.977 27.982 11.790 1.00 85.88 338 GLU A C 1
ATOM 2514 O O . GLU A 1 338 ? 1.537 26.928 11.475 1.00 85.88 338 GLU A O 1
ATOM 2519 N N . GLY A 1 339 ? 0.156 28.635 10.958 1.00 86.88 339 GLY A N 1
ATOM 2520 C CA . GLY A 1 339 ? -0.264 28.115 9.655 1.00 86.88 339 GLY A CA 1
ATOM 2521 C C . GLY A 1 339 ? 0.889 27.840 8.682 1.00 86.88 339 GLY A C 1
ATOM 2522 O O . GLY A 1 339 ? 0.822 26.886 7.905 1.00 86.88 339 GLY A O 1
ATOM 2523 N N . PHE A 1 340 ? 1.988 28.602 8.744 1.00 88.69 340 PHE A N 1
ATOM 2524 C CA . PHE A 1 340 ? 3.169 28.316 7.927 1.00 88.69 340 PHE A CA 1
ATOM 2525 C C . PHE A 1 340 ? 3.897 27.056 8.410 1.00 88.69 340 PHE A C 1
ATOM 2527 O O . PHE A 1 340 ? 4.229 26.189 7.600 1.00 88.69 340 PHE A O 1
ATOM 2534 N N . THR A 1 341 ? 4.094 26.903 9.725 1.00 88.50 341 THR A N 1
ATOM 2535 C CA . THR A 1 341 ? 4.741 25.697 10.283 1.00 88.50 341 THR A CA 1
ATOM 2536 C C . THR A 1 341 ? 3.925 24.436 10.006 1.00 88.50 341 THR A C 1
ATOM 2538 O O . THR A 1 341 ? 4.485 23.380 9.717 1.00 88.50 341 THR A O 1
ATOM 2541 N N . GLU A 1 342 ? 2.598 24.549 10.037 1.00 87.56 342 GLU A N 1
ATOM 2542 C CA . GLU A 1 342 ? 1.681 23.467 9.687 1.00 87.56 342 GLU A CA 1
ATOM 2543 C C . GLU A 1 342 ? 1.743 23.116 8.207 1.00 87.56 342 GLU A C 1
ATOM 2545 O O . GLU A 1 342 ? 1.808 21.936 7.871 1.00 87.56 342 GLU A O 1
ATOM 2550 N N . SER A 1 343 ? 1.802 24.121 7.331 1.00 88.31 343 SER A N 1
ATOM 2551 C CA . SER A 1 343 ? 1.955 23.916 5.887 1.00 88.31 343 SER A CA 1
ATOM 2552 C C . SER A 1 343 ? 3.271 23.212 5.549 1.00 88.31 343 SER A C 1
ATOM 2554 O O . SER A 1 343 ? 3.292 22.328 4.695 1.00 88.31 343 SER A O 1
ATOM 2556 N N . ILE A 1 344 ? 4.363 23.548 6.249 1.00 88.31 344 ILE A N 1
ATOM 2557 C CA . ILE A 1 344 ? 5.644 22.837 6.116 1.00 88.31 344 ILE A CA 1
ATOM 2558 C C . ILE A 1 344 ? 5.504 21.393 6.589 1.00 88.31 344 ILE A C 1
ATOM 2560 O O . ILE A 1 344 ? 5.891 20.481 5.861 1.00 88.31 344 ILE A O 1
ATOM 2564 N N . ALA A 1 345 ? 4.943 21.161 7.779 1.00 87.75 345 ALA A N 1
ATOM 2565 C CA . ALA A 1 345 ? 4.759 19.807 8.297 1.00 87.75 345 ALA A CA 1
ATOM 2566 C C . ALA A 1 345 ? 3.900 18.961 7.341 1.00 87.75 345 ALA A C 1
ATOM 2568 O O . ALA A 1 345 ? 4.227 17.806 7.079 1.00 87.75 345 ALA A O 1
ATOM 2569 N N . ALA A 1 346 ? 2.862 19.561 6.756 1.00 87.38 346 ALA A N 1
ATOM 2570 C CA . ALA A 1 346 ? 1.949 18.949 5.798 1.00 87.38 346 ALA A CA 1
ATOM 2571 C C . ALA A 1 346 ? 2.587 18.576 4.445 1.00 87.38 346 ALA A C 1
ATOM 2573 O O . ALA A 1 346 ? 1.949 17.885 3.657 1.00 87.38 346 ALA A O 1
ATOM 2574 N N . LEU A 1 347 ? 3.841 18.959 4.161 1.00 88.69 347 LEU A N 1
ATOM 2575 C CA . LEU A 1 347 ? 4.584 18.414 3.012 1.00 88.69 347 LEU A CA 1
ATOM 2576 C C . LEU A 1 347 ? 4.961 16.935 3.204 1.00 88.69 347 LEU A C 1
ATOM 2578 O O . LEU A 1 347 ? 5.229 16.239 2.220 1.00 88.69 347 LEU A O 1
ATOM 2582 N N . SER A 1 348 ? 4.968 16.448 4.451 1.00 89.38 348 SER A N 1
ATOM 2583 C CA . SER A 1 348 ? 5.057 15.022 4.763 1.00 89.38 348 SER A CA 1
ATOM 2584 C C . SER A 1 348 ? 3.680 14.376 4.577 1.00 89.38 348 SER A C 1
ATOM 2586 O O . SER A 1 348 ? 2.739 14.766 5.273 1.00 89.38 348 SER A O 1
ATOM 2588 N N . PRO A 1 349 ? 3.531 13.376 3.683 1.00 88.31 349 PRO A N 1
ATOM 2589 C CA . PRO A 1 349 ? 2.265 12.673 3.505 1.00 88.31 349 PRO A CA 1
ATOM 2590 C C . PRO A 1 349 ? 1.742 12.093 4.819 1.00 88.31 349 PRO A C 1
ATOM 2592 O O . PRO A 1 349 ? 0.584 12.299 5.160 1.00 88.31 349 PRO A O 1
ATOM 2595 N N . VAL A 1 350 ? 2.592 11.437 5.615 1.00 85.69 350 VAL A N 1
ATOM 2596 C CA . VAL A 1 350 ? 2.162 10.890 6.912 1.00 85.69 350 VAL A CA 1
ATOM 2597 C C . VAL A 1 350 ? 1.673 12.001 7.839 1.00 85.69 350 VAL A C 1
ATOM 2599 O O . VAL A 1 350 ? 0.627 11.847 8.463 1.00 85.69 350 VAL A O 1
ATOM 2602 N N . ALA A 1 351 ? 2.381 13.131 7.907 1.00 84.88 351 ALA A N 1
ATOM 2603 C CA . ALA A 1 351 ? 1.992 14.235 8.779 1.00 84.88 351 ALA A CA 1
ATOM 2604 C C . ALA A 1 351 ? 0.704 14.933 8.317 1.00 84.88 351 ALA A C 1
ATOM 2606 O O . ALA A 1 351 ? -0.112 15.265 9.170 1.00 84.88 351 ALA A O 1
ATOM 2607 N N . LEU A 1 352 ? 0.490 15.117 7.006 1.00 88.31 352 LEU A N 1
ATOM 2608 C CA . LEU A 1 352 ? -0.758 15.665 6.452 1.00 88.31 352 LEU A CA 1
ATOM 2609 C C . LEU A 1 352 ? -1.956 14.788 6.826 1.00 88.31 352 LEU A C 1
ATOM 2611 O O . LEU A 1 352 ? -2.984 15.287 7.276 1.00 88.31 352 LEU A O 1
ATOM 2615 N N . PHE A 1 353 ? -1.838 13.478 6.617 1.00 87.75 353 PHE A N 1
ATOM 2616 C CA . PHE A 1 353 ? -2.927 12.554 6.913 1.00 87.75 353 PHE A CA 1
ATOM 2617 C C . PHE A 1 353 ? -3.150 12.447 8.428 1.00 87.75 353 PHE A C 1
ATOM 2619 O O . PHE A 1 353 ? -4.289 12.504 8.883 1.00 87.75 353 PHE A O 1
ATOM 2626 N N . ALA A 1 354 ? -2.082 12.379 9.229 1.00 85.88 354 ALA A N 1
ATOM 2627 C CA . ALA A 1 354 ? -2.175 12.321 10.687 1.00 85.88 354 ALA A CA 1
ATOM 2628 C C . ALA A 1 354 ? -2.769 13.592 11.310 1.00 85.88 354 ALA A C 1
ATOM 2630 O O . ALA A 1 354 ? -3.616 13.492 12.198 1.00 85.88 354 ALA A O 1
ATOM 2631 N N . SER A 1 355 ? -2.365 14.777 10.849 1.00 85.12 355 SER A N 1
ATOM 2632 C CA . SER A 1 355 ? -2.876 16.043 11.381 1.00 85.12 355 SER A CA 1
ATOM 2633 C C . SER A 1 355 ? -4.352 16.237 11.043 1.00 85.12 355 SER A C 1
ATOM 2635 O O . SER A 1 355 ? -5.128 16.603 11.924 1.00 85.12 355 SER A O 1
ATOM 2637 N N . ASN A 1 356 ? -4.772 15.909 9.818 1.00 86.50 356 ASN A N 1
ATOM 2638 C CA . ASN A 1 356 ? -6.178 16.000 9.432 1.00 86.50 356 ASN A CA 1
ATOM 2639 C C . ASN A 1 356 ? -7.050 14.928 10.116 1.00 86.50 356 ASN A C 1
ATOM 2641 O O . ASN A 1 356 ? -8.190 15.217 10.469 1.00 86.50 356 ASN A O 1
ATOM 2645 N N . MET A 1 357 ? -6.508 13.745 10.445 1.00 85.38 357 MET A N 1
ATOM 2646 C CA . MET A 1 357 ? -7.196 12.785 11.329 1.00 85.38 357 MET A CA 1
ATOM 2647 C C . MET A 1 357 ? -7.438 13.339 12.747 1.00 85.38 357 MET A C 1
ATOM 2649 O O . MET A 1 357 ? -8.358 12.901 13.435 1.00 85.38 357 MET A O 1
ATOM 2653 N N . GLN A 1 358 ? -6.639 14.294 13.222 1.00 84.44 358 GLN A N 1
ATOM 2654 C CA . GLN A 1 358 ? -6.816 14.903 14.548 1.00 84.44 358 GLN A CA 1
ATOM 2655 C C . GLN A 1 358 ? -7.754 16.121 14.530 1.00 84.44 358 GLN A C 1
ATOM 2657 O O . GLN A 1 358 ? -8.267 16.504 15.578 1.00 84.44 358 GLN A O 1
ATOM 2662 N N . ARG A 1 359 ? -8.009 16.705 13.353 1.00 77.56 359 ARG A N 1
ATOM 2663 C CA . ARG A 1 359 ? -8.584 18.050 13.161 1.00 77.56 359 ARG A CA 1
ATOM 2664 C C . ARG A 1 359 ? -10.012 18.089 12.624 1.00 77.56 359 ARG A C 1
ATOM 2666 O O . ARG A 1 359 ? -10.427 19.071 12.011 1.00 77.56 359 ARG A O 1
ATOM 2673 N N . VAL A 1 360 ? -10.781 17.041 12.882 1.00 67.62 360 VAL A N 1
ATOM 2674 C CA . VAL A 1 360 ? -12.187 16.956 12.471 1.00 67.62 360 VAL A CA 1
ATOM 2675 C C . VAL A 1 360 ? -12.977 18.157 12.995 1.00 67.62 360 VAL A C 1
ATOM 2677 O O . VAL A 1 360 ? -12.998 18.405 14.198 1.00 67.62 360 VAL A O 1
ATOM 2680 N N . GLY A 1 361 ? -13.616 18.896 12.084 1.00 67.69 361 GLY A N 1
ATOM 2681 C CA . GLY A 1 361 ? -14.414 20.087 12.400 1.00 67.69 361 GLY A CA 1
ATOM 2682 C C . GLY A 1 361 ? -13.651 21.416 12.369 1.00 67.69 361 GLY A C 1
ATOM 2683 O O . GLY A 1 361 ? -14.267 22.470 12.506 1.00 67.69 361 GLY A O 1
ATOM 2684 N N . SER A 1 362 ? -12.336 21.392 12.149 1.00 74.12 362 SER A N 1
ATOM 2685 C CA . SER A 1 362 ? -11.538 22.594 11.868 1.00 74.12 362 SER A CA 1
ATOM 2686 C C . SER A 1 362 ? -11.238 22.705 10.366 1.00 74.12 362 SER A C 1
ATOM 2688 O O . SER A 1 362 ? -11.318 21.696 9.662 1.00 74.12 362 SER A O 1
ATOM 2690 N N . PRO A 1 363 ? -10.915 23.899 9.835 1.00 71.19 363 PRO A N 1
ATOM 2691 C CA . PRO A 1 363 ? -10.477 24.017 8.449 1.00 71.19 363 PRO A CA 1
ATOM 2692 C C . PRO A 1 363 ? -9.265 23.107 8.203 1.00 71.19 363 PRO A C 1
ATOM 2694 O O . PRO A 1 363 ? -8.259 23.197 8.910 1.00 71.19 363 PRO A O 1
ATOM 2697 N N . ASN A 1 364 ? -9.383 22.224 7.206 1.00 68.38 364 ASN A N 1
ATOM 2698 C CA . ASN A 1 364 ? -8.342 21.265 6.844 1.00 68.38 364 ASN A CA 1
ATOM 2699 C C . ASN A 1 364 ? -7.011 21.986 6.603 1.00 68.38 364 ASN A C 1
ATOM 2701 O O . ASN A 1 364 ? -6.970 23.046 5.967 1.00 68.38 364 ASN A O 1
ATOM 2705 N N . ALA A 1 365 ? -5.910 21.387 7.063 1.00 67.56 365 ALA A N 1
ATOM 2706 C CA . ALA A 1 365 ? -4.594 21.823 6.618 1.00 67.56 365 ALA A CA 1
ATOM 2707 C C . ALA A 1 365 ? -4.568 21.655 5.094 1.00 67.56 365 ALA A C 1
ATOM 2709 O O . ALA A 1 365 ? -4.767 20.544 4.603 1.00 67.56 365 ALA A O 1
ATOM 2710 N N . SER A 1 366 ? -4.397 22.755 4.354 1.00 69.44 366 SER A N 1
ATOM 2711 C CA . SER A 1 366 ? -4.659 22.778 2.914 1.00 69.44 366 SER A CA 1
ATOM 2712 C C . SER A 1 366 ? -3.835 21.707 2.194 1.00 69.44 366 SER A C 1
ATOM 2714 O O . SER A 1 366 ? -2.614 21.854 2.066 1.00 69.44 366 SER A O 1
ATOM 2716 N N . ALA A 1 367 ? -4.479 20.659 1.670 1.00 82.44 367 ALA A N 1
ATOM 2717 C CA . ALA A 1 367 ? -3.779 19.638 0.895 1.00 82.44 367 ALA A CA 1
ATOM 2718 C C . ALA A 1 367 ? -3.318 20.196 -0.458 1.00 82.44 367 ALA A C 1
ATOM 2720 O O . ALA A 1 367 ? -2.464 19.600 -1.109 1.00 82.44 367 ALA A O 1
ATOM 2721 N N . GLY A 1 368 ? -3.833 21.363 -0.865 1.00 87.81 368 GLY A N 1
ATOM 2722 C CA . GLY A 1 368 ? -3.496 22.039 -2.117 1.00 87.81 368 GLY A CA 1
ATOM 2723 C C . GLY A 1 368 ? -1.992 22.173 -2.366 1.00 87.81 368 GLY A C 1
ATOM 2724 O O . GLY A 1 368 ? -1.530 21.801 -3.444 1.00 87.81 368 GLY A O 1
ATOM 2725 N N . LEU A 1 369 ? -1.207 22.622 -1.377 1.00 86.94 369 LEU A N 1
ATOM 2726 C CA . LEU A 1 369 ? 0.249 22.754 -1.541 1.00 86.94 369 LEU A CA 1
ATOM 2727 C C . LEU A 1 369 ? 0.915 21.393 -1.789 1.00 86.94 369 LEU A C 1
ATOM 2729 O O . LEU A 1 369 ? 1.746 21.266 -2.689 1.00 86.94 369 LEU A O 1
ATOM 2733 N N . LEU A 1 370 ? 0.523 20.368 -1.026 1.00 89.19 370 LEU A N 1
ATOM 2734 C CA . LEU A 1 370 ? 1.039 19.012 -1.186 1.00 89.19 370 LEU A CA 1
ATOM 2735 C C . LEU A 1 370 ? 0.641 18.425 -2.550 1.00 89.19 370 LEU A C 1
ATOM 2737 O O . LEU A 1 370 ? 1.489 17.866 -3.244 1.00 89.19 370 LEU A O 1
ATOM 2741 N N . ILE A 1 371 ? -0.614 18.597 -2.972 1.00 93.69 371 ILE A N 1
ATOM 2742 C CA . ILE A 1 371 ? -1.113 18.131 -4.272 1.00 93.69 371 ILE A CA 1
ATOM 2743 C C . ILE A 1 371 ? -0.297 18.765 -5.399 1.00 93.69 371 ILE A C 1
ATOM 2745 O O . ILE A 1 371 ? 0.188 18.047 -6.271 1.00 93.69 371 ILE A O 1
ATOM 2749 N N . VAL A 1 372 ? -0.084 20.083 -5.366 1.00 94.19 372 VAL A N 1
ATOM 2750 C CA . VAL A 1 372 ? 0.717 20.790 -6.378 1.00 94.19 372 VAL A CA 1
ATOM 2751 C C . VAL A 1 372 ? 2.164 20.290 -6.380 1.00 94.19 372 VAL A C 1
ATOM 2753 O O . VAL A 1 372 ? 2.701 19.981 -7.447 1.00 94.19 372 VAL A O 1
ATOM 2756 N N . ALA A 1 373 ? 2.786 20.148 -5.207 1.00 92.75 373 ALA A N 1
ATOM 2757 C CA . ALA A 1 373 ? 4.167 19.685 -5.086 1.00 92.75 373 ALA A CA 1
ATOM 2758 C C . ALA A 1 373 ? 4.357 18.258 -5.631 1.00 92.75 373 ALA A C 1
ATOM 2760 O O . ALA A 1 373 ? 5.264 18.012 -6.430 1.00 92.75 373 ALA A O 1
ATOM 2761 N N . TYR A 1 374 ? 3.484 17.318 -5.257 1.00 95.31 374 TYR A N 1
ATOM 2762 C CA . TYR A 1 374 ? 3.572 15.934 -5.727 1.00 95.31 374 TYR A CA 1
ATOM 2763 C C . TYR A 1 374 ? 3.119 15.783 -7.186 1.00 95.31 374 TYR A C 1
ATOM 2765 O O . TYR A 1 374 ? 3.676 14.951 -7.903 1.00 95.31 374 TYR A O 1
ATOM 2773 N N . ALA A 1 375 ? 2.196 16.612 -7.681 1.00 97.06 375 ALA A N 1
ATOM 2774 C CA . ALA A 1 375 ? 1.848 16.646 -9.102 1.00 97.06 375 ALA A CA 1
ATOM 2775 C C . ALA A 1 375 ? 3.038 17.123 -9.947 1.00 97.06 375 ALA A C 1
ATOM 2777 O O . ALA A 1 375 ? 3.385 16.482 -10.943 1.00 97.06 375 ALA A O 1
ATOM 2778 N N . ALA A 1 376 ? 3.720 18.189 -9.519 1.00 97.12 376 ALA A N 1
ATOM 2779 C CA . ALA A 1 376 ? 4.949 18.651 -10.159 1.00 97.12 376 ALA A CA 1
ATOM 2780 C C . ALA A 1 376 ? 6.034 17.561 -10.129 1.00 97.12 376 ALA A C 1
ATOM 2782 O O . ALA A 1 376 ? 6.639 17.262 -11.163 1.00 97.12 376 ALA A O 1
ATOM 2783 N N . LEU A 1 377 ? 6.224 16.899 -8.981 1.00 95.75 377 LEU A N 1
ATOM 2784 C CA . LEU A 1 377 ? 7.146 15.769 -8.846 1.00 95.75 377 LEU A CA 1
ATOM 2785 C C . LEU A 1 377 ? 6.799 14.630 -9.815 1.00 95.75 377 LEU A C 1
ATOM 2787 O O . LEU A 1 377 ? 7.698 14.110 -10.475 1.00 95.75 377 LEU A O 1
ATOM 2791 N N . ALA A 1 378 ? 5.521 14.264 -9.945 1.00 97.00 378 ALA A N 1
ATOM 2792 C CA . ALA A 1 378 ? 5.062 13.230 -10.870 1.00 97.00 378 ALA A CA 1
ATOM 2793 C C . ALA A 1 378 ? 5.383 13.587 -12.329 1.00 97.00 378 ALA A C 1
ATOM 2795 O O . ALA A 1 378 ? 5.944 12.759 -13.052 1.00 97.00 378 ALA A O 1
ATOM 2796 N N . VAL A 1 379 ? 5.091 14.822 -12.752 1.00 97.69 379 VAL A N 1
ATOM 2797 C CA . VAL A 1 379 ? 5.374 15.309 -14.114 1.00 97.69 379 VAL A CA 1
ATOM 2798 C C . VAL A 1 379 ? 6.876 15.286 -14.404 1.00 97.69 379 VAL A C 1
ATOM 2800 O O . VAL A 1 379 ? 7.300 14.754 -15.436 1.00 97.69 379 VAL A O 1
ATOM 2803 N N . ILE A 1 380 ? 7.694 15.795 -13.477 1.00 97.75 380 ILE A N 1
ATOM 2804 C CA . ILE A 1 380 ? 9.159 15.797 -13.599 1.00 97.75 380 ILE A CA 1
ATOM 2805 C C . ILE A 1 380 ? 9.688 14.360 -13.672 1.00 97.75 380 ILE A C 1
ATOM 2807 O O . ILE A 1 380 ? 10.448 14.025 -14.586 1.00 97.75 380 ILE A O 1
ATOM 2811 N N . CYS A 1 381 ? 9.260 13.486 -12.756 1.00 96.88 381 CYS A N 1
ATOM 2812 C CA . CYS A 1 381 ? 9.695 12.091 -12.723 1.00 96.88 381 CYS A CA 1
ATOM 2813 C C . CYS A 1 381 ? 9.318 11.354 -14.007 1.00 96.88 381 CYS A C 1
ATOM 2815 O O . CYS A 1 381 ? 10.138 10.616 -14.551 1.00 96.88 381 CYS A O 1
ATOM 2817 N N . PHE A 1 382 ? 8.116 11.586 -14.533 1.00 96.75 382 PHE A N 1
ATOM 2818 C CA . PHE A 1 382 ? 7.664 10.994 -15.786 1.00 96.75 382 PHE A CA 1
ATOM 2819 C C . PHE A 1 382 ? 8.510 11.443 -16.984 1.00 96.75 382 PHE A C 1
ATOM 2821 O O . PHE A 1 382 ? 8.950 10.608 -17.783 1.00 96.75 382 PHE A O 1
ATOM 2828 N N . ALA A 1 383 ? 8.780 12.746 -17.101 1.00 97.19 383 ALA A N 1
ATOM 2829 C CA . ALA A 1 383 ? 9.603 13.297 -18.176 1.00 97.19 383 ALA A CA 1
ATOM 2830 C C . ALA A 1 383 ? 11.036 12.738 -18.135 1.00 97.19 383 ALA A C 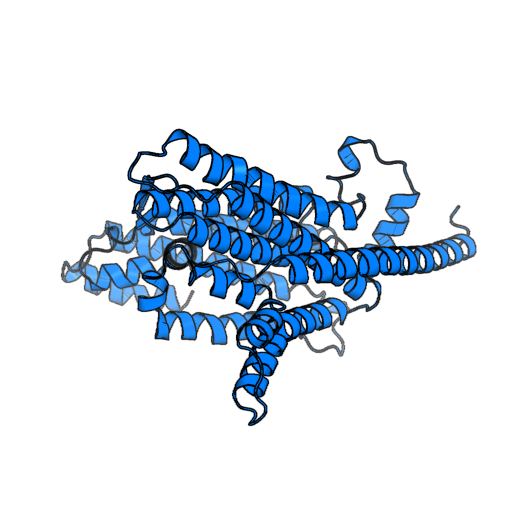1
ATOM 2832 O O . ALA A 1 383 ? 11.571 12.290 -19.158 1.00 97.19 383 ALA A O 1
ATOM 2833 N N . LEU A 1 384 ? 11.639 12.694 -16.943 1.00 96.94 384 LEU A N 1
ATOM 2834 C CA . LEU A 1 384 ? 12.972 12.131 -16.733 1.00 96.94 384 LEU A CA 1
ATOM 2835 C C . LEU A 1 384 ? 13.004 10.623 -16.994 1.00 96.94 384 LEU A C 1
ATOM 2837 O O . LEU A 1 384 ? 13.907 10.149 -17.684 1.00 96.94 384 LEU A O 1
ATOM 2841 N N . LEU A 1 385 ? 12.003 9.875 -16.524 1.00 94.69 385 LEU A N 1
ATOM 2842 C CA . LEU A 1 385 ? 11.897 8.434 -16.747 1.00 94.69 385 LEU A CA 1
ATOM 2843 C C . LEU A 1 385 ? 11.821 8.127 -18.244 1.00 94.69 385 LEU A C 1
ATOM 2845 O O . LEU A 1 385 ? 12.582 7.296 -18.738 1.00 94.69 385 LEU A O 1
ATOM 2849 N N . ARG A 1 386 ? 10.985 8.850 -19.001 1.00 94.88 386 ARG A N 1
ATOM 2850 C CA . ARG A 1 386 ? 10.929 8.712 -20.466 1.00 94.88 386 ARG A CA 1
ATOM 2851 C C . ARG A 1 386 ? 12.278 8.988 -21.121 1.00 94.88 386 ARG A C 1
ATOM 2853 O O . ARG A 1 386 ? 12.671 8.260 -22.032 1.00 94.88 386 ARG A O 1
ATOM 2860 N N . ARG A 1 387 ? 13.006 10.010 -20.664 1.00 95.81 387 ARG A N 1
ATOM 2861 C CA . ARG A 1 387 ? 14.343 10.330 -21.185 1.00 95.81 387 ARG A CA 1
ATOM 2862 C C . ARG A 1 387 ? 15.345 9.208 -20.906 1.00 95.81 387 ARG A C 1
ATOM 2864 O O . ARG A 1 387 ? 16.087 8.834 -21.813 1.00 95.81 387 ARG A O 1
ATOM 2871 N N . VAL A 1 388 ? 15.353 8.661 -19.690 1.00 94.25 388 VAL A N 1
ATOM 2872 C CA . VAL A 1 388 ? 16.226 7.542 -19.295 1.00 94.25 388 VAL A CA 1
ATOM 2873 C C . VAL A 1 388 ? 15.906 6.294 -20.118 1.00 94.25 388 VAL A C 1
ATOM 2875 O O . VAL A 1 388 ? 16.804 5.734 -20.740 1.00 94.25 388 VAL A O 1
ATOM 2878 N N . LEU A 1 389 ? 14.630 5.912 -20.215 1.00 91.94 389 LEU A N 1
ATOM 2879 C CA . LEU A 1 389 ? 14.209 4.730 -20.974 1.00 91.94 389 LEU A CA 1
ATOM 2880 C C . LEU A 1 389 ? 14.539 4.843 -22.469 1.00 91.94 389 LEU A C 1
ATOM 2882 O O . LEU A 1 389 ? 14.979 3.867 -23.071 1.00 91.94 389 LEU A O 1
ATOM 2886 N N . ARG A 1 390 ? 14.391 6.031 -23.076 1.00 92.94 390 ARG A N 1
ATOM 2887 C CA . ARG A 1 390 ? 14.781 6.263 -24.480 1.00 92.94 390 ARG A CA 1
ATOM 2888 C C . ARG A 1 390 ? 16.282 6.091 -24.704 1.00 92.94 390 ARG A C 1
ATOM 2890 O O . ARG A 1 390 ? 16.671 5.495 -25.705 1.00 92.94 390 ARG A O 1
ATOM 2897 N N . ARG A 1 391 ? 17.111 6.606 -23.788 1.00 94.12 391 ARG A N 1
ATOM 2898 C CA . ARG A 1 391 ? 18.575 6.466 -23.854 1.00 94.12 391 ARG A CA 1
ATOM 2899 C C . ARG A 1 391 ? 18.990 5.002 -23.767 1.00 94.12 391 ARG A C 1
ATOM 2901 O O . ARG A 1 391 ? 19.701 4.525 -24.643 1.00 94.12 391 ARG A O 1
ATOM 2908 N N . GLU A 1 392 ? 18.482 4.290 -22.768 1.00 91.69 392 GLU A N 1
ATOM 2909 C CA . GLU A 1 392 ? 18.764 2.863 -22.581 1.00 91.69 392 GLU A CA 1
ATOM 2910 C C . GLU A 1 392 ? 18.274 2.029 -23.776 1.00 91.69 392 GLU A C 1
ATOM 2912 O O . GLU A 1 392 ? 18.997 1.166 -24.269 1.00 91.69 392 GLU A O 1
ATOM 2917 N N . GLY A 1 393 ? 17.093 2.339 -24.322 1.00 91.25 393 GLY A N 1
ATOM 2918 C CA . GLY A 1 393 ? 16.582 1.683 -25.528 1.00 91.25 393 GLY A CA 1
ATOM 2919 C C . GLY A 1 393 ? 17.455 1.908 -26.764 1.00 91.25 393 GLY A C 1
ATOM 2920 O O . GLY A 1 393 ? 17.691 0.970 -27.522 1.00 91.25 393 GLY A O 1
ATOM 2921 N N . ALA A 1 394 ? 17.998 3.115 -26.952 1.00 92.75 394 ALA A N 1
ATOM 2922 C CA . ALA A 1 394 ? 18.949 3.385 -28.032 1.00 92.75 394 ALA A CA 1
ATOM 2923 C C . ALA A 1 394 ? 20.243 2.570 -27.870 1.00 92.75 394 ALA A C 1
ATOM 2925 O O . ALA A 1 394 ? 20.725 1.986 -28.839 1.00 92.75 394 ALA A O 1
ATOM 2926 N N . THR A 1 395 ? 20.767 2.461 -26.645 1.00 91.50 395 THR A N 1
ATOM 2927 C CA . THR A 1 395 ? 21.946 1.631 -26.350 1.00 91.50 395 THR A CA 1
ATOM 2928 C C . THR A 1 395 ? 21.690 0.147 -26.618 1.00 91.50 395 THR A C 1
ATOM 2930 O O . THR A 1 395 ? 22.549 -0.522 -27.191 1.00 91.50 395 THR A O 1
ATOM 2933 N N . VAL A 1 396 ? 20.521 -0.378 -26.237 1.00 89.62 396 VAL A N 1
ATOM 2934 C CA . VAL A 1 396 ? 20.146 -1.778 -26.506 1.00 89.62 396 VAL A CA 1
ATOM 2935 C C . VAL A 1 396 ? 20.048 -2.036 -28.010 1.00 89.62 396 VAL A C 1
ATOM 2937 O O . VAL A 1 396 ? 20.645 -2.997 -28.490 1.00 89.62 396 VAL A O 1
ATOM 2940 N N . ARG A 1 397 ? 19.376 -1.160 -28.768 1.00 89.50 397 ARG A N 1
ATOM 2941 C CA . ARG A 1 397 ? 19.267 -1.295 -30.230 1.00 89.50 397 ARG A CA 1
ATOM 2942 C C . ARG A 1 397 ? 20.624 -1.254 -30.926 1.00 89.50 397 ARG A C 1
ATOM 2944 O O . ARG A 1 397 ? 20.885 -2.113 -31.760 1.00 89.50 397 ARG A O 1
ATOM 2951 N N . GLY A 1 398 ? 21.509 -0.335 -30.535 1.00 91.69 398 GLY A N 1
ATOM 2952 C CA . GLY A 1 398 ? 22.863 -0.268 -31.095 1.00 91.69 398 GLY A CA 1
ATOM 2953 C C . GLY A 1 398 ? 23.667 -1.552 -30.858 1.00 91.69 398 GLY A C 1
ATOM 2954 O O . GLY A 1 398 ? 24.361 -2.023 -31.753 1.00 91.69 398 GLY A O 1
ATOM 2955 N N . LYS A 1 399 ? 23.521 -2.176 -29.680 1.00 89.50 399 LYS A N 1
ATOM 2956 C CA . LYS A 1 399 ? 24.160 -3.470 -29.388 1.00 89.50 399 LYS A CA 1
ATOM 2957 C C . LYS A 1 399 ? 23.581 -4.620 -30.212 1.00 89.50 399 LYS A C 1
ATOM 2959 O O . LYS A 1 399 ? 24.343 -5.470 -30.653 1.00 89.50 399 LYS A O 1
ATOM 2964 N N . LEU A 1 400 ? 22.265 -4.660 -30.419 1.00 86.06 400 LEU A N 1
ATOM 2965 C CA . LEU A 1 400 ? 21.620 -5.698 -31.235 1.00 86.06 400 LEU A CA 1
ATOM 2966 C C . LEU A 1 400 ? 22.032 -5.599 -32.707 1.00 86.06 400 LEU A C 1
ATOM 2968 O O . LEU A 1 400 ? 22.396 -6.609 -33.304 1.00 86.06 400 LEU A O 1
ATOM 2972 N N . GLN A 1 401 ? 22.074 -4.378 -33.245 1.00 89.38 401 GLN A N 1
ATOM 2973 C CA . GLN A 1 401 ? 22.562 -4.114 -34.600 1.00 89.38 401 GLN A CA 1
ATOM 2974 C C . GLN A 1 401 ? 24.020 -4.559 -34.773 1.00 89.38 401 GLN A C 1
ATOM 2976 O O . GLN A 1 401 ? 24.348 -5.202 -35.765 1.00 89.38 401 GLN A O 1
ATOM 2981 N N . ALA A 1 402 ? 24.879 -4.301 -33.780 1.00 92.62 402 ALA A N 1
ATOM 2982 C CA . ALA A 1 402 ? 26.269 -4.762 -33.794 1.00 92.62 402 ALA A CA 1
ATOM 2983 C C . ALA A 1 402 ? 26.414 -6.298 -33.751 1.00 92.62 402 ALA A C 1
ATOM 2985 O O . ALA A 1 402 ? 27.439 -6.821 -34.175 1.00 92.62 402 ALA A O 1
ATOM 2986 N N . MET A 1 403 ? 25.402 -7.023 -33.259 1.00 91.56 403 MET A N 1
ATOM 2987 C CA . MET A 1 403 ? 25.364 -8.492 -33.238 1.00 91.56 403 MET A CA 1
ATOM 2988 C C . MET A 1 403 ? 24.659 -9.098 -34.464 1.00 91.56 403 MET A C 1
ATOM 2990 O O . MET A 1 403 ? 24.444 -10.306 -34.487 1.00 91.56 403 MET A O 1
ATOM 2994 N N . ALA A 1 404 ? 24.275 -8.283 -35.455 1.00 89.31 404 ALA A N 1
ATOM 2995 C CA . ALA A 1 404 ? 23.496 -8.704 -36.625 1.00 89.31 404 ALA A CA 1
ATOM 2996 C C . ALA A 1 404 ? 22.171 -9.420 -36.279 1.00 89.31 404 ALA A C 1
ATOM 2998 O O . ALA A 1 404 ? 21.658 -10.211 -37.067 1.00 89.31 404 ALA A O 1
ATOM 2999 N N . VAL A 1 405 ? 21.597 -9.134 -35.103 1.00 75.00 405 VAL A N 1
ATOM 3000 C CA . VAL A 1 405 ? 20.258 -9.601 -34.729 1.00 75.00 405 VAL A CA 1
ATOM 3001 C C . VAL A 1 405 ? 19.257 -8.605 -35.312 1.00 75.00 405 VAL A C 1
ATOM 3003 O O . VAL A 1 405 ? 19.071 -7.525 -34.745 1.00 75.00 405 VAL A O 1
ATOM 3006 N N . THR A 1 406 ? 18.692 -8.938 -36.475 1.00 66.69 406 THR A N 1
ATOM 3007 C CA . THR A 1 406 ? 17.662 -8.143 -37.172 1.00 66.69 406 THR A CA 1
ATOM 3008 C C . THR A 1 406 ? 16.269 -8.402 -36.637 1.00 66.69 406 THR A C 1
ATOM 3010 O O . THR A 1 406 ? 15.932 -9.598 -36.485 1.00 66.69 406 THR A O 1
#

Secondary structure (DSSP, 8-state):
-HHHHHHHHHHHHHHHTTSS-HHHHHHHHHHHHHHHHHHHHHHHHTT---GGG-TT---TTHHHHHHHHHHHHHHHHHSHHHHHSSTTHHHHHHHH-SHHHHHHHHTT-GGG-EEEETTEEEEHHHHHHHHHHHHHHHHHHHHHHHHH-TTS-SS-HHHHHHHHHHHHHHHHHHHHHHHHTT--HHHHHHHHHHHHHHHHHHHHHHHS--HHHHHHHHHHHHTSPPPTTHHHHSTTS-HHHHHHHHHHHHHHHHIIIIIHHHHHH--TTSPPPPHHHHHHHHHHHHHHHHHHHHHHHHHHHHSSSSHHHHHHHHHHHHHHHHHHHHHHHHHSSS---HHHHHHHHTTSHHHHHHHHHH-TTSPPP-HHHHHHHHHHHHHHHHHHHHHHHHHHHHHHHHHHHHTT--